Protein AF-A0A2R5G5J0-F1 (afdb_monomer_lite)

Foldseek 3Di:
DDPVVVLVVVLVVLCVVPVVPPPVLSVVSSVLSVVLCVVCPPDDDDPVSVVVSSVVSNVVVVVVVVVVVCVVVVNDDDPDDDDDDDDDDDYDDDDDDDDDDDDDDDDVVVVVVVVVVVVVVVVVVVVVVVVVVVVVVVVVVVVVVVVVVVVVVVVVVVVVVVVVVVVVVVVVVVVVVVVVVVVVVVVVVVVVVVVVVVVVVVVVVVVVVVVVVVVVVVVVVVVVVVVVVVVVVVVVVVVVVVVVVVVVVVVVVVVVVVVVVVVVVVVVVVVVVVVVVVVVVVVVVVVVVVVVVVVVCVVCVVPDPDPDPPPDPVVVVVVVVVVVVVVVVVVVVVVVVVVVVVVVVVVVVVVVVVVVVVVVVVVVVVVVVVVVVVVVVVVVVVVVVVVVVVVVVVVVVVVVVVVVVVVVVVVVVVVVVVVVVVVCVQVVVPDDHPVRCVVCVVVVVVQVPDVVNVVVVVVVVVVVVVVVVVVVCVVVVPDDDDDDPDDDDDD

pLDDT: mean 78.35, std 16.67, range [31.44, 94.94]

Sequence (491 aa):
MSATKKEDVLANKLAERYAKGDAESTEYIVKETRKFLASKSGRKLCASDIQQLERKLEAGIKQLKRANEARERGEAVKEDVVLANERNQADTRSEEESKENPDIPLDSYLVFATASEFEHQKSERERIRRTREKQRKMKEELDAQVEASRNKNSEHIRIEEDYAQHVRSQYAAHLDGEKNKRLQEIERQRVIKEERDRQLAELVARRERAAQRERDQEAALITNALADIKREEENQRRKIREQREYMERVQAENEKNKIARAQERAREQEEEKRLQKEYAHRLDEQERMRAETYARMKAKSSNNQAMYVAATAAKDAHDREVEARALAYQQQLAREAEERYQAQLEHREREKVKLNEALAEQIRVFKAREDKEREAQAIFAVAYKADAENALAEEKRQQRLRQQRALDHKAELQRQIQEKLHRTAETDPTAMSPQEKLINLPHIRKLISDEEVVGAIAHRIDKCKVAAEAKKRTKLGIRGGPADLENEDDF

Secondary structure (DSSP, 8-state):
--HHHHHHHHHHHHHHHHTTT-HHHHHHHHHHHHHHHHHTTTSPPPHHHHHHHHHHHHHHHHHHHHHHHHHHTT---------------------------------HHHHHHHHHHHHHHHHHHHHHHHHHHHHHHHHHHHHHHHHHHHHHHHHHHHHHHHHHHHHHHHHHHHHHHHHHHHHHHHHHHHHHHHHHHHHHHHHHHHHHHHHHHHHHHHHHHHHHHHHHHHHHHHHHHHHHHHHHHHHHHHHHHHHHHHHHHHHHHHHHHHHHHHHHHHHHHHHHHHHHHHHHHHHHHHHHTTS-S---SS-STTHHHHHHHHHHHHHHHHHHHHHHHHHHHHHHHHHHHHHHHHHHHHHHHHHHHHHHHHHHHHHHHHHHHHHHHHHHHHHHHHHHHHHHHHHHHHHHHHHHHHHHHHHHHHHHHHS-TTSPPHHHHHHHHHHHHHHHS-HHHHHHHHHHHHHHHHHHHHHHHHHTT--------------

Organism: NCBI:txid2315210

Structure (mmCIF, N/CA/C/O backbone):
data_AF-A0A2R5G5J0-F1
#
_entry.id   AF-A0A2R5G5J0-F1
#
loop_
_atom_site.group_PDB
_atom_site.id
_atom_site.type_symbol
_atom_site.label_atom_id
_atom_site.label_alt_id
_atom_site.label_comp_id
_atom_site.label_asym_id
_atom_site.label_entity_id
_atom_site.label_seq_id
_atom_site.pdbx_PDB_ins_code
_atom_site.Cartn_x
_atom_site.Cartn_y
_atom_site.Cartn_z
_atom_site.occupancy
_atom_site.B_iso_or_equiv
_atom_site.auth_seq_id
_atom_site.auth_comp_id
_atom_site.auth_asym_id
_atom_site.auth_atom_id
_atom_site.pdbx_PDB_model_num
ATOM 1 N N . MET A 1 1 ? -6.046 18.950 26.167 1.00 47.72 1 MET A N 1
ATOM 2 C CA . MET A 1 1 ? -5.851 18.060 27.337 1.00 47.72 1 MET A CA 1
ATOM 3 C C . MET A 1 1 ? -7.211 17.558 27.796 1.00 47.72 1 MET A C 1
ATOM 5 O O . MET A 1 1 ? -8.080 18.394 28.011 1.00 47.72 1 MET A O 1
ATOM 9 N N . SER A 1 2 ? -7.411 16.239 27.868 1.00 48.09 2 SER A N 1
ATOM 10 C CA . SER A 1 2 ? -8.670 15.621 28.317 1.00 48.09 2 SER A CA 1
ATOM 11 C C . SER A 1 2 ? -8.997 16.009 29.764 1.00 48.09 2 SER A C 1
ATOM 13 O O . SER A 1 2 ? -8.083 16.303 30.535 1.00 48.09 2 SER A O 1
ATOM 15 N N . ALA A 1 3 ? -10.284 16.019 30.133 1.00 57.66 3 ALA A N 1
ATOM 16 C CA . ALA A 1 3 ? -10.743 16.317 31.497 1.00 57.66 3 ALA A CA 1
ATOM 17 C C . ALA A 1 3 ? -10.016 15.459 32.552 1.00 57.66 3 ALA A C 1
ATOM 19 O O . ALA A 1 3 ? -9.506 15.994 33.532 1.00 57.66 3 ALA A O 1
ATOM 20 N N . THR A 1 4 ? -9.797 14.181 32.234 1.00 61.72 4 THR A N 1
ATOM 21 C CA . THR A 1 4 ? -9.047 13.215 33.051 1.00 61.72 4 THR A CA 1
ATOM 22 C C . THR A 1 4 ? -7.621 13.661 33.387 1.00 61.72 4 THR A C 1
ATOM 24 O O . THR A 1 4 ? -7.183 13.546 34.525 1.00 61.72 4 THR A O 1
ATOM 27 N N . LYS A 1 5 ? -6.904 14.289 32.443 1.00 70.38 5 LYS A N 1
ATOM 28 C CA . LYS A 1 5 ? -5.532 14.771 32.683 1.00 70.38 5 LYS A CA 1
ATOM 29 C C . LYS A 1 5 ? -5.477 15.960 33.644 1.00 70.38 5 LYS A C 1
ATOM 31 O O . LYS A 1 5 ? -4.455 16.164 34.285 1.00 70.38 5 LYS A O 1
ATOM 36 N N . LYS A 1 6 ? -6.537 16.770 33.738 1.00 68.88 6 LYS A N 1
ATOM 37 C CA . LYS A 1 6 ? -6.592 17.895 34.691 1.00 68.88 6 LYS A CA 1
ATOM 38 C C . LYS A 1 6 ? -6.942 17.421 36.103 1.00 68.88 6 LYS A C 1
ATOM 40 O O . LYS A 1 6 ? -6.433 17.988 37.065 1.00 68.88 6 LYS A O 1
ATOM 45 N N . GLU A 1 7 ? -7.771 16.386 36.207 1.00 74.50 7 GLU A N 1
ATOM 46 C CA . GLU A 1 7 ? -8.166 15.751 37.469 1.00 74.50 7 GLU A CA 1
ATOM 47 C C . GLU A 1 7 ? -6.972 15.066 38.141 1.00 74.50 7 GLU A C 1
ATOM 49 O O . GLU A 1 7 ? -6.698 15.327 39.312 1.00 74.50 7 GLU A O 1
ATOM 54 N N . ASP A 1 8 ? -6.195 14.292 37.378 1.00 78.69 8 ASP A N 1
ATOM 55 C CA . ASP A 1 8 ? -5.004 13.610 37.896 1.00 78.69 8 ASP A CA 1
ATOM 56 C C . ASP A 1 8 ? -3.909 14.602 38.330 1.00 78.69 8 ASP A C 1
ATOM 58 O O . ASP A 1 8 ? -3.251 14.405 39.349 1.00 78.69 8 ASP A O 1
ATOM 62 N N . VAL A 1 9 ? -3.752 15.727 37.622 1.00 81.50 9 VAL A N 1
ATOM 63 C CA . VAL A 1 9 ? -2.789 16.777 38.005 1.00 81.50 9 VAL A CA 1
ATOM 64 C C . VAL A 1 9 ? -3.188 17.468 39.314 1.00 81.50 9 VAL A C 1
ATOM 66 O O . VAL A 1 9 ? -2.315 17.790 40.119 1.00 81.50 9 VAL A O 1
ATOM 69 N N . LEU A 1 10 ? -4.483 17.706 39.551 1.00 79.94 10 LEU A N 1
ATOM 70 C CA . LEU A 1 10 ? -4.951 18.306 40.805 1.00 79.94 10 LEU A CA 1
ATOM 71 C C . LEU A 1 10 ? -4.817 17.325 41.978 1.00 79.94 10 LEU A C 1
ATOM 73 O O . LEU A 1 10 ? -4.350 17.722 43.045 1.00 79.94 10 LEU A O 1
ATOM 77 N N . ALA A 1 11 ? -5.175 16.055 41.767 1.00 81.81 11 ALA A N 1
ATOM 78 C CA . ALA A 1 11 ? -5.029 14.997 42.764 1.00 81.81 11 ALA A CA 1
ATOM 79 C C . ALA A 1 11 ? -3.562 14.815 43.185 1.00 81.81 11 ALA A C 1
ATOM 81 O O . ALA A 1 11 ? -3.273 14.789 44.379 1.00 81.81 11 ALA A O 1
ATOM 82 N N . ASN A 1 12 ? -2.633 14.801 42.223 1.00 83.50 12 ASN A N 1
ATOM 83 C CA . ASN A 1 12 ? -1.201 14.663 42.499 1.00 83.50 12 ASN A CA 1
ATOM 84 C C . ASN A 1 12 ? -0.630 15.879 43.240 1.00 83.50 12 ASN A C 1
ATOM 86 O O . ASN A 1 12 ? 0.093 15.709 44.215 1.00 83.50 12 ASN A O 1
ATOM 90 N N . LYS A 1 13 ? -1.018 17.107 42.865 1.00 83.94 13 LYS A N 1
ATOM 91 C CA . LYS A 1 13 ? -0.588 18.324 43.582 1.00 83.94 13 LYS A CA 1
ATOM 92 C C . LYS A 1 13 ? -1.083 18.366 45.030 1.00 83.94 13 LYS A C 1
ATOM 94 O O . LYS A 1 13 ? -0.361 18.818 45.916 1.00 83.94 13 LYS A O 1
ATOM 99 N N . LEU A 1 14 ? -2.313 17.916 45.281 1.00 82.31 14 LEU A N 1
ATOM 100 C CA . LEU A 1 14 ? -2.860 17.837 46.638 1.00 82.31 14 LEU A CA 1
ATOM 101 C C . LEU A 1 14 ? -2.206 16.703 47.439 1.00 82.31 14 LEU A C 1
ATOM 103 O O . LEU A 1 14 ? -1.911 16.887 48.618 1.00 82.31 14 LEU A O 1
ATOM 107 N N . ALA A 1 15 ? -1.917 15.568 46.801 1.00 83.25 15 ALA A N 1
ATOM 108 C CA . ALA A 1 15 ? -1.190 14.461 47.412 1.00 83.25 15 ALA A CA 1
ATOM 109 C C . ALA A 1 15 ? 0.237 14.873 47.818 1.00 83.25 15 ALA A C 1
ATOM 111 O O . ALA A 1 15 ? 0.626 14.656 48.963 1.00 83.25 15 ALA A O 1
ATOM 112 N N . GLU A 1 16 ? 0.977 15.562 46.946 1.00 83.12 16 GLU A N 1
ATOM 113 C CA . GLU A 1 16 ? 2.310 16.105 47.254 1.00 83.12 16 GLU A CA 1
ATOM 114 C C . GLU A 1 16 ? 2.276 17.098 48.424 1.00 83.12 16 GLU A C 1
ATOM 116 O O . GLU A 1 16 ? 3.131 17.054 49.309 1.00 83.12 16 GLU A O 1
ATOM 121 N N . ARG A 1 17 ? 1.260 17.970 48.471 1.00 81.31 17 ARG A N 1
ATOM 122 C CA . ARG A 1 17 ? 1.140 19.003 49.510 1.00 81.31 17 ARG A CA 1
ATOM 123 C C . ARG A 1 17 ? 0.762 18.439 50.882 1.00 81.31 17 ARG A C 1
ATOM 125 O O . ARG A 1 17 ? 1.240 18.950 51.896 1.00 81.31 17 ARG A O 1
ATOM 132 N N . TYR A 1 18 ? -0.097 17.419 50.928 1.00 78.81 18 TYR A N 1
ATOM 133 C CA . TYR A 1 18 ? -0.738 16.979 52.172 1.00 78.81 18 TYR A CA 1
ATOM 134 C C . TYR A 1 18 ? -0.338 15.581 52.656 1.00 78.81 18 TYR A C 1
ATOM 136 O O . TYR A 1 18 ? -0.342 15.358 53.867 1.00 78.81 18 TYR A O 1
ATOM 144 N N . ALA A 1 19 ? 0.049 14.658 51.771 1.00 77.94 19 ALA A N 1
ATOM 145 C CA . ALA A 1 19 ? 0.382 13.291 52.174 1.00 77.94 19 ALA A CA 1
ATOM 146 C C . ALA A 1 19 ? 1.790 13.150 52.767 1.00 77.94 19 ALA A C 1
ATOM 148 O O . ALA A 1 19 ? 2.030 12.220 53.528 1.00 77.94 19 ALA A O 1
ATOM 149 N N . LYS A 1 20 ? 2.724 14.057 52.436 1.00 79.06 20 LYS A N 1
ATOM 150 C CA . LYS A 1 20 ? 4.115 14.055 52.941 1.00 79.06 20 LYS A CA 1
ATOM 151 C C . LYS A 1 20 ? 4.807 12.674 52.882 1.00 79.06 20 LYS A C 1
ATOM 153 O O . LYS A 1 20 ? 5.582 12.342 53.771 1.00 79.06 20 LYS A O 1
ATOM 158 N N . GLY A 1 21 ? 4.526 11.881 51.843 1.00 69.81 21 GLY A N 1
ATOM 159 C CA . GLY A 1 21 ? 5.139 10.563 51.620 1.00 69.81 21 GLY A CA 1
ATOM 160 C C . GLY A 1 21 ? 4.406 9.360 52.230 1.00 69.81 21 GLY A C 1
ATOM 161 O O . GLY A 1 21 ? 4.862 8.240 52.039 1.00 69.81 21 GLY A O 1
ATOM 162 N N . ASP A 1 22 ? 3.276 9.558 52.915 1.00 80.00 22 ASP A N 1
ATOM 163 C CA . ASP A 1 22 ? 2.449 8.463 53.438 1.00 80.00 22 ASP A CA 1
ATOM 164 C C . ASP A 1 22 ? 1.545 7.859 52.338 1.00 80.00 22 ASP A C 1
ATOM 166 O O . ASP A 1 22 ? 0.765 8.563 51.680 1.00 80.00 22 ASP A O 1
ATOM 170 N N . ALA A 1 23 ? 1.667 6.545 52.129 1.00 81.06 23 ALA A N 1
ATOM 171 C CA . ALA A 1 23 ? 0.957 5.788 51.097 1.00 81.06 23 ALA A CA 1
ATOM 172 C C . ALA A 1 23 ? -0.565 5.755 51.338 1.00 81.06 23 ALA A C 1
ATOM 174 O O . ALA A 1 23 ? -1.351 5.890 50.401 1.00 81.06 23 ALA A O 1
ATOM 175 N N . GLU A 1 24 ? -0.998 5.663 52.596 1.00 80.62 24 GLU A N 1
ATOM 176 C CA . GLU A 1 24 ? -2.427 5.608 52.927 1.00 80.62 24 GLU A CA 1
ATOM 177 C C . GLU A 1 24 ? -3.079 6.989 52.780 1.00 80.62 24 GLU A C 1
ATOM 179 O O . GLU A 1 24 ? -4.175 7.134 52.227 1.00 80.62 24 GLU A O 1
ATOM 184 N N . SER A 1 25 ? -2.359 8.036 53.193 1.00 81.00 25 SER A N 1
ATOM 185 C CA . SER A 1 25 ? -2.786 9.422 53.001 1.00 81.00 25 SER A CA 1
ATOM 186 C C . SER A 1 25 ? -2.838 9.814 51.518 1.00 81.00 25 SER A C 1
ATOM 188 O O . SER A 1 25 ? -3.763 10.517 51.106 1.00 81.00 25 SER A O 1
ATOM 190 N N . THR A 1 26 ? -1.886 9.362 50.691 1.00 83.12 26 THR A N 1
ATOM 191 C CA . THR A 1 26 ? -1.902 9.623 49.237 1.00 83.12 26 THR A CA 1
ATOM 192 C C . THR A 1 26 ? -3.086 8.939 48.557 1.00 83.12 26 THR A C 1
ATOM 194 O O . THR A 1 26 ? -3.801 9.592 47.791 1.00 83.12 26 THR A O 1
ATOM 197 N N . GLU A 1 27 ? -3.355 7.670 48.869 1.00 84.75 27 GLU A N 1
ATOM 198 C CA . GLU A 1 27 ? -4.495 6.943 48.305 1.00 84.75 27 GLU A CA 1
ATOM 199 C C . GLU A 1 27 ? -5.836 7.583 48.703 1.00 84.75 27 GLU A C 1
ATOM 201 O O . GLU A 1 27 ? -6.712 7.786 47.852 1.00 84.75 27 GLU A O 1
ATOM 206 N N . TYR A 1 28 ? -5.978 7.995 49.968 1.00 85.75 28 TYR A N 1
ATOM 207 C CA . TYR A 1 28 ? -7.159 8.712 50.451 1.00 85.75 28 TYR A CA 1
ATOM 208 C C . TYR A 1 28 ? -7.392 10.028 49.692 1.00 85.75 28 TYR A C 1
ATOM 210 O O . TYR A 1 28 ? -8.508 10.289 49.228 1.00 85.75 28 TYR A O 1
ATOM 218 N N . ILE A 1 29 ? -6.341 10.834 49.501 1.00 84.75 29 ILE A N 1
ATOM 219 C CA . ILE A 1 29 ? -6.431 12.112 48.780 1.00 84.75 29 ILE A CA 1
ATOM 220 C C . ILE A 1 29 ? -6.839 11.891 47.323 1.00 84.75 29 ILE A C 1
ATOM 222 O O . ILE A 1 29 ? -7.738 12.574 46.829 1.00 84.75 29 ILE A O 1
ATOM 226 N N . VAL A 1 30 ? -6.240 10.922 46.627 1.00 85.69 30 VAL A N 1
ATOM 227 C CA . VAL A 1 30 ? -6.579 10.621 45.225 1.00 85.69 30 VAL A CA 1
ATOM 228 C C . VAL A 1 30 ? -8.028 10.138 45.096 1.00 85.69 30 VAL A C 1
ATOM 230 O O . VAL A 1 30 ? -8.746 10.535 44.176 1.00 85.69 30 VAL A O 1
ATOM 233 N N . LYS A 1 31 ? -8.501 9.321 46.041 1.00 86.44 31 LYS A N 1
ATOM 234 C CA . LYS A 1 31 ? -9.873 8.801 46.040 1.00 86.44 31 LYS A CA 1
ATOM 235 C C . LYS A 1 31 ? -10.910 9.897 46.291 1.00 86.44 31 LYS A C 1
ATOM 237 O O . LYS A 1 31 ? -11.895 9.980 45.555 1.00 86.44 31 LYS A O 1
ATOM 242 N N . GLU A 1 32 ? -10.697 10.753 47.288 1.00 84.69 32 GLU A N 1
ATOM 243 C CA . GLU A 1 32 ? -11.648 11.820 47.627 1.00 84.69 32 GLU A CA 1
ATOM 244 C C . GLU A 1 32 ? -11.630 12.982 46.628 1.00 84.69 32 GLU A C 1
ATOM 246 O O . GLU A 1 32 ? -12.688 13.515 46.286 1.00 84.69 32 GLU A O 1
ATOM 251 N N . THR A 1 33 ? -10.470 13.326 46.061 1.00 84.56 33 THR A N 1
ATOM 252 C CA . THR A 1 33 ? -10.390 14.321 44.976 1.00 84.56 33 THR A CA 1
ATOM 253 C C . THR A 1 33 ? -11.1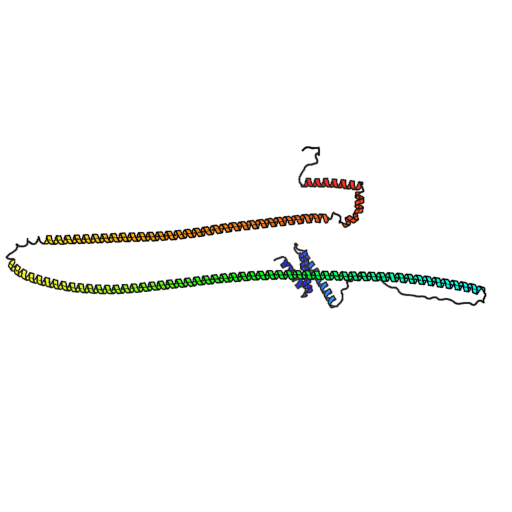57 13.860 43.737 1.00 84.56 33 THR A C 1
ATOM 255 O O . THR A 1 33 ? -11.954 14.627 43.198 1.00 84.56 33 THR A O 1
ATOM 258 N N . ARG A 1 34 ? -11.025 12.590 43.328 1.00 84.25 34 ARG A N 1
ATOM 259 C CA . ARG A 1 34 ? -11.791 12.029 42.200 1.00 84.25 34 ARG A CA 1
ATOM 260 C C . ARG A 1 34 ? -13.296 11.997 42.459 1.00 84.25 34 ARG A C 1
ATOM 262 O O . ARG A 1 34 ? -14.063 12.394 41.585 1.00 84.25 34 ARG A O 1
ATOM 269 N N . LYS A 1 35 ? -13.735 11.592 43.655 1.00 84.19 35 LYS A N 1
ATOM 270 C CA . LYS A 1 35 ? -15.163 11.626 44.027 1.00 84.19 35 LYS A CA 1
ATOM 271 C C . LYS A 1 35 ? -15.727 13.045 44.007 1.00 84.19 35 LYS A C 1
ATOM 273 O O . LYS A 1 35 ? -16.814 13.270 43.473 1.00 84.19 35 LYS A O 1
ATOM 278 N N . PHE A 1 36 ? -14.989 14.007 44.559 1.00 83.81 36 PHE A N 1
ATOM 279 C CA . PHE A 1 36 ? -15.409 15.404 44.581 1.00 83.81 36 PHE A CA 1
ATOM 280 C C . PHE A 1 36 ? -15.529 15.977 43.164 1.00 83.81 36 PHE A C 1
ATOM 282 O O . PHE A 1 36 ? -16.542 16.596 42.835 1.00 83.81 36 PHE A O 1
ATOM 289 N N . LEU A 1 37 ? -14.552 15.704 42.296 1.00 80.06 37 LEU A N 1
ATOM 290 C CA . LEU A 1 37 ? -14.562 16.153 40.902 1.00 80.06 37 LEU A CA 1
ATOM 291 C C . LEU A 1 37 ? -15.683 15.490 40.088 1.00 80.06 37 LEU A C 1
ATOM 293 O O . LEU A 1 37 ? -16.385 16.185 39.354 1.00 80.06 37 LEU A O 1
ATOM 297 N N . ALA A 1 38 ? -15.944 14.195 40.296 1.00 80.19 38 ALA A N 1
ATOM 298 C CA . ALA A 1 38 ? -17.074 13.497 39.682 1.00 80.19 38 ALA A CA 1
ATOM 299 C C . ALA A 1 38 ? -18.425 14.120 40.082 1.00 80.19 38 ALA A C 1
ATOM 301 O O . ALA A 1 38 ? -19.282 14.346 39.224 1.00 80.19 38 ALA A O 1
ATOM 302 N N . SER A 1 39 ? -18.586 14.494 41.360 1.00 78.19 39 SER A N 1
ATOM 303 C CA . SER A 1 39 ? -19.804 15.145 41.876 1.00 78.19 39 SER A CA 1
ATOM 304 C C . SER A 1 39 ? -20.035 16.569 41.346 1.00 78.19 39 SER A C 1
ATOM 306 O O . SER A 1 39 ? -21.145 17.094 41.428 1.00 78.19 39 SER A O 1
ATOM 308 N N . LYS A 1 40 ? -18.993 17.201 40.791 1.00 75.38 40 LYS A N 1
ATOM 309 C CA . LYS A 1 40 ? -19.016 18.566 40.239 1.00 75.38 40 LYS A CA 1
ATOM 310 C C . LYS A 1 40 ? -18.843 18.592 38.715 1.00 75.38 40 LYS A C 1
ATOM 312 O O . LYS A 1 40 ? -18.698 19.673 38.136 1.00 75.38 40 LYS A O 1
ATOM 317 N N . SER A 1 41 ? -18.878 17.426 38.066 1.00 67.38 41 SER A N 1
ATOM 318 C CA . SER A 1 41 ? -18.733 17.295 36.616 1.00 67.38 41 SER A CA 1
ATOM 319 C C . SER A 1 41 ? -19.746 18.187 35.878 1.00 67.38 41 SER A C 1
ATOM 321 O O . SER A 1 41 ? -20.940 18.201 36.170 1.00 67.38 41 SER A O 1
ATOM 323 N N . GLY A 1 42 ? -19.245 19.024 34.963 1.00 64.69 42 GLY A N 1
ATOM 324 C CA . GLY A 1 42 ? -20.052 19.982 34.194 1.00 64.69 42 GLY A CA 1
ATOM 325 C C . GLY A 1 42 ? -20.137 21.413 34.752 1.00 64.69 42 GLY A C 1
ATOM 326 O O . GLY A 1 42 ? -20.678 22.279 34.066 1.00 64.69 42 GLY A O 1
ATOM 327 N N . ARG A 1 43 ? -19.575 21.718 35.934 1.00 69.75 43 ARG A N 1
ATOM 328 C CA . ARG A 1 43 ? -19.468 23.098 36.466 1.00 69.75 43 ARG A CA 1
ATOM 329 C C . ARG A 1 43 ? -18.006 23.558 36.547 1.00 69.75 43 ARG A C 1
ATOM 331 O O . ARG A 1 43 ? -17.108 22.761 36.799 1.00 69.75 43 ARG A O 1
ATOM 338 N N . LYS A 1 44 ? -17.747 24.857 36.334 1.00 74.75 44 LYS A N 1
ATOM 339 C CA . LYS A 1 44 ? -16.413 25.444 36.562 1.00 74.75 44 LYS A CA 1
ATOM 340 C C . LYS A 1 44 ? -16.127 25.436 38.068 1.00 74.75 44 LYS A C 1
ATOM 342 O O . LYS A 1 44 ? -16.882 26.049 38.816 1.00 74.75 44 LYS A O 1
ATOM 347 N N . LEU A 1 45 ? -15.054 24.764 38.488 1.00 74.88 45 LEU A N 1
ATOM 348 C CA . LEU A 1 45 ? -14.582 24.776 39.877 1.00 74.88 45 LEU A CA 1
ATOM 349 C C . LEU A 1 45 ? -14.234 26.212 40.282 1.00 74.88 45 LEU A C 1
ATOM 351 O O . LEU A 1 45 ? -13.395 26.848 39.640 1.00 74.88 45 LEU A O 1
ATOM 355 N N . CYS A 1 46 ? -14.875 26.724 41.328 1.00 78.50 46 CYS A N 1
ATOM 356 C CA . CYS A 1 46 ? -14.528 28.013 41.917 1.00 78.50 46 CYS A CA 1
ATOM 357 C C . CYS A 1 46 ? -13.524 27.836 43.068 1.00 78.50 46 CYS A C 1
ATOM 359 O O . CYS A 1 46 ? -13.353 26.743 43.610 1.00 78.50 46 CYS A O 1
ATOM 361 N N . ALA A 1 47 ? -12.851 28.919 43.467 1.00 77.38 47 ALA A N 1
ATOM 362 C CA . ALA A 1 47 ? -11.839 28.872 44.526 1.00 77.38 47 ALA A CA 1
ATOM 363 C C . ALA A 1 47 ? -12.396 28.343 45.866 1.00 77.38 47 ALA A C 1
ATOM 365 O O . ALA A 1 47 ? -11.688 27.657 46.600 1.00 77.38 47 ALA A O 1
ATOM 366 N N . SER A 1 48 ? -13.680 28.585 46.155 1.00 82.12 48 SER A N 1
ATOM 367 C CA . SER A 1 48 ? -14.344 28.063 47.354 1.00 82.12 48 SER A CA 1
ATOM 368 C C . SER A 1 48 ? -14.545 26.546 47.321 1.00 82.12 48 SER A C 1
ATOM 370 O O . SER A 1 48 ? -14.463 25.912 48.369 1.00 82.12 48 SER A O 1
ATOM 372 N N . ASP A 1 49 ? -14.775 25.944 46.147 1.00 80.50 49 ASP A N 1
ATOM 373 C CA . ASP A 1 49 ? -14.884 24.482 46.010 1.00 80.50 49 ASP A CA 1
ATOM 374 C C . ASP A 1 49 ? -13.535 23.807 46.312 1.00 80.50 49 ASP A C 1
ATOM 376 O O . ASP A 1 49 ? -13.488 22.777 46.983 1.00 80.50 49 ASP A O 1
ATOM 380 N N . ILE A 1 50 ? -12.430 24.417 45.870 1.00 80.31 50 ILE A N 1
ATOM 381 C CA . ILE A 1 50 ? -11.070 23.929 46.143 1.00 80.31 50 ILE A CA 1
ATOM 382 C C . ILE A 1 50 ? -10.752 24.043 47.641 1.00 80.31 50 ILE A C 1
ATOM 384 O O . ILE A 1 50 ? -10.276 23.081 48.234 1.00 80.31 50 ILE A O 1
ATOM 388 N N . GLN A 1 51 ? -11.102 25.159 48.288 1.00 82.56 51 GLN A N 1
ATOM 389 C CA . GLN A 1 51 ? -10.923 25.322 49.739 1.00 82.56 51 GLN A CA 1
ATOM 390 C C . GLN A 1 51 ? -11.772 24.338 50.562 1.00 82.56 51 GLN A C 1
ATOM 392 O O . GLN A 1 51 ? -11.330 23.850 51.602 1.00 82.56 51 GLN A O 1
ATOM 397 N N . GLN A 1 52 ? -12.995 24.024 50.118 1.00 84.06 52 GLN A N 1
ATOM 398 C CA . GLN A 1 52 ? -13.825 23.000 50.762 1.00 84.06 52 GLN A CA 1
ATOM 399 C C . GLN A 1 52 ? -13.208 21.606 50.633 1.00 84.06 52 GLN A C 1
ATOM 401 O O . GLN A 1 52 ? -13.245 20.832 51.592 1.00 84.06 52 GLN A O 1
ATOM 406 N N . LEU A 1 53 ? -12.633 21.295 49.469 1.00 83.69 53 LEU A N 1
ATOM 407 C CA . LEU A 1 53 ? -11.911 20.050 49.242 1.00 83.69 53 LEU A CA 1
ATOM 408 C C . LEU A 1 53 ? -10.671 19.958 50.142 1.00 83.69 53 LEU A C 1
ATOM 410 O O . LEU A 1 53 ? -10.502 18.950 50.819 1.00 83.69 53 LEU A O 1
ATOM 414 N N . GLU A 1 54 ? -9.868 21.021 50.238 1.00 83.44 54 GLU A N 1
ATOM 415 C CA . GLU A 1 54 ? -8.697 21.074 51.127 1.00 83.44 54 GLU A CA 1
ATOM 416 C C . GLU A 1 54 ? -9.082 20.856 52.602 1.00 83.44 54 GLU A C 1
ATOM 418 O O . GLU A 1 54 ? -8.493 20.004 53.264 1.00 83.44 54 GLU A O 1
ATOM 423 N N . ARG A 1 55 ? -10.140 21.512 53.107 1.00 85.19 55 ARG A N 1
ATOM 424 C CA . ARG A 1 55 ? -10.623 21.305 54.491 1.00 85.19 55 ARG A CA 1
ATOM 425 C C . ARG A 1 55 ? -11.084 19.870 54.755 1.00 85.19 55 ARG A C 1
ATOM 427 O O . ARG A 1 55 ? -10.823 19.330 55.829 1.00 85.19 55 ARG A O 1
ATOM 434 N N . LYS A 1 56 ? -11.776 19.251 53.793 1.00 85.44 56 LYS A N 1
ATOM 435 C CA . LYS A 1 56 ? -12.221 17.850 53.897 1.00 85.44 56 LYS A CA 1
ATOM 436 C C . LYS A 1 56 ? -11.043 16.879 53.896 1.00 85.44 56 LYS A C 1
ATOM 438 O O . LYS A 1 56 ? -11.042 15.927 54.674 1.00 85.44 56 LYS A O 1
ATOM 443 N N . LEU A 1 57 ? -10.042 17.133 53.056 1.00 85.50 57 LEU A N 1
ATOM 444 C CA . LEU A 1 57 ? -8.824 16.328 53.003 1.00 85.50 57 LEU A CA 1
ATOM 445 C C . LEU A 1 57 ? -8.021 16.456 54.302 1.00 85.50 57 LEU A C 1
ATOM 447 O O . LEU A 1 57 ? -7.646 15.440 54.875 1.00 85.50 57 LEU A O 1
ATOM 451 N N . GLU A 1 58 ? -7.838 17.667 54.832 1.00 83.31 58 GLU A N 1
ATOM 452 C CA . GLU A 1 58 ? -7.146 17.885 56.109 1.00 83.31 58 GLU A CA 1
ATOM 453 C C . GLU A 1 58 ? -7.852 17.203 57.292 1.00 83.31 58 GLU A C 1
ATOM 455 O O . GLU A 1 58 ? -7.190 16.602 58.142 1.00 83.31 58 GLU A O 1
ATOM 460 N N . ALA A 1 59 ? -9.186 17.264 57.353 1.00 83.88 59 ALA A N 1
ATOM 461 C CA . ALA A 1 59 ? -9.963 16.578 58.385 1.00 83.88 59 ALA A CA 1
ATOM 462 C C . ALA A 1 59 ? -9.839 15.048 58.273 1.00 83.88 59 ALA A C 1
ATOM 464 O O . ALA A 1 59 ? -9.606 14.380 59.281 1.00 83.88 59 ALA A O 1
ATOM 465 N N . GLY A 1 60 ? -9.925 14.507 57.053 1.00 80.56 60 GLY A N 1
ATOM 466 C CA . GLY A 1 60 ? -9.782 13.074 56.793 1.00 80.56 60 GLY A CA 1
ATOM 467 C C . GLY A 1 60 ? -8.385 12.536 57.102 1.00 80.56 60 GLY A C 1
ATOM 468 O O . GLY A 1 60 ? -8.257 11.501 57.746 1.00 80.56 60 GLY A O 1
ATOM 469 N N . ILE A 1 61 ? -7.330 13.277 56.749 1.00 83.25 61 ILE A N 1
ATOM 470 C CA . ILE A 1 61 ? -5.943 12.904 57.073 1.00 83.25 61 ILE A CA 1
ATOM 471 C C . ILE A 1 61 ? -5.712 12.935 58.590 1.00 83.25 61 ILE A C 1
ATOM 473 O O . ILE A 1 61 ? -5.043 12.056 59.128 1.00 83.25 61 ILE A O 1
ATOM 477 N N . LYS A 1 62 ? -6.287 13.905 59.318 1.00 83.44 62 LYS A N 1
ATOM 478 C CA . LYS A 1 62 ? -6.224 13.919 60.793 1.00 83.44 62 LYS A CA 1
ATOM 479 C C . LYS A 1 62 ? -6.928 12.711 61.413 1.00 83.44 62 LYS A C 1
ATOM 481 O O . LYS A 1 62 ? -6.440 12.186 62.409 1.00 83.44 62 LYS A O 1
ATOM 486 N N . GLN A 1 63 ? -8.053 12.274 60.849 1.00 82.62 63 GLN A N 1
ATOM 487 C CA . GLN A 1 63 ? -8.756 11.073 61.307 1.00 82.62 63 GLN A CA 1
ATOM 488 C C . GLN A 1 63 ? -7.969 9.797 60.999 1.00 82.62 63 GLN A C 1
ATOM 490 O O . GLN A 1 63 ? -7.841 8.960 61.885 1.00 82.62 63 GLN A O 1
ATOM 495 N N . LEU A 1 64 ? -7.381 9.683 59.804 1.00 82.94 64 LEU A N 1
ATOM 496 C CA . LEU A 1 64 ? -6.510 8.563 59.432 1.00 82.94 64 LEU A CA 1
ATOM 497 C C . LEU A 1 64 ? -5.297 8.457 60.357 1.00 82.94 64 LEU A C 1
ATOM 499 O O . LEU A 1 64 ? -5.022 7.385 60.880 1.00 82.94 64 LEU A O 1
ATOM 503 N N . LYS A 1 65 ? -4.635 9.579 60.659 1.00 82.19 65 LYS A N 1
ATOM 504 C CA . LYS A 1 65 ? -3.518 9.595 61.614 1.00 82.19 65 LYS A CA 1
ATOM 505 C C . LYS A 1 65 ? -3.942 9.167 63.015 1.00 82.19 65 LYS A C 1
ATOM 507 O O . LYS A 1 65 ? -3.257 8.359 63.620 1.00 82.19 65 LYS A O 1
ATOM 512 N N . ARG A 1 66 ? -5.101 9.626 63.501 1.00 81.25 66 ARG A N 1
ATOM 513 C CA . ARG A 1 66 ? -5.654 9.168 64.789 1.00 81.25 66 ARG A CA 1
ATOM 514 C C . ARG A 1 66 ? -5.997 7.679 64.784 1.00 81.25 66 ARG A C 1
ATOM 516 O O . ARG A 1 66 ? -5.753 7.011 65.777 1.00 81.25 66 ARG A O 1
ATOM 523 N N . ALA A 1 67 ? -6.548 7.165 63.686 1.00 77.25 67 ALA A N 1
ATOM 524 C CA . ALA A 1 67 ? -6.879 5.750 63.545 1.00 77.25 67 ALA A CA 1
ATOM 525 C C . ALA A 1 67 ? -5.620 4.868 63.488 1.00 77.25 67 ALA A C 1
ATOM 527 O O . ALA A 1 67 ? -5.600 3.799 64.096 1.00 77.25 67 ALA A O 1
ATOM 528 N N . ASN A 1 68 ? -4.564 5.334 62.819 1.00 76.88 68 ASN A N 1
ATOM 529 C CA . ASN A 1 68 ? -3.283 4.637 62.750 1.00 76.88 68 ASN A CA 1
ATOM 530 C C . ASN A 1 68 ? -2.536 4.700 64.088 1.00 76.88 68 ASN A C 1
ATOM 532 O O . ASN A 1 68 ? -2.096 3.664 64.570 1.00 76.88 68 ASN A O 1
ATOM 536 N N . GLU A 1 69 ? -2.509 5.855 64.758 1.00 77.50 69 GLU A N 1
ATOM 537 C CA . GLU A 1 69 ? -1.968 5.979 66.120 1.00 77.50 69 GLU A CA 1
ATOM 538 C C . GLU A 1 69 ? -2.733 5.105 67.132 1.00 77.50 69 GLU A C 1
ATOM 540 O O . GLU A 1 69 ? -2.119 4.515 68.019 1.00 77.50 69 GLU A O 1
ATOM 545 N N . ALA A 1 70 ? -4.060 4.982 67.004 1.00 70.00 70 ALA A N 1
ATOM 546 C CA . ALA A 1 70 ? -4.871 4.101 67.851 1.00 70.00 70 ALA A CA 1
ATOM 547 C C . ALA A 1 70 ? -4.595 2.611 67.574 1.00 70.00 70 ALA A C 1
ATOM 549 O O . ALA A 1 70 ? -4.482 1.820 68.512 1.00 70.00 70 ALA A O 1
ATOM 550 N N . ARG A 1 71 ? -4.410 2.231 66.299 1.00 71.12 71 ARG A N 1
ATOM 551 C CA . ARG A 1 71 ? -3.983 0.876 65.907 1.00 71.12 71 ARG A CA 1
ATOM 552 C C . ARG A 1 71 ? -2.593 0.531 66.433 1.00 71.12 71 ARG A C 1
ATOM 554 O O . ARG A 1 71 ? -2.413 -0.567 66.949 1.00 71.12 71 ARG A O 1
ATOM 561 N N . GLU A 1 72 ? -1.636 1.451 66.337 1.00 69.69 72 GLU A N 1
ATOM 562 C CA . GLU A 1 72 ? -0.269 1.253 66.838 1.00 69.69 72 GLU A CA 1
ATOM 563 C C . GLU A 1 72 ? -0.212 1.147 68.369 1.00 69.69 72 GLU A C 1
ATOM 565 O O . GLU A 1 72 ? 0.627 0.424 68.901 1.00 69.69 72 GLU A O 1
ATOM 570 N N . ARG A 1 73 ? -1.137 1.799 69.090 1.00 72.88 73 ARG A N 1
ATOM 571 C CA . ARG A 1 73 ? -1.278 1.670 70.553 1.00 72.88 73 ARG A CA 1
ATOM 572 C C . ARG A 1 73 ? -2.095 0.453 71.000 1.00 72.88 73 ARG A C 1
ATOM 574 O O . ARG A 1 73 ? -2.214 0.225 72.199 1.00 72.88 73 ARG A O 1
ATOM 581 N N . GLY A 1 74 ? -2.645 -0.335 70.072 1.00 49.25 74 GLY A N 1
ATOM 582 C CA . GLY A 1 74 ? -3.452 -1.517 70.394 1.00 49.25 74 GLY A CA 1
ATOM 583 C C . GLY A 1 74 ? -4.785 -1.203 71.087 1.00 49.25 74 GLY A C 1
ATOM 584 O O . GLY A 1 74 ? -5.419 -2.108 71.630 1.00 49.25 74 GLY A O 1
ATOM 585 N N . GLU A 1 75 ? -5.234 0.054 71.067 1.00 49.78 75 GLU A N 1
ATOM 586 C CA . GLU A 1 75 ? -6.530 0.450 71.612 1.00 49.78 75 GLU A CA 1
ATOM 587 C C . GLU A 1 75 ? -7.607 0.200 70.553 1.00 49.78 75 GLU A C 1
ATOM 589 O O . GLU A 1 75 ? -7.686 0.878 69.526 1.00 49.78 75 GLU A O 1
ATOM 594 N N . ALA A 1 76 ? -8.455 -0.802 70.792 1.00 46.34 76 ALA A N 1
ATOM 595 C CA . ALA A 1 76 ? -9.681 -0.965 70.028 1.00 46.34 76 ALA A CA 1
ATOM 596 C C . ALA A 1 76 ? -10.521 0.310 70.190 1.00 46.34 76 ALA A C 1
ATOM 598 O O . ALA A 1 76 ? -10.956 0.632 71.296 1.00 46.34 76 ALA A O 1
ATOM 599 N N . VAL A 1 77 ? -10.730 1.031 69.086 1.00 43.47 77 VAL A N 1
ATOM 600 C CA . VAL A 1 77 ? -11.611 2.200 69.017 1.00 43.47 77 VAL A CA 1
ATOM 601 C C . VAL A 1 77 ? -13.007 1.758 69.454 1.00 43.47 77 VAL A C 1
ATOM 603 O O . VAL A 1 77 ? -13.737 1.131 68.689 1.00 43.47 77 VAL A O 1
ATOM 606 N N . LYS A 1 78 ? -13.362 2.042 70.709 1.00 44.94 78 LYS A N 1
ATOM 607 C CA . LYS A 1 78 ? -14.743 1.982 71.173 1.00 44.94 78 LYS A CA 1
ATOM 608 C C . LYS A 1 78 ? -15.460 3.191 70.588 1.00 44.94 78 LYS A C 1
ATOM 610 O O . LYS A 1 78 ? -15.023 4.325 70.763 1.00 44.94 78 LYS A O 1
ATOM 615 N N . GLU A 1 79 ? -16.541 2.938 69.862 1.00 41.22 79 GLU A N 1
ATOM 616 C CA . GLU A 1 79 ? -17.543 3.961 69.591 1.00 41.22 79 GLU A CA 1
ATOM 617 C C . GLU A 1 79 ? -18.155 4.369 70.935 1.00 41.22 79 GLU A C 1
ATOM 619 O O . GLU A 1 79 ? -18.906 3.608 71.546 1.00 41.22 79 GLU A O 1
ATOM 624 N N . ASP A 1 80 ? -17.785 5.551 71.427 1.00 37.38 80 ASP A N 1
ATOM 625 C CA . ASP A 1 80 ? -18.380 6.141 72.622 1.00 37.38 80 ASP A CA 1
ATOM 626 C C . ASP A 1 80 ? -19.837 6.525 72.331 1.00 37.38 80 ASP A C 1
ATOM 628 O O . ASP A 1 80 ? -20.148 7.598 71.809 1.00 37.38 80 ASP A O 1
ATOM 632 N N . VAL A 1 81 ? -20.748 5.623 72.693 1.00 36.25 81 VAL A N 1
ATOM 633 C CA . VAL A 1 81 ? -22.154 5.939 72.933 1.00 36.25 81 VAL A CA 1
ATOM 634 C C . VAL A 1 81 ? -22.266 6.449 74.365 1.00 36.25 81 VAL A C 1
ATOM 636 O O . VAL A 1 81 ? -22.070 5.721 75.336 1.00 36.25 81 VAL A O 1
ATOM 639 N N . VAL A 1 82 ? -22.585 7.734 74.480 1.00 38.28 82 VAL A N 1
ATOM 640 C CA . VAL A 1 82 ? -22.946 8.412 75.724 1.00 38.28 82 VAL A CA 1
ATOM 641 C C . VAL A 1 82 ? -24.181 7.745 76.328 1.00 38.28 82 VAL A C 1
ATOM 643 O O . VAL A 1 82 ? -25.268 7.886 75.777 1.00 38.28 82 VAL A O 1
ATOM 646 N N . LEU A 1 83 ? -24.042 7.106 77.490 1.00 34.69 83 LEU A N 1
ATOM 647 C CA . LEU A 1 83 ? -25.146 6.916 78.432 1.00 34.69 83 LEU A CA 1
ATOM 648 C C . LEU A 1 83 ? -24.648 7.086 79.870 1.00 34.69 83 LEU A C 1
ATOM 650 O O . LEU A 1 83 ? -23.853 6.306 80.389 1.00 34.69 83 LEU A O 1
ATOM 654 N N . ALA A 1 84 ? -25.143 8.153 80.489 1.00 35.88 84 ALA A N 1
ATOM 655 C CA . ALA A 1 84 ? -25.124 8.397 81.919 1.00 35.88 84 ALA A CA 1
ATOM 656 C C . ALA A 1 84 ? -26.311 7.683 82.591 1.00 35.88 84 ALA A C 1
ATOM 658 O O . ALA A 1 84 ? -27.390 7.645 81.998 1.00 35.88 84 ALA A O 1
ATOM 659 N N . ASN A 1 85 ? -26.094 7.150 83.803 1.00 34.97 85 ASN A N 1
ATOM 660 C CA . ASN A 1 85 ? -26.965 7.197 85.004 1.00 34.97 85 ASN A CA 1
ATOM 661 C C . ASN A 1 85 ? -26.617 6.035 85.967 1.00 34.97 85 ASN A C 1
ATOM 663 O O . ASN A 1 85 ? -26.577 4.884 85.554 1.00 34.97 85 ASN A O 1
ATOM 667 N N . GLU A 1 86 ? -26.089 6.342 87.165 1.00 34.16 86 GLU A N 1
ATOM 668 C CA . GLU A 1 86 ? -26.767 6.289 88.493 1.00 34.16 86 GLU A CA 1
ATOM 669 C C . GLU A 1 86 ? -26.822 4.861 89.090 1.00 34.16 86 GLU A C 1
ATOM 671 O O . GLU A 1 86 ? -27.328 3.949 88.459 1.00 34.16 86 GLU A O 1
ATOM 676 N N . ARG A 1 87 ? -26.137 4.511 90.195 1.00 35.28 87 ARG A N 1
ATOM 677 C CA . ARG A 1 87 ? -26.173 4.905 91.633 1.00 35.28 87 ARG A CA 1
ATOM 678 C C . ARG A 1 87 ? -26.849 3.818 92.504 1.00 35.28 87 ARG A C 1
ATOM 680 O O . ARG A 1 87 ? -28.016 3.525 92.323 1.00 35.28 87 ARG A O 1
ATOM 687 N N . ASN A 1 88 ? -26.074 3.334 93.484 1.00 35.72 88 ASN A N 1
ATOM 688 C CA . ASN A 1 88 ? -26.388 2.965 94.880 1.00 35.72 88 ASN A CA 1
ATOM 689 C C . ASN A 1 88 ? -27.647 2.144 95.237 1.00 35.72 88 ASN A C 1
ATOM 691 O O . ASN A 1 88 ? -28.757 2.616 95.039 1.00 35.72 88 ASN A O 1
ATOM 695 N N . GLN A 1 89 ? -27.464 1.081 96.038 1.00 34.28 89 GLN A N 1
ATOM 696 C CA . GLN A 1 89 ? -27.904 1.057 97.449 1.00 34.28 89 GLN A CA 1
ATOM 697 C C . GLN A 1 89 ? -27.384 -0.171 98.214 1.00 34.28 89 GLN A C 1
ATOM 699 O O . GLN A 1 89 ? -27.157 -1.237 97.647 1.00 34.28 89 GLN A O 1
ATOM 704 N N . ALA A 1 90 ? -27.182 0.040 99.511 1.00 31.44 90 ALA A N 1
ATOM 705 C CA . ALA A 1 90 ? -26.681 -0.888 100.508 1.00 31.44 90 ALA A CA 1
ATOM 706 C C . ALA A 1 90 ? -27.768 -1.207 101.555 1.00 31.44 90 ALA A C 1
ATOM 708 O O . ALA A 1 90 ? -28.676 -0.405 101.760 1.00 31.44 90 ALA A O 1
ATOM 709 N N . ASP A 1 91 ? -27.534 -2.312 102.269 1.00 34.25 91 ASP A N 1
ATOM 710 C CA . ASP A 1 91 ? -27.654 -2.472 103.728 1.00 34.25 91 ASP A CA 1
ATOM 711 C C . ASP A 1 91 ? -28.968 -2.841 104.460 1.00 34.25 91 ASP A C 1
ATOM 713 O O . ASP A 1 91 ? -30.030 -2.260 104.268 1.00 34.25 91 ASP A O 1
ATOM 717 N N . THR A 1 92 ? -28.745 -3.703 105.479 1.00 32.75 92 THR A N 1
ATOM 718 C CA . THR A 1 92 ? -29.415 -3.868 106.803 1.00 32.75 92 THR A CA 1
ATOM 719 C C . THR A 1 92 ? -30.768 -4.597 106.901 1.00 32.75 92 THR A C 1
ATOM 721 O O . THR A 1 92 ? -31.556 -4.538 105.972 1.00 32.75 92 THR A O 1
ATOM 724 N N . ARG A 1 93 ? -31.200 -5.243 108.008 1.00 34.34 93 ARG A N 1
ATOM 725 C CA . ARG A 1 93 ? -30.684 -5.889 109.259 1.00 34.34 93 ARG A CA 1
ATOM 726 C C . ARG A 1 93 ? -31.954 -6.330 110.068 1.00 34.34 93 ARG A C 1
ATOM 728 O O . ARG A 1 93 ? -33.052 -6.058 109.603 1.00 34.34 93 ARG A O 1
ATOM 735 N N . SER A 1 94 ? -31.755 -6.916 111.264 1.00 32.84 94 SER A N 1
ATOM 736 C CA . SER A 1 94 ? -32.665 -7.204 112.419 1.00 32.84 94 SER A CA 1
ATOM 737 C C . SER A 1 94 ? -33.510 -8.493 112.355 1.00 32.84 94 SER A C 1
ATOM 739 O O . SER A 1 94 ? -34.292 -8.664 111.428 1.00 32.84 94 SER A O 1
ATOM 741 N N . GLU A 1 95 ? -33.329 -9.531 113.192 1.00 37.31 95 GLU A N 1
ATOM 742 C CA . GLU A 1 95 ? -33.343 -9.664 114.679 1.00 37.31 95 GLU A CA 1
ATOM 743 C C . GLU A 1 95 ? -34.630 -9.187 115.370 1.00 37.31 95 GLU A C 1
ATOM 745 O O . GLU A 1 95 ? -35.022 -8.047 115.170 1.00 37.31 95 GLU A O 1
ATOM 750 N N . GLU A 1 96 ? -35.236 -10.088 116.165 1.00 36.09 96 GLU A N 1
ATOM 751 C CA . GLU A 1 96 ? -35.883 -9.912 117.492 1.00 36.09 96 GLU A CA 1
ATOM 752 C C . GLU A 1 96 ? -36.684 -11.208 117.795 1.00 36.09 96 GLU A C 1
ATOM 754 O O . GLU A 1 96 ? -37.497 -11.640 116.983 1.00 36.09 96 GLU A O 1
ATOM 759 N N . GLU A 1 97 ? -36.320 -12.069 118.753 1.00 33.59 97 GLU A N 1
ATOM 760 C CA . GLU A 1 97 ? -36.345 -11.979 120.230 1.00 33.59 97 GLU A CA 1
ATOM 761 C C . GLU A 1 97 ? -37.726 -12.086 120.906 1.00 33.59 97 GLU A C 1
ATOM 763 O O . GLU A 1 97 ? -38.728 -11.562 120.430 1.00 33.59 97 GLU A O 1
ATOM 768 N N . SER A 1 98 ? -37.677 -12.681 122.113 1.00 33.81 98 SER A N 1
ATOM 769 C CA . SER A 1 98 ? -38.626 -12.644 123.246 1.00 33.81 98 SER A CA 1
ATOM 770 C C . SER A 1 98 ? -39.614 -13.820 123.390 1.00 33.81 98 SER A C 1
ATOM 772 O O . SER A 1 98 ? -40.139 -14.313 122.403 1.00 33.81 98 SER A O 1
ATOM 774 N N . LYS A 1 99 ? -39.947 -14.343 124.584 1.00 36.97 99 LYS A N 1
ATOM 775 C CA . LYS A 1 99 ? -39.527 -14.140 125.993 1.00 36.97 99 LYS A CA 1
ATOM 776 C C . LYS A 1 99 ? -40.111 -15.292 126.845 1.00 36.97 99 LYS A C 1
ATOM 778 O O . LYS A 1 99 ? -41.047 -15.962 126.421 1.00 36.97 99 LYS A O 1
ATOM 783 N N . GLU A 1 100 ? -39.541 -15.487 128.032 1.00 32.31 100 GLU A N 1
ATOM 784 C CA . GLU A 1 100 ? -39.839 -16.514 129.044 1.00 32.31 100 GLU A CA 1
ATOM 785 C C . GLU A 1 100 ? -41.058 -16.236 129.962 1.00 32.31 100 GLU A C 1
ATOM 787 O O . GLU A 1 100 ? -41.392 -15.077 130.210 1.00 32.31 100 GLU A O 1
ATOM 792 N N . ASN A 1 101 ? -41.529 -17.337 130.591 1.00 38.12 101 ASN A N 1
ATOM 793 C CA . ASN A 1 101 ? -42.102 -17.509 131.953 1.00 38.12 101 ASN A CA 1
ATOM 794 C C . ASN A 1 101 ? -43.550 -17.041 132.249 1.00 38.12 101 ASN A C 1
ATOM 796 O O . ASN A 1 101 ? -44.028 -16.142 131.561 1.00 38.12 101 ASN A O 1
ATOM 800 N N . PRO A 1 102 ? -44.263 -17.578 133.286 1.00 49.81 102 PRO A N 1
ATOM 801 C CA . PRO A 1 102 ? -43.805 -18.400 134.433 1.00 49.81 102 PRO A CA 1
ATOM 802 C C . PRO A 1 102 ? -44.687 -19.624 134.842 1.00 49.81 102 PRO A C 1
ATOM 804 O O . PRO A 1 102 ? -45.759 -19.875 134.297 1.00 49.81 102 PRO A O 1
ATOM 807 N N . ASP A 1 103 ? -44.208 -20.349 135.864 1.00 44.38 103 ASP A N 1
ATOM 808 C CA . ASP A 1 103 ? -44.827 -21.468 136.599 1.00 44.38 103 ASP A CA 1
ATOM 809 C C . ASP A 1 103 ? -46.210 -21.172 137.224 1.00 44.38 103 ASP A C 1
ATOM 811 O O . ASP A 1 103 ? -46.352 -20.242 138.023 1.00 44.38 103 ASP A O 1
ATOM 815 N N . ILE A 1 104 ? -47.202 -22.037 136.952 1.00 46.62 104 ILE A N 1
ATOM 816 C CA . ILE A 1 104 ? -48.498 -22.149 137.659 1.00 46.62 104 ILE A CA 1
ATOM 817 C C . ILE A 1 104 ? -48.877 -23.654 137.769 1.00 46.62 104 ILE A C 1
ATOM 819 O O . ILE A 1 104 ? -48.572 -24.414 136.848 1.00 46.62 104 ILE A O 1
ATOM 823 N N . PRO A 1 105 ? -49.492 -24.130 138.879 1.00 49.41 105 PRO A N 1
ATOM 824 C CA . PRO A 1 105 ? -49.593 -25.552 139.238 1.00 49.41 105 PRO A CA 1
ATOM 825 C C . PRO A 1 105 ? -50.509 -26.365 138.311 1.00 49.41 105 PRO A C 1
ATOM 827 O O . PRO A 1 105 ? -51.510 -25.851 137.820 1.00 49.41 105 PRO A O 1
ATOM 830 N N . LEU A 1 106 ? -50.187 -27.654 138.131 1.00 52.28 106 LEU A N 1
ATOM 831 C CA . LEU A 1 106 ? -50.935 -28.613 137.308 1.00 52.28 106 LEU A CA 1
ATOM 832 C C . LEU A 1 106 ? -52.431 -28.669 137.676 1.00 52.28 106 LEU A C 1
ATOM 834 O O . LEU A 1 106 ? -52.812 -29.286 138.670 1.00 52.28 106 LEU A O 1
ATOM 838 N N . ASP A 1 107 ? -53.264 -28.112 136.798 1.00 52.72 107 ASP A N 1
ATOM 839 C CA . ASP A 1 107 ? -54.698 -28.381 136.702 1.00 52.72 107 ASP A CA 1
ATOM 840 C C . ASP A 1 107 ? -54.965 -29.207 135.429 1.00 52.72 107 ASP A C 1
ATOM 842 O O . ASP A 1 107 ? -54.436 -28.916 134.354 1.00 52.72 107 ASP A O 1
ATOM 846 N N . SER A 1 108 ? -55.772 -30.265 135.531 1.00 51.59 108 SER A N 1
ATOM 847 C CA . SER A 1 108 ? -56.027 -31.219 134.435 1.00 51.59 108 SER A CA 1
ATOM 848 C C . SER A 1 108 ? -56.669 -30.574 133.196 1.00 51.59 108 SER A C 1
ATOM 850 O O . SER A 1 108 ? -56.520 -31.080 132.084 1.00 51.59 108 SER A O 1
ATOM 852 N N . TYR A 1 109 ? -57.308 -29.412 133.360 1.00 54.53 109 TYR A N 1
ATOM 853 C CA . TYR A 1 109 ? -57.860 -28.607 132.268 1.00 54.53 109 TYR A CA 1
ATOM 854 C C . TYR A 1 109 ? -56.777 -27.863 131.464 1.00 54.53 109 TYR A C 1
ATOM 856 O O . TYR A 1 109 ? -56.916 -27.668 130.256 1.00 54.53 109 TYR A O 1
ATOM 864 N N . LEU A 1 110 ? -55.655 -27.519 132.104 1.00 58.47 110 LEU A N 1
ATOM 865 C CA . LEU A 1 110 ? -54.498 -26.887 131.466 1.00 58.47 110 LEU A CA 1
ATOM 866 C C . LEU A 1 110 ? -53.782 -27.873 130.534 1.00 58.47 110 LEU A C 1
ATOM 868 O O . LEU A 1 110 ? -53.278 -27.476 129.491 1.00 58.47 110 LEU A O 1
ATOM 872 N N . VAL A 1 111 ? -53.818 -29.174 130.843 1.00 59.28 111 VAL A N 1
ATOM 873 C CA . VAL A 1 111 ? -53.315 -30.242 129.960 1.00 59.28 111 VAL A CA 1
ATOM 874 C C . VAL A 1 111 ? -54.160 -30.355 128.684 1.00 59.28 111 VAL A C 1
ATOM 876 O O . VAL A 1 111 ? -53.606 -30.520 127.603 1.00 59.28 111 VAL A O 1
ATOM 879 N N . PHE A 1 112 ? -55.486 -30.199 128.767 1.00 56.78 112 PHE A N 1
ATOM 880 C CA . PHE A 1 112 ? -56.358 -30.177 127.581 1.00 56.78 112 PHE A CA 1
ATOM 881 C C . PHE A 1 112 ? -56.217 -28.892 126.753 1.00 56.78 112 PHE A C 1
ATOM 883 O O . PHE A 1 112 ? -56.220 -28.957 125.521 1.00 56.78 112 PHE A O 1
ATOM 890 N N . ALA A 1 113 ? -56.064 -27.736 127.406 1.00 62.47 113 ALA A N 1
ATOM 891 C CA . ALA A 1 113 ? -55.816 -26.462 126.730 1.00 62.47 113 ALA A CA 1
ATOM 892 C C . ALA A 1 113 ? -54.442 -26.450 126.041 1.00 62.47 113 ALA A C 1
ATOM 894 O O . ALA A 1 113 ? -54.358 -26.138 124.858 1.00 62.47 113 ALA A O 1
ATOM 895 N N . THR A 1 114 ? -53.390 -26.904 126.728 1.00 67.12 114 THR A N 1
ATOM 896 C CA . THR A 1 114 ? -52.045 -27.052 126.147 1.00 67.12 114 THR A CA 1
ATOM 897 C C . THR A 1 114 ? -51.999 -28.129 125.066 1.00 67.12 114 THR A C 1
ATOM 899 O O . THR A 1 114 ? -51.323 -27.927 124.065 1.00 67.12 114 THR A O 1
ATOM 902 N N . ALA A 1 115 ? -52.750 -29.231 125.183 1.00 70.69 115 ALA A N 1
ATOM 903 C CA . ALA A 1 115 ? -52.881 -30.220 124.110 1.00 70.69 115 ALA A CA 1
ATOM 904 C C . ALA A 1 115 ? -53.600 -29.646 122.878 1.00 70.69 115 ALA A C 1
ATOM 906 O O . ALA A 1 115 ? -53.132 -29.849 121.760 1.00 70.69 115 ALA A O 1
ATOM 907 N N . SER A 1 116 ? -54.677 -28.875 123.067 1.00 72.38 116 SER A N 1
ATOM 908 C CA . SER A 1 116 ? -55.396 -28.204 121.970 1.00 72.38 116 SER A CA 1
ATOM 909 C C . SER A 1 116 ? -54.547 -27.113 121.310 1.00 72.38 116 SER A C 1
ATOM 911 O O . SER A 1 116 ? -54.525 -27.000 120.086 1.00 72.38 116 SER A O 1
ATOM 913 N N . GLU A 1 117 ? -53.790 -26.340 122.091 1.00 75.38 117 GLU A N 1
ATOM 914 C CA . GLU A 1 117 ? -52.812 -25.378 121.573 1.00 75.38 117 GLU A CA 1
ATOM 915 C C . GLU A 1 117 ? -51.655 -26.076 120.855 1.00 75.38 117 GLU A C 1
ATOM 917 O O . GLU A 1 117 ? -51.210 -25.601 119.813 1.00 75.38 117 GLU A O 1
ATOM 922 N N . PHE A 1 118 ? -51.192 -27.228 121.344 1.00 76.62 118 PHE A N 1
ATOM 923 C CA . PHE A 1 118 ? -50.152 -28.020 120.692 1.00 76.62 118 PHE A CA 1
ATOM 924 C C . PHE A 1 118 ? -50.643 -28.618 119.367 1.00 76.62 118 PHE A C 1
ATOM 926 O O . PHE A 1 118 ? -49.919 -28.589 118.370 1.00 76.62 118 PHE A O 1
ATOM 933 N N . GLU A 1 119 ? -51.885 -29.104 119.311 1.00 77.06 119 GLU A N 1
ATOM 934 C CA . GLU A 1 119 ? -52.536 -29.539 118.072 1.00 77.06 119 GLU A CA 1
ATOM 935 C C . GLU A 1 119 ? -52.745 -28.373 117.102 1.00 77.06 119 GLU A C 1
ATOM 937 O O . GLU A 1 119 ? -52.449 -28.506 115.910 1.00 77.06 119 GLU A O 1
ATOM 942 N N . HIS A 1 120 ? -53.156 -27.203 117.595 1.00 77.81 120 HIS A N 1
ATOM 943 C CA . HIS A 1 120 ? -53.293 -26.011 116.767 1.00 77.81 120 HIS A CA 1
ATOM 944 C C . HIS A 1 120 ? -51.933 -25.540 116.230 1.00 77.81 120 HIS A C 1
ATOM 946 O O . HIS A 1 120 ? -51.800 -25.341 115.021 1.00 77.81 120 HIS A O 1
ATOM 952 N N . GLN A 1 121 ? -50.890 -25.476 117.060 1.00 77.31 121 GLN A N 1
ATOM 953 C CA . GLN A 1 121 ? -49.522 -25.170 116.631 1.00 77.31 121 GLN A CA 1
ATOM 954 C C . GLN A 1 121 ? -48.987 -26.205 115.637 1.00 77.31 121 GLN A C 1
ATOM 956 O O . GLN A 1 121 ? -48.305 -25.843 114.678 1.00 77.31 121 GLN A O 1
ATOM 961 N N . LYS A 1 122 ? -49.307 -27.491 115.814 1.00 80.00 122 LYS A N 1
ATOM 962 C CA . LYS A 1 122 ? -48.959 -28.551 114.858 1.00 80.00 122 LYS A CA 1
ATOM 963 C C . LYS A 1 122 ? -49.685 -28.354 113.525 1.00 80.00 122 LYS A C 1
ATOM 965 O O . LYS A 1 122 ? -49.051 -28.472 112.478 1.00 80.00 122 LYS A O 1
ATOM 970 N N . SER A 1 123 ? -50.965 -27.978 113.551 1.00 79.06 123 SER A N 1
ATOM 971 C CA . SER A 1 123 ? -51.751 -27.669 112.348 1.00 79.06 123 SER A CA 1
ATOM 972 C C . SER A 1 123 ? -51.245 -26.418 111.613 1.00 79.06 123 SER A C 1
ATOM 974 O O . SER A 1 123 ? -51.127 -26.437 110.389 1.00 79.06 123 SER A O 1
ATOM 976 N N . GLU A 1 124 ? -50.854 -25.365 112.337 1.00 78.62 124 GLU A N 1
ATOM 977 C CA . GLU A 1 124 ? -50.258 -24.140 111.788 1.00 78.62 124 GLU A CA 1
ATOM 978 C C . GLU A 1 124 ? -48.873 -24.425 111.193 1.00 78.62 124 GLU A C 1
ATOM 980 O O . GLU A 1 124 ? -48.588 -24.036 110.059 1.00 78.62 124 GLU A O 1
ATOM 985 N N . ARG A 1 125 ? -48.036 -25.214 111.882 1.00 81.75 125 ARG A N 1
ATOM 986 C CA . ARG A 1 125 ? -46.750 -25.690 111.343 1.00 81.75 125 ARG A CA 1
ATOM 987 C C . ARG A 1 125 ? -46.935 -26.524 110.079 1.00 81.75 125 ARG A C 1
ATOM 989 O O . ARG A 1 125 ? -46.190 -26.335 109.119 1.00 81.75 125 ARG A O 1
ATOM 996 N N . GLU A 1 126 ? -47.927 -27.413 110.036 1.00 82.75 126 GLU A N 1
ATOM 997 C CA . GLU A 1 126 ? -48.259 -28.162 108.820 1.00 82.75 126 GLU A CA 1
ATOM 998 C C . GLU A 1 126 ? -48.778 -27.258 107.701 1.00 82.75 126 GLU A C 1
ATOM 1000 O O . GLU A 1 126 ? -48.403 -27.446 106.544 1.00 82.75 126 GLU A O 1
ATOM 1005 N N . ARG A 1 127 ? -49.598 -26.252 108.012 1.00 82.88 127 ARG A N 1
ATOM 1006 C CA . ARG A 1 127 ? -50.105 -25.288 107.032 1.00 82.88 127 ARG A CA 1
ATOM 1007 C C . ARG A 1 127 ? -48.970 -24.459 106.435 1.00 82.88 127 ARG A C 1
ATOM 1009 O O . ARG A 1 127 ? -48.891 -24.367 105.212 1.00 82.88 127 ARG A O 1
ATOM 1016 N N . ILE A 1 128 ? -48.064 -23.944 107.269 1.00 82.50 128 ILE A N 1
ATOM 1017 C CA . ILE A 1 128 ? -46.851 -23.219 106.856 1.00 82.50 128 ILE A CA 1
ATOM 1018 C C . ILE A 1 128 ? -45.926 -24.129 106.040 1.00 82.50 128 ILE A C 1
ATOM 1020 O O . ILE A 1 128 ? -45.355 -23.710 105.034 1.00 82.50 128 ILE A O 1
ATOM 1024 N N . ARG A 1 129 ? -45.785 -25.399 106.429 1.00 85.38 129 ARG A N 1
ATOM 1025 C CA . ARG A 1 129 ? -45.008 -26.375 105.660 1.00 85.38 129 ARG A CA 1
ATOM 1026 C C . ARG A 1 129 ? -45.627 -26.618 104.282 1.00 85.38 129 ARG A C 1
ATOM 1028 O O . ARG A 1 129 ? -44.911 -26.557 103.289 1.00 85.38 129 ARG A O 1
ATOM 1035 N N . ARG A 1 130 ? -46.947 -26.817 104.197 1.00 86.81 130 ARG A N 1
ATOM 1036 C CA . ARG A 1 130 ? -47.666 -27.011 102.926 1.00 86.81 130 ARG A CA 1
ATOM 1037 C C . ARG A 1 130 ? -47.609 -25.767 102.037 1.00 86.81 130 ARG A C 1
ATOM 1039 O O . ARG A 1 130 ? -47.487 -25.907 100.823 1.00 86.81 130 ARG A O 1
ATOM 1046 N N . THR A 1 131 ? -47.685 -24.556 102.592 1.00 84.00 131 THR A N 1
ATOM 1047 C CA . THR A 1 131 ? -47.533 -23.320 101.803 1.00 84.00 131 THR A CA 1
ATOM 1048 C C . THR A 1 131 ? -46.103 -23.138 101.307 1.00 84.00 131 THR A C 1
ATOM 1050 O O . THR A 1 131 ? -45.926 -22.817 100.134 1.00 84.00 131 THR A O 1
ATOM 1053 N N . ARG A 1 132 ? -45.087 -23.434 102.127 1.00 86.50 132 ARG A N 1
ATOM 1054 C CA . ARG A 1 132 ? -43.677 -23.445 101.697 1.00 86.50 132 ARG A CA 1
ATOM 1055 C C . ARG A 1 132 ? -43.401 -24.502 100.628 1.00 86.50 132 ARG A C 1
ATOM 1057 O O . ARG A 1 132 ? -42.701 -24.214 99.666 1.00 86.50 132 ARG A O 1
ATOM 1064 N N . GLU A 1 133 ? -43.978 -25.696 100.745 1.00 87.81 133 GLU A N 1
ATOM 1065 C CA . GLU A 1 133 ? -43.877 -26.742 99.717 1.00 87.81 133 GLU A CA 1
ATOM 1066 C C . GLU A 1 133 ? -44.551 -26.314 98.403 1.00 87.81 133 GLU A C 1
ATOM 1068 O O . GLU A 1 133 ? -43.987 -26.532 97.332 1.00 87.81 133 GLU A O 1
ATOM 1073 N N . LYS A 1 134 ? -45.710 -25.640 98.458 1.00 89.50 134 LYS A N 1
ATOM 1074 C CA . LYS A 1 134 ? -46.355 -25.050 97.270 1.00 89.50 134 LYS A CA 1
ATOM 1075 C C . LYS A 1 134 ? -45.509 -23.944 96.637 1.00 89.50 134 LYS A C 1
ATOM 1077 O O . LYS A 1 134 ? -45.339 -23.944 95.424 1.00 89.50 134 LYS A O 1
ATOM 1082 N N . GLN A 1 135 ? -44.954 -23.037 97.442 1.00 87.12 135 GLN A N 1
ATOM 1083 C CA . GLN A 1 135 ? -44.059 -21.979 96.960 1.00 87.12 135 GLN A CA 1
ATOM 1084 C C . GLN A 1 135 ? -42.789 -22.556 96.332 1.00 87.12 135 GLN A C 1
ATOM 1086 O O . GLN A 1 135 ? -42.344 -22.070 95.298 1.00 87.12 135 GLN A O 1
ATOM 1091 N N . ARG A 1 136 ? -42.233 -23.623 96.916 1.00 90.56 136 ARG A N 1
ATOM 1092 C CA . ARG A 1 136 ? -41.073 -24.322 96.364 1.00 90.56 136 ARG A CA 1
ATOM 1093 C C . ARG A 1 136 ? -41.384 -24.953 95.007 1.00 90.56 136 ARG A C 1
ATOM 1095 O O . ARG A 1 136 ? -40.623 -24.727 94.078 1.00 90.56 136 ARG A O 1
ATOM 1102 N N . LYS A 1 137 ? -42.510 -25.661 94.870 1.00 90.81 137 LYS A N 1
ATOM 1103 C CA . LYS A 1 137 ? -42.941 -26.233 93.580 1.00 90.81 137 LYS A CA 1
ATOM 1104 C C . LYS A 1 137 ? -43.189 -25.158 92.523 1.00 90.81 137 LYS A C 1
ATOM 1106 O O . LYS A 1 137 ? -42.724 -25.291 91.402 1.00 90.81 137 LYS A O 1
ATOM 1111 N N . MET A 1 138 ? -43.854 -24.065 92.898 1.00 89.69 138 MET A N 1
ATOM 1112 C CA . MET A 1 138 ? -44.092 -22.937 91.994 1.00 89.69 138 MET A CA 1
ATOM 1113 C C . MET A 1 138 ? -42.780 -22.281 91.542 1.00 89.69 138 MET A C 1
ATOM 1115 O O . MET A 1 138 ? -42.646 -21.902 90.382 1.00 89.69 138 MET A O 1
ATOM 1119 N N . LYS A 1 139 ? -41.797 -22.169 92.442 1.00 92.62 139 LYS A N 1
ATOM 1120 C CA . LYS A 1 139 ? -40.459 -21.687 92.098 1.00 92.62 139 LYS A CA 1
ATOM 1121 C C . LYS A 1 139 ? -39.742 -22.649 91.147 1.00 92.62 139 LYS A C 1
ATOM 1123 O O . LYS A 1 139 ? -39.217 -22.193 90.144 1.00 92.62 139 LYS A O 1
ATOM 1128 N N . GLU A 1 140 ? -39.766 -23.952 91.426 1.00 92.31 140 GLU A N 1
ATOM 1129 C CA . GLU A 1 140 ? -39.176 -24.982 90.557 1.00 92.31 140 GLU A CA 1
ATOM 1130 C C . GLU A 1 140 ? -39.812 -24.974 89.148 1.00 92.31 140 GLU A C 1
ATOM 1132 O O . GLU A 1 140 ? -39.100 -25.078 88.153 1.00 92.31 140 GLU A O 1
ATOM 1137 N N . GLU A 1 141 ? -41.129 -24.764 89.035 1.00 91.81 141 GLU A N 1
ATOM 1138 C CA . GLU A 1 141 ? -41.829 -24.615 87.747 1.00 91.81 141 GLU A CA 1
ATOM 1139 C C . GLU A 1 141 ? -41.438 -23.331 86.994 1.00 91.81 141 GLU A C 1
ATOM 1141 O O . GLU A 1 141 ? -41.240 -23.366 85.777 1.00 91.81 141 GLU A O 1
ATOM 1146 N N . LEU A 1 142 ? -41.306 -22.199 87.696 1.00 90.56 142 LEU A N 1
ATOM 1147 C CA . LEU A 1 142 ? -40.863 -20.934 87.097 1.00 90.56 142 LEU A CA 1
ATOM 1148 C C . LEU A 1 142 ? -39.400 -21.003 86.647 1.00 90.56 142 LEU A C 1
ATOM 1150 O O . LEU A 1 142 ? -39.088 -20.573 85.536 1.00 90.56 142 LEU A O 1
ATOM 1154 N N . ASP A 1 143 ? -38.522 -21.583 87.464 1.00 91.62 143 ASP A N 1
ATOM 1155 C CA . ASP A 1 143 ? -37.113 -21.789 87.124 1.00 91.62 143 ASP A CA 1
ATOM 1156 C C . ASP A 1 143 ? -36.994 -22.702 85.885 1.00 91.62 143 ASP A C 1
ATOM 1158 O O . ASP A 1 143 ? -36.278 -22.365 84.941 1.00 91.62 143 ASP A O 1
ATOM 1162 N N . ALA A 1 144 ? -37.794 -23.775 85.801 1.00 92.00 144 ALA A N 1
ATOM 1163 C CA . ALA A 1 144 ? -37.856 -24.642 84.621 1.00 92.00 144 ALA A CA 1
ATOM 1164 C C . ALA A 1 144 ? -38.357 -23.913 83.357 1.00 92.00 144 ALA A C 1
ATOM 1166 O O . ALA A 1 144 ? -37.841 -24.140 82.259 1.00 92.00 144 ALA A O 1
ATOM 1167 N N . GLN A 1 145 ? -39.336 -23.007 83.478 1.00 89.31 145 GLN A N 1
ATOM 1168 C CA . GLN A 1 145 ? -39.786 -22.178 82.351 1.00 89.31 145 GLN A CA 1
ATOM 1169 C C . GLN A 1 145 ? -38.705 -21.192 81.890 1.00 89.31 145 GLN A C 1
ATOM 1171 O O . GLN A 1 145 ? -38.528 -20.991 80.685 1.00 89.31 145 GLN A O 1
ATOM 1176 N N . VAL A 1 146 ? -37.963 -20.594 82.826 1.00 91.38 146 VAL A N 1
ATOM 1177 C CA . VAL A 1 146 ? -36.849 -19.690 82.513 1.00 91.38 146 VAL A CA 1
ATOM 1178 C C . VAL A 1 146 ? -35.712 -20.448 81.829 1.00 91.38 146 VAL A C 1
ATOM 1180 O O . VAL A 1 146 ? -35.183 -19.960 80.830 1.00 91.38 146 VAL A O 1
ATOM 1183 N N . GLU A 1 147 ? -35.363 -21.648 82.295 1.00 89.88 147 GLU A N 1
ATOM 1184 C CA . GLU A 1 147 ? -34.363 -22.506 81.647 1.00 89.88 147 GLU A CA 1
ATOM 1185 C C . GLU A 1 147 ? -34.795 -22.934 80.240 1.00 89.88 147 GLU A C 1
ATOM 1187 O O . GLU A 1 147 ? -34.018 -22.805 79.293 1.00 89.88 147 GLU A O 1
ATOM 1192 N N . ALA A 1 148 ? -36.052 -23.352 80.060 1.00 88.88 148 ALA A N 1
ATOM 1193 C CA . ALA A 1 148 ? -36.588 -23.690 78.742 1.00 88.88 148 ALA A CA 1
ATOM 1194 C C . ALA A 1 148 ? -36.573 -22.487 77.782 1.00 88.88 148 ALA A C 1
ATOM 1196 O O . ALA A 1 148 ? -36.255 -22.639 76.602 1.00 88.88 148 ALA A O 1
ATOM 1197 N N . SER A 1 149 ? -36.879 -21.285 78.278 1.00 90.12 149 SER A N 1
ATOM 1198 C CA . SER A 1 149 ? -36.792 -20.040 77.505 1.00 90.12 149 SER A CA 1
ATOM 1199 C C . SER A 1 149 ? -35.345 -19.702 77.128 1.00 90.12 149 SER A C 1
ATOM 1201 O O . SER A 1 149 ? -35.061 -19.403 75.968 1.00 90.12 149 SER A O 1
ATOM 1203 N N . ARG A 1 150 ? -34.400 -19.831 78.071 1.00 90.19 150 ARG A N 1
ATOM 1204 C CA . ARG A 1 150 ? -32.964 -19.633 77.816 1.00 90.19 150 ARG A CA 1
ATOM 1205 C C . ARG A 1 150 ? -32.420 -20.613 76.778 1.00 90.19 150 ARG A C 1
ATOM 1207 O O . ARG A 1 150 ? -31.661 -20.186 75.915 1.00 90.19 150 ARG A O 1
ATOM 1214 N N . ASN A 1 151 ? -32.834 -21.878 76.827 1.00 89.88 151 ASN A N 1
ATOM 1215 C CA . ASN A 1 151 ? -32.422 -22.895 75.857 1.00 89.88 151 ASN A CA 1
ATOM 1216 C C . ASN A 1 151 ? -32.990 -22.620 74.459 1.00 89.88 151 ASN A C 1
ATOM 1218 O O . ASN A 1 151 ? -32.255 -22.673 73.481 1.00 89.88 151 ASN A O 1
ATOM 1222 N N . LYS A 1 152 ? -34.266 -22.232 74.351 1.00 88.62 152 LYS A N 1
ATOM 1223 C CA . LYS A 1 152 ? -34.844 -21.815 73.061 1.00 88.62 152 LYS A CA 1
ATOM 1224 C C . LYS A 1 152 ? -34.142 -20.588 72.487 1.00 88.62 152 LYS A C 1
ATOM 1226 O O . LYS A 1 152 ? -33.914 -20.514 71.284 1.00 88.62 152 LYS A O 1
ATOM 1231 N N . ASN A 1 153 ? -33.790 -19.629 73.342 1.00 89.38 153 ASN A N 1
ATOM 1232 C CA . ASN A 1 153 ? -33.078 -18.432 72.913 1.00 89.38 153 ASN A CA 1
ATOM 1233 C C . ASN A 1 153 ? -31.643 -18.755 72.462 1.00 89.38 153 ASN A C 1
ATOM 1235 O O . ASN A 1 153 ? -31.186 -18.224 71.457 1.00 89.38 153 ASN A O 1
ATOM 1239 N N . SER A 1 154 ? -30.939 -19.657 73.153 1.00 89.50 154 SER A N 1
ATOM 1240 C CA . SER A 1 154 ? -29.592 -20.078 72.748 1.00 89.50 154 SER A CA 1
ATOM 1241 C C . SER A 1 154 ? -29.591 -20.897 71.452 1.00 89.50 154 SER A C 1
ATOM 1243 O O . SER A 1 154 ? -28.684 -20.733 70.638 1.00 89.50 154 SER A O 1
ATOM 1245 N N . GLU A 1 155 ? -30.617 -21.717 71.210 1.00 89.38 155 GLU A N 1
ATOM 1246 C CA . GLU A 1 155 ? -30.827 -22.387 69.920 1.00 89.38 155 GLU A CA 1
ATOM 1247 C C . GLU A 1 155 ? -31.090 -21.384 68.793 1.00 89.38 155 GLU A C 1
ATOM 1249 O O . GLU A 1 155 ? -30.481 -21.495 67.730 1.00 89.38 155 GLU A O 1
ATOM 1254 N N . HIS A 1 156 ? -31.923 -20.367 69.030 1.00 88.75 156 HIS A N 1
ATOM 1255 C CA . HIS A 1 156 ? -32.156 -19.297 68.058 1.00 88.75 156 HIS A CA 1
ATOM 1256 C C . HIS A 1 156 ? -30.871 -18.545 67.701 1.00 88.75 156 HIS A C 1
ATOM 1258 O O . HIS A 1 156 ? -30.591 -18.355 66.519 1.00 88.75 156 HIS A O 1
ATOM 1264 N N . ILE A 1 157 ? -30.063 -18.186 68.703 1.00 89.94 157 ILE A N 1
ATOM 1265 C CA . ILE A 1 157 ? -28.775 -17.513 68.487 1.00 89.94 157 ILE A CA 1
ATOM 1266 C C . ILE A 1 157 ? -27.841 -18.395 67.648 1.00 89.94 157 ILE A C 1
ATOM 1268 O O . ILE A 1 157 ? -27.235 -17.903 66.701 1.00 89.94 157 ILE A O 1
ATOM 1272 N N . ARG A 1 158 ? -27.767 -19.705 67.923 1.00 92.06 158 ARG A N 1
ATOM 1273 C CA . ARG A 1 158 ? -26.956 -20.637 67.117 1.00 92.06 158 ARG A CA 1
ATOM 1274 C C . ARG A 1 158 ? -27.424 -20.717 65.666 1.00 92.06 158 ARG A C 1
ATOM 1276 O O . ARG A 1 158 ? -26.599 -20.679 64.762 1.00 92.06 158 ARG A O 1
ATOM 1283 N N . ILE A 1 159 ? -28.734 -20.790 65.436 1.00 91.94 159 ILE A N 1
ATOM 1284 C CA . ILE A 1 159 ? -29.302 -20.825 64.079 1.00 91.94 159 ILE A CA 1
ATOM 1285 C C . ILE A 1 159 ? -28.982 -19.527 63.324 1.00 91.94 159 ILE A C 1
ATOM 1287 O O . ILE A 1 159 ? -28.640 -19.566 62.141 1.00 91.94 159 ILE A O 1
ATOM 1291 N N . GLU A 1 160 ? -29.065 -18.375 63.992 1.00 88.56 160 GLU A N 1
ATOM 1292 C CA . GLU A 1 160 ? -28.699 -17.083 63.404 1.00 88.56 160 GLU A CA 1
ATOM 1293 C C . GLU A 1 160 ? -27.198 -16.986 63.099 1.00 88.56 160 GLU A C 1
ATOM 1295 O O . GLU A 1 160 ? -26.823 -16.480 62.038 1.00 88.56 160 GLU A O 1
ATOM 1300 N N . GLU A 1 161 ? -26.339 -17.504 63.979 1.00 91.38 161 GLU A N 1
ATOM 1301 C CA . GLU A 1 161 ? -24.892 -17.579 63.760 1.00 91.38 161 GLU A CA 1
ATOM 1302 C C . GLU A 1 161 ? -24.543 -18.471 62.561 1.00 91.38 161 GLU A C 1
ATOM 1304 O O . GLU A 1 161 ? -23.776 -18.046 61.690 1.00 91.38 161 GLU A O 1
ATOM 1309 N N . ASP A 1 162 ? -25.143 -19.659 62.460 1.00 93.56 162 ASP A N 1
ATOM 1310 C CA . ASP A 1 162 ? -24.951 -20.582 61.336 1.00 93.56 162 ASP A CA 1
ATOM 1311 C C . ASP A 1 162 ? -25.441 -19.966 60.019 1.00 93.56 162 ASP A C 1
ATOM 1313 O O . ASP A 1 162 ? -24.756 -20.027 58.990 1.00 93.56 162 ASP A O 1
ATOM 1317 N N . TYR A 1 163 ? -26.596 -19.293 60.043 1.00 92.12 163 TYR A N 1
ATOM 1318 C CA . TYR A 1 163 ? -27.111 -18.569 58.884 1.00 92.12 163 TYR A CA 1
ATOM 1319 C C . TYR A 1 163 ? -26.178 -17.423 58.471 1.00 92.12 163 TYR A C 1
ATOM 1321 O O . TYR A 1 163 ? -25.849 -17.280 57.289 1.00 92.12 163 TYR A O 1
ATOM 1329 N N . ALA A 1 164 ? -25.684 -16.634 59.427 1.00 91.50 164 ALA A N 1
ATOM 1330 C CA . ALA A 1 164 ? -24.736 -15.558 59.157 1.00 91.50 164 ALA A CA 1
ATOM 1331 C C . ALA A 1 164 ? -23.416 -16.089 58.571 1.00 91.50 164 ALA A C 1
ATOM 1333 O O . ALA A 1 164 ? -22.864 -15.481 57.649 1.00 91.50 164 ALA A O 1
ATOM 1334 N N . GLN A 1 165 ? -22.918 -17.231 59.054 1.00 93.44 165 GLN A N 1
ATOM 1335 C CA . GLN A 1 165 ? -21.738 -17.895 58.495 1.00 93.44 165 GLN A CA 1
ATOM 1336 C C . GLN A 1 165 ? -21.982 -18.389 57.065 1.00 93.44 165 GLN A C 1
ATOM 1338 O O . GLN A 1 165 ? -21.135 -18.176 56.194 1.00 93.44 165 GLN A O 1
ATOM 1343 N N . HIS A 1 166 ? -23.147 -18.975 56.792 1.00 93.12 166 HIS A N 1
ATOM 1344 C CA . HIS A 1 166 ? -23.524 -19.420 55.452 1.00 93.12 166 HIS A CA 1
ATOM 1345 C C . HIS A 1 166 ? -23.651 -18.249 54.462 1.00 93.12 166 HIS A C 1
ATOM 1347 O O . HIS A 1 166 ? -23.148 -18.317 53.342 1.00 93.12 166 HIS A O 1
ATOM 1353 N N . VAL A 1 167 ? -24.243 -17.123 54.872 1.00 92.00 167 VAL A N 1
ATOM 1354 C CA . VAL A 1 167 ? -24.304 -15.913 54.031 1.00 92.00 167 VAL A CA 1
ATOM 1355 C C . VAL A 1 167 ? -22.900 -15.359 53.759 1.00 92.00 167 VAL A C 1
ATOM 1357 O O . VAL A 1 167 ? -22.594 -14.976 52.628 1.00 92.00 167 VAL A O 1
ATOM 1360 N N . ARG A 1 168 ? -22.010 -15.357 54.763 1.00 91.94 168 ARG A N 1
ATOM 1361 C CA . ARG A 1 168 ? -20.608 -14.939 54.585 1.00 91.94 168 ARG A CA 1
ATOM 1362 C C . ARG A 1 168 ? -19.861 -15.838 53.602 1.00 91.94 168 ARG A C 1
ATOM 1364 O O . ARG A 1 168 ? -19.132 -15.316 52.760 1.00 91.94 168 ARG A O 1
ATOM 1371 N N . SER A 1 169 ? -20.045 -17.157 53.677 1.00 94.12 169 SER A N 1
ATOM 1372 C CA . SER A 1 169 ? -19.386 -18.097 52.764 1.00 94.12 169 SER A CA 1
ATOM 1373 C C . SER A 1 169 ? -19.908 -17.961 51.330 1.00 94.12 169 SER A C 1
ATOM 1375 O O . SER A 1 169 ? -19.106 -17.917 50.397 1.00 94.12 169 SER A O 1
ATOM 1377 N N . GLN A 1 170 ? -21.219 -17.778 51.143 1.00 92.44 170 GLN A N 1
ATOM 1378 C CA . GLN A 1 170 ? -21.811 -17.495 49.831 1.00 92.44 170 GLN A CA 1
ATOM 1379 C C . GLN A 1 170 ? -21.297 -16.182 49.235 1.00 92.44 170 GLN A C 1
ATOM 1381 O O . GLN A 1 170 ? -20.963 -16.130 48.050 1.00 92.44 170 GLN A O 1
ATOM 1386 N N . TYR A 1 171 ? -21.187 -15.128 50.047 1.00 90.38 171 TYR A N 1
ATOM 1387 C CA . TYR A 1 171 ? -20.655 -13.844 49.597 1.00 90.38 171 TYR A CA 1
ATOM 1388 C C . TYR A 1 171 ? -19.171 -13.937 49.213 1.00 90.38 171 TYR A C 1
ATOM 1390 O O . TYR A 1 171 ? -18.767 -13.408 48.176 1.00 90.38 171 TYR A O 1
ATOM 1398 N N . ALA A 1 172 ? -18.365 -14.662 49.995 1.00 92.69 172 ALA A N 1
ATOM 1399 C CA . ALA A 1 172 ? -16.966 -14.929 49.666 1.00 92.69 172 ALA A CA 1
ATOM 1400 C C . ALA A 1 172 ? -16.831 -15.723 48.353 1.00 92.69 172 ALA A C 1
ATOM 1402 O O . ALA A 1 172 ? -16.089 -15.313 47.461 1.00 92.69 172 ALA A O 1
ATOM 1403 N N . ALA A 1 173 ? -17.620 -16.790 48.184 1.00 93.81 173 ALA A N 1
ATOM 1404 C CA . ALA A 1 173 ? -17.644 -17.584 46.957 1.00 93.81 173 ALA A CA 1
ATOM 1405 C C . ALA A 1 173 ? -18.080 -16.759 45.733 1.00 93.81 173 ALA A C 1
ATOM 1407 O O . ALA A 1 173 ? -17.516 -16.911 44.648 1.00 93.81 173 ALA A O 1
ATOM 1408 N N . HIS A 1 174 ? -19.045 -15.848 45.897 1.00 91.19 174 HIS A N 1
ATOM 1409 C CA . HIS A 1 174 ? -19.455 -14.927 44.839 1.00 91.19 174 HIS A CA 1
ATOM 1410 C C . HIS A 1 174 ? -18.323 -13.969 44.445 1.00 91.19 174 HIS A C 1
ATOM 1412 O O . HIS A 1 174 ? -18.037 -13.812 43.257 1.00 91.19 174 HIS A O 1
ATOM 1418 N N . LEU A 1 175 ? -17.647 -13.358 45.426 1.00 92.62 175 LEU A N 1
ATOM 1419 C CA . LEU A 1 175 ? -16.511 -12.464 45.181 1.00 92.62 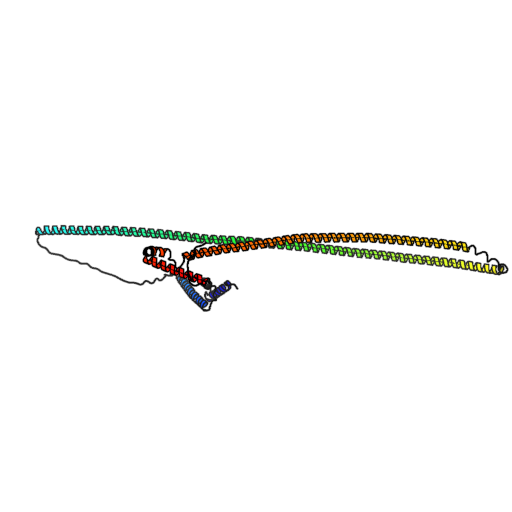175 LEU A CA 1
ATOM 1420 C C . LEU A 1 175 ? -15.363 -13.173 44.459 1.00 92.62 175 LEU A C 1
ATOM 1422 O O . LEU A 1 175 ? -14.791 -12.615 43.522 1.00 92.62 175 LEU A O 1
ATOM 1426 N N . ASP A 1 176 ? -15.035 -14.400 44.857 1.00 93.56 176 ASP A N 1
ATOM 1427 C CA . ASP A 1 176 ? -13.993 -15.179 44.188 1.00 93.56 176 ASP A CA 1
ATOM 1428 C C . ASP A 1 176 ? -14.432 -15.627 42.786 1.00 93.56 176 ASP A C 1
ATOM 1430 O O . ASP A 1 176 ? -13.637 -15.585 41.844 1.00 93.56 176 ASP A O 1
ATOM 1434 N N . GLY A 1 177 ? -15.721 -15.922 42.593 1.00 92.94 177 GLY A N 1
ATOM 1435 C CA . GLY A 1 177 ? -16.319 -16.122 41.273 1.00 92.94 177 GLY A CA 1
ATOM 1436 C C . GLY A 1 177 ? -16.184 -14.897 40.357 1.00 92.94 177 GLY A C 1
ATOM 1437 O O . GLY A 1 177 ? -15.829 -15.045 39.186 1.00 92.94 177 GLY A O 1
ATOM 1438 N N . GLU A 1 178 ? -16.412 -13.682 40.864 1.00 91.94 178 GLU A N 1
ATOM 1439 C CA . GLU A 1 178 ? -16.215 -12.445 40.094 1.00 91.94 178 GLU A CA 1
ATOM 1440 C C . GLU A 1 178 ? -14.744 -12.177 39.766 1.00 91.94 178 GLU A C 1
ATOM 1442 O O . GLU A 1 178 ? -14.431 -11.793 38.635 1.00 91.94 178 GLU A O 1
ATOM 1447 N N . LYS A 1 179 ? -13.829 -12.407 40.717 1.00 92.62 179 LYS A N 1
ATOM 1448 C CA . LYS A 1 179 ? -12.383 -12.298 40.465 1.00 92.62 179 LYS A CA 1
ATOM 1449 C C . LYS A 1 179 ? -11.945 -13.264 39.370 1.00 92.62 179 LYS A C 1
ATOM 1451 O O . LYS A 1 179 ? -11.254 -12.844 38.446 1.00 92.62 179 LYS A O 1
ATOM 1456 N N . ASN A 1 180 ? -12.396 -14.517 39.422 1.00 93.38 180 ASN A N 1
ATOM 1457 C CA . ASN A 1 180 ? -12.069 -15.522 38.412 1.00 93.38 180 ASN A CA 1
ATOM 1458 C C . ASN A 1 180 ? -12.623 -15.151 37.031 1.00 93.38 180 ASN A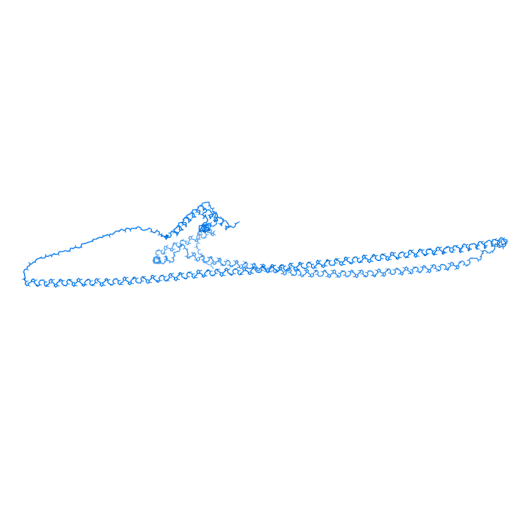 C 1
ATOM 1460 O O . ASN A 1 180 ? -11.905 -15.265 36.041 1.00 93.38 180 ASN A O 1
ATOM 1464 N N . LYS A 1 181 ? -13.856 -14.630 36.949 1.00 93.81 181 LYS A N 1
ATOM 1465 C CA . LYS A 1 181 ? -14.414 -14.111 35.687 1.00 93.81 181 LYS A CA 1
ATOM 1466 C C . LYS A 1 181 ? -13.575 -12.962 35.123 1.00 93.81 181 LYS A C 1
ATOM 1468 O O . LYS A 1 181 ? -13.265 -12.970 33.936 1.00 93.81 181 LYS A O 1
ATOM 1473 N N . ARG A 1 182 ? -13.159 -12.011 35.969 1.00 90.19 182 ARG A N 1
ATOM 1474 C CA . ARG A 1 182 ? -12.279 -10.904 35.553 1.00 90.19 182 ARG A CA 1
ATOM 1475 C C . ARG A 1 182 ? -10.914 -11.399 35.081 1.00 90.19 182 ARG A C 1
ATOM 1477 O O . ARG A 1 182 ? -10.429 -10.918 34.065 1.00 90.19 182 ARG A O 1
ATOM 1484 N N . LEU A 1 183 ? -10.309 -12.362 35.778 1.00 92.81 183 LEU A N 1
ATOM 1485 C CA . LEU A 1 183 ? -9.036 -12.963 35.366 1.00 92.81 183 LEU A CA 1
ATOM 1486 C C . LEU A 1 183 ? -9.160 -13.662 34.007 1.00 92.81 183 LEU A C 1
ATOM 1488 O O . LEU A 1 183 ? -8.345 -13.405 33.125 1.00 92.81 183 LEU A O 1
ATOM 1492 N N . GLN A 1 184 ? -10.217 -14.449 33.794 1.00 92.69 184 GLN A N 1
ATOM 1493 C CA . GLN A 1 184 ? -10.489 -15.081 32.499 1.00 92.69 184 GLN A CA 1
ATOM 1494 C C . GLN A 1 184 ? -10.703 -14.052 31.382 1.00 92.69 184 GLN A C 1
ATOM 1496 O O . GLN A 1 184 ? -10.273 -14.260 30.249 1.00 92.69 184 GLN A O 1
ATOM 1501 N N . GLU A 1 185 ? -11.363 -12.933 31.673 1.00 90.62 185 GLU A N 1
ATOM 1502 C CA . GLU A 1 185 ? -11.557 -11.860 30.699 1.00 90.62 185 GLU A CA 1
ATOM 1503 C C . GLU A 1 185 ? -10.236 -11.160 30.348 1.00 90.62 185 GLU A C 1
ATOM 1505 O O . GLU A 1 185 ? -9.963 -10.924 29.169 1.00 90.62 185 GLU A O 1
ATOM 1510 N N . ILE A 1 186 ? -9.373 -10.914 31.340 1.00 91.19 186 ILE A N 1
ATOM 1511 C CA . ILE A 1 186 ? -8.015 -10.390 31.136 1.00 91.19 186 ILE A CA 1
ATOM 1512 C C . ILE A 1 186 ? -7.178 -11.362 30.293 1.00 91.19 186 ILE A C 1
ATOM 1514 O O . ILE A 1 186 ? -6.507 -10.931 29.354 1.00 91.19 186 ILE A O 1
ATOM 1518 N N . GLU A 1 187 ? -7.235 -12.666 30.572 1.00 93.25 187 GLU A N 1
ATOM 1519 C CA . GLU A 1 187 ? -6.536 -13.687 29.781 1.00 93.25 187 GLU A CA 1
ATOM 1520 C C . GLU A 1 187 ? -7.032 -13.726 28.334 1.00 93.25 187 GLU A C 1
ATOM 1522 O O . GLU A 1 187 ? -6.220 -13.712 27.410 1.00 93.25 187 GLU A O 1
ATOM 1527 N N . ARG A 1 188 ? -8.350 -13.679 28.105 1.00 93.31 188 ARG A N 1
ATOM 1528 C CA . ARG A 1 188 ? -8.916 -13.598 26.747 1.00 93.31 188 ARG A CA 1
ATOM 1529 C C . ARG A 1 188 ? -8.439 -12.350 26.010 1.00 93.31 188 ARG A C 1
ATOM 1531 O O . ARG A 1 188 ? -8.042 -12.440 24.850 1.00 93.31 188 ARG A O 1
ATOM 1538 N N . GLN A 1 189 ? -8.440 -11.192 26.670 1.00 90.75 189 GLN A N 1
ATOM 1539 C CA . GLN A 1 189 ? -7.929 -9.953 26.079 1.00 90.75 189 GLN A CA 1
ATOM 1540 C C . GLN A 1 189 ? -6.435 -10.049 25.752 1.00 90.75 189 GLN A C 1
ATOM 1542 O O . GLN A 1 189 ? -6.005 -9.548 24.711 1.00 90.75 189 GLN A O 1
ATOM 1547 N N . ARG A 1 190 ? -5.651 -10.719 26.602 1.00 93.81 190 ARG A N 1
ATOM 1548 C CA . ARG A 1 190 ? -4.230 -10.973 26.363 1.00 93.81 190 ARG A CA 1
ATOM 1549 C C . ARG A 1 190 ? -4.013 -11.868 25.144 1.00 93.81 190 ARG A C 1
ATOM 1551 O O . ARG A 1 190 ? -3.217 -11.494 24.291 1.00 93.81 190 ARG A O 1
ATOM 1558 N N . VAL A 1 191 ? -4.753 -12.970 25.013 1.00 94.69 191 VAL A N 1
ATOM 1559 C CA . VAL A 1 191 ? -4.671 -13.862 23.840 1.00 94.69 191 VAL A CA 1
ATOM 1560 C C . VAL A 1 191 ? -5.018 -13.108 22.554 1.00 94.69 191 VAL A C 1
ATOM 1562 O O . VAL A 1 191 ? -4.252 -13.153 21.597 1.00 94.69 191 VAL A O 1
ATOM 1565 N N . ILE A 1 192 ? -6.100 -12.319 22.551 1.00 91.50 192 ILE A N 1
ATOM 1566 C CA . ILE A 1 192 ? -6.486 -11.492 21.391 1.00 91.50 192 ILE A CA 1
ATOM 1567 C C . ILE A 1 192 ? -5.383 -10.486 21.031 1.00 91.50 192 ILE A C 1
ATOM 1569 O O . ILE A 1 192 ? -5.139 -10.212 19.854 1.00 91.50 192 ILE A O 1
ATOM 1573 N N . LYS A 1 193 ? -4.720 -9.899 22.034 1.00 93.94 193 LYS A N 1
ATOM 1574 C CA . LYS A 1 193 ? -3.599 -8.983 21.808 1.00 93.94 193 LYS A CA 1
ATOM 1575 C C . LYS A 1 193 ? -2.401 -9.714 21.198 1.00 93.94 193 LYS A C 1
ATOM 1577 O O . LYS A 1 193 ? -1.873 -9.246 20.197 1.00 93.94 193 LYS A O 1
ATOM 1582 N N . GLU A 1 194 ? -2.024 -10.866 21.746 1.00 93.38 194 GLU A N 1
ATOM 1583 C CA . GLU A 1 194 ? -0.925 -11.690 21.231 1.00 93.38 194 GLU A CA 1
ATOM 1584 C C . GLU A 1 194 ? -1.189 -12.162 19.788 1.00 93.38 194 GLU A C 1
ATOM 1586 O O . GLU A 1 194 ? -0.279 -12.146 18.961 1.00 93.38 194 GLU A O 1
ATOM 1591 N N . GLU A 1 195 ? -2.430 -12.512 19.439 1.00 92.00 195 GLU A N 1
ATOM 1592 C CA . GLU A 1 195 ? -2.823 -12.840 18.061 1.00 92.00 195 GLU A CA 1
ATOM 1593 C C . GLU A 1 195 ? -2.690 -11.645 17.111 1.00 92.00 195 GLU A C 1
ATOM 1595 O O . GLU A 1 195 ? -2.151 -11.790 16.013 1.00 92.00 195 GLU A O 1
ATOM 1600 N N . ARG A 1 196 ? -3.130 -10.451 17.529 1.00 87.25 196 ARG A N 1
ATOM 1601 C CA . ARG A 1 196 ? -2.960 -9.222 16.736 1.00 87.25 196 ARG A CA 1
ATOM 1602 C C . ARG A 1 196 ? -1.490 -8.879 16.532 1.00 87.25 196 ARG A C 1
ATOM 1604 O O . ARG A 1 196 ? -1.102 -8.540 15.418 1.00 87.25 196 ARG A O 1
ATOM 1611 N N . ASP A 1 197 ? -0.677 -9.000 17.576 1.00 91.25 197 ASP A N 1
ATOM 1612 C CA . ASP A 1 197 ? 0.760 -8.736 17.499 1.00 91.25 197 ASP A CA 1
ATOM 1613 C C . ASP A 1 197 ? 1.449 -9.737 16.550 1.00 91.25 197 ASP A C 1
ATOM 1615 O O . ASP A 1 197 ? 2.279 -9.337 15.732 1.00 91.25 197 ASP A O 1
ATOM 1619 N N . ARG A 1 198 ? 1.040 -11.018 16.560 1.00 92.88 198 ARG A N 1
ATOM 1620 C CA . ARG A 1 198 ? 1.499 -12.025 15.582 1.00 92.88 198 ARG A CA 1
ATOM 1621 C C . ARG A 1 198 ? 1.095 -11.676 14.148 1.00 92.88 198 ARG A C 1
ATOM 1623 O O . ARG A 1 198 ? 1.939 -11.747 13.260 1.00 92.88 198 ARG A O 1
ATOM 1630 N N . GLN A 1 199 ? -0.152 -11.262 13.918 1.00 90.75 199 GLN A N 1
ATOM 1631 C CA . GLN A 1 199 ? -0.623 -10.843 12.589 1.00 90.75 199 GLN A CA 1
ATOM 1632 C C . GLN A 1 199 ? 0.144 -9.619 12.071 1.00 90.75 199 GLN A C 1
ATOM 1634 O O . GLN A 1 199 ? 0.508 -9.560 10.896 1.00 90.75 199 GLN A O 1
ATOM 1639 N N . LEU A 1 200 ? 0.425 -8.646 12.943 1.00 91.44 200 LEU A N 1
ATOM 1640 C CA . LEU A 1 200 ? 1.233 -7.478 12.594 1.00 91.44 200 LEU A CA 1
ATOM 1641 C C . LEU A 1 200 ? 2.672 -7.874 12.248 1.00 91.44 200 LEU A C 1
ATOM 1643 O O . LEU A 1 200 ? 3.193 -7.411 11.233 1.00 91.44 200 LEU A O 1
ATOM 1647 N N . ALA A 1 201 ? 3.293 -8.757 13.033 1.00 93.25 201 ALA A N 1
ATOM 1648 C CA . ALA A 1 201 ? 4.635 -9.264 12.752 1.00 93.25 201 ALA A CA 1
ATOM 1649 C C . ALA A 1 201 ? 4.699 -10.017 11.410 1.00 93.25 201 ALA A C 1
ATOM 1651 O O . ALA A 1 201 ? 5.623 -9.804 10.624 1.00 93.25 201 ALA A O 1
ATOM 1652 N N . GLU A 1 202 ? 3.695 -10.841 11.102 1.00 93.31 202 GLU A N 1
ATOM 1653 C CA . GLU A 1 202 ? 3.603 -11.548 9.822 1.00 93.31 202 GLU A CA 1
ATOM 1654 C C . GLU A 1 202 ? 3.444 -10.581 8.637 1.00 93.31 202 GLU A C 1
ATOM 1656 O O . GLU A 1 202 ? 4.107 -10.740 7.609 1.00 93.31 202 GLU A O 1
ATOM 1661 N N . LEU A 1 203 ? 2.620 -9.537 8.781 1.00 91.69 203 LEU A N 1
ATOM 1662 C CA . LEU A 1 203 ? 2.457 -8.498 7.760 1.00 91.69 203 LEU A CA 1
ATOM 1663 C C . LEU A 1 203 ? 3.754 -7.724 7.505 1.00 91.69 203 LEU A C 1
ATOM 1665 O O . LEU A 1 203 ? 4.080 -7.459 6.345 1.00 91.69 203 LEU A O 1
ATOM 1669 N N . VAL A 1 204 ? 4.497 -7.375 8.559 1.00 92.12 204 VAL A N 1
ATOM 1670 C CA . VAL A 1 204 ? 5.806 -6.716 8.438 1.00 92.12 204 VAL A CA 1
ATOM 1671 C C . VAL A 1 204 ? 6.793 -7.637 7.724 1.00 92.12 204 VAL A C 1
ATOM 1673 O O . VAL A 1 204 ? 7.350 -7.237 6.703 1.00 92.12 204 VAL A O 1
ATOM 1676 N N . ALA A 1 205 ? 6.916 -8.895 8.153 1.00 92.44 205 ALA A N 1
ATOM 1677 C CA . ALA A 1 205 ? 7.802 -9.868 7.514 1.00 92.44 205 ALA A CA 1
ATOM 1678 C C . ALA A 1 205 ? 7.443 -10.107 6.035 1.00 92.44 205 ALA A C 1
ATOM 1680 O O . ALA A 1 205 ? 8.321 -10.260 5.183 1.00 92.44 205 ALA A O 1
ATOM 1681 N N . ARG A 1 206 ? 6.149 -10.114 5.687 1.00 91.81 206 ARG A N 1
ATOM 1682 C CA . ARG A 1 206 ? 5.695 -10.229 4.294 1.00 91.81 206 ARG A CA 1
ATOM 1683 C C . ARG A 1 206 ? 6.082 -9.004 3.466 1.00 91.81 206 ARG A C 1
ATOM 1685 O O . ARG A 1 206 ? 6.513 -9.176 2.326 1.00 91.81 206 ARG A O 1
ATOM 1692 N N . ARG A 1 207 ? 5.950 -7.796 4.022 1.00 90.75 207 ARG A N 1
ATOM 1693 C CA . ARG A 1 207 ? 6.383 -6.550 3.367 1.00 90.75 207 ARG A CA 1
ATOM 1694 C C . ARG A 1 207 ? 7.892 -6.513 3.168 1.00 90.75 207 ARG A C 1
ATOM 1696 O O . ARG A 1 207 ? 8.331 -6.182 2.076 1.00 90.75 207 ARG A O 1
ATOM 1703 N N . GLU A 1 208 ? 8.672 -6.913 4.167 1.00 92.25 208 GLU A N 1
ATOM 1704 C CA . GLU A 1 208 ? 10.133 -6.989 4.059 1.00 92.25 208 GLU A CA 1
ATOM 1705 C C . GLU A 1 208 ? 10.570 -7.982 2.981 1.00 92.25 208 GLU A C 1
ATOM 1707 O O . GLU A 1 208 ? 11.400 -7.648 2.142 1.00 92.25 208 GLU A O 1
ATOM 1712 N N . ARG A 1 209 ? 9.959 -9.174 2.925 1.00 93.00 209 ARG A N 1
ATOM 1713 C CA . ARG A 1 209 ? 10.232 -10.149 1.854 1.00 93.00 209 ARG A CA 1
ATOM 1714 C C . ARG A 1 209 ? 9.852 -9.624 0.471 1.00 93.00 209 ARG A C 1
ATOM 1716 O O . ARG A 1 209 ? 10.551 -9.928 -0.489 1.00 93.00 209 ARG A O 1
ATOM 1723 N N . ALA A 1 210 ? 8.751 -8.882 0.349 1.00 90.25 210 ALA A N 1
ATOM 1724 C CA . ALA A 1 210 ? 8.351 -8.271 -0.917 1.00 90.25 210 ALA A CA 1
ATOM 1725 C C . ALA A 1 210 ? 9.350 -7.187 -1.349 1.00 90.25 210 ALA A C 1
ATOM 1727 O O . ALA A 1 210 ? 9.866 -7.262 -2.458 1.00 90.25 210 ALA A O 1
ATOM 1728 N N . ALA A 1 211 ? 9.710 -6.275 -0.442 1.00 92.56 211 ALA A N 1
ATOM 1729 C CA . ALA A 1 211 ? 10.707 -5.238 -0.695 1.00 92.56 211 ALA A CA 1
ATOM 1730 C C . ALA A 1 211 ? 12.086 -5.829 -1.032 1.00 92.56 211 ALA A C 1
ATOM 1732 O O . ALA A 1 211 ? 12.795 -5.310 -1.888 1.00 92.56 211 ALA A O 1
ATOM 1733 N N . GLN A 1 212 ? 12.469 -6.937 -0.392 1.00 92.00 212 GLN A N 1
ATOM 1734 C CA . GLN A 1 212 ? 13.714 -7.628 -0.713 1.00 92.00 212 GLN A CA 1
ATOM 1735 C C . GLN A 1 212 ? 13.672 -8.234 -2.121 1.00 92.00 212 GLN A C 1
ATOM 1737 O O . GLN A 1 212 ? 14.618 -8.060 -2.876 1.00 92.00 212 GLN A O 1
ATOM 1742 N N . ARG A 1 213 ? 12.558 -8.868 -2.514 1.00 93.00 213 ARG A N 1
ATOM 1743 C CA . ARG A 1 213 ? 12.383 -9.382 -3.883 1.00 93.00 213 ARG A CA 1
ATOM 1744 C C . ARG A 1 213 ? 12.427 -8.273 -4.929 1.00 93.00 213 ARG A C 1
ATOM 1746 O O . ARG A 1 213 ? 13.011 -8.489 -5.982 1.00 93.00 213 ARG A O 1
ATOM 1753 N N . GLU A 1 214 ? 11.829 -7.117 -4.650 1.00 91.44 214 GLU A N 1
ATOM 1754 C CA . GLU A 1 214 ? 11.907 -5.947 -5.534 1.00 91.44 214 GLU A CA 1
ATOM 1755 C C . GLU A 1 214 ? 13.355 -5.471 -5.680 1.00 91.44 214 GLU A C 1
ATOM 1757 O O . GLU A 1 214 ? 13.832 -5.330 -6.800 1.00 91.44 214 GLU A O 1
ATOM 1762 N N . ARG A 1 215 ? 14.099 -5.346 -4.574 1.00 90.44 215 ARG A N 1
ATOM 1763 C CA . ARG A 1 215 ? 15.532 -5.004 -4.612 1.00 90.44 215 ARG A CA 1
ATOM 1764 C C . ARG A 1 215 ? 16.360 -6.018 -5.393 1.00 90.44 215 ARG A C 1
ATOM 1766 O O . ARG A 1 215 ? 17.230 -5.624 -6.163 1.00 90.44 215 ARG A O 1
ATOM 1773 N N . ASP A 1 216 ? 16.098 -7.309 -5.211 1.00 92.69 216 ASP A N 1
ATOM 1774 C CA . ASP A 1 216 ? 16.811 -8.372 -5.922 1.00 92.69 216 ASP A CA 1
ATOM 1775 C C . ASP A 1 216 ? 16.484 -8.339 -7.430 1.00 92.69 216 ASP A C 1
ATOM 1777 O O . ASP A 1 216 ? 17.373 -8.525 -8.263 1.00 92.69 216 ASP A O 1
ATOM 1781 N N . GLN A 1 217 ? 15.231 -8.043 -7.800 1.00 92.56 217 GLN A N 1
ATOM 1782 C CA . GLN A 1 217 ? 14.813 -7.849 -9.194 1.00 92.56 217 GLN A CA 1
ATOM 1783 C C . GLN A 1 217 ? 15.443 -6.598 -9.813 1.00 92.56 217 GLN A C 1
ATOM 1785 O O . GLN A 1 217 ? 15.969 -6.669 -10.922 1.00 92.56 217 GLN A O 1
ATOM 1790 N N . GLU A 1 218 ? 15.445 -5.471 -9.104 1.00 88.38 218 GLU A N 1
ATOM 1791 C CA . GLU A 1 218 ? 16.107 -4.240 -9.542 1.00 88.38 218 GLU A CA 1
ATOM 1792 C C . GLU A 1 218 ? 17.613 -4.457 -9.724 1.00 88.38 218 GLU A C 1
ATOM 1794 O O . GLU A 1 218 ? 18.171 -4.076 -10.753 1.00 88.38 218 GLU A O 1
ATOM 1799 N N . ALA A 1 219 ? 18.271 -5.144 -8.787 1.00 92.69 219 ALA A N 1
ATOM 1800 C CA . ALA A 1 219 ? 19.682 -5.499 -8.905 1.00 92.69 219 ALA A CA 1
ATOM 1801 C C . ALA A 1 219 ? 19.945 -6.409 -10.120 1.00 92.69 219 ALA A C 1
ATOM 1803 O O . ALA A 1 219 ? 20.916 -6.201 -10.854 1.00 92.69 219 ALA A O 1
ATOM 1804 N N . ALA A 1 220 ? 19.070 -7.383 -10.386 1.00 92.69 220 ALA A N 1
ATOM 1805 C CA . ALA A 1 220 ? 19.155 -8.227 -11.577 1.00 92.69 220 ALA A CA 1
ATOM 1806 C C . ALA A 1 220 ? 18.976 -7.417 -12.878 1.00 92.69 220 ALA A C 1
ATOM 1808 O O . ALA A 1 220 ? 19.709 -7.618 -13.845 1.00 92.69 220 ALA A O 1
ATOM 1809 N N . LEU A 1 221 ? 18.054 -6.453 -12.905 1.00 90.31 221 LEU A N 1
ATOM 1810 C CA . LEU A 1 221 ? 17.858 -5.571 -14.060 1.00 90.31 221 LEU A CA 1
ATOM 1811 C C . LEU A 1 221 ? 19.065 -4.656 -14.292 1.00 90.31 221 LEU A C 1
ATOM 1813 O O . LEU A 1 221 ? 19.521 -4.532 -15.427 1.00 90.31 221 LEU A O 1
ATOM 1817 N N . ILE A 1 222 ? 19.624 -4.068 -13.231 1.00 90.75 222 ILE A N 1
ATOM 1818 C CA . ILE A 1 222 ? 20.823 -3.222 -13.314 1.00 90.75 222 ILE A CA 1
ATOM 1819 C C . ILE A 1 222 ? 22.018 -4.034 -13.819 1.00 90.75 222 ILE A C 1
ATOM 1821 O O . ILE A 1 222 ? 22.745 -3.580 -14.699 1.00 90.75 222 ILE A O 1
ATOM 1825 N N . THR A 1 223 ? 22.226 -5.244 -13.296 1.00 93.69 223 THR A N 1
ATOM 1826 C CA . THR A 1 223 ? 23.336 -6.106 -13.736 1.00 93.69 223 THR A CA 1
ATOM 1827 C C . THR A 1 223 ? 23.196 -6.529 -15.198 1.00 93.69 223 THR A C 1
ATOM 1829 O O . THR A 1 223 ? 24.186 -6.473 -15.929 1.00 93.69 223 THR A O 1
ATOM 1832 N N . ASN A 1 224 ? 21.984 -6.859 -15.655 1.00 91.62 224 ASN A N 1
ATOM 1833 C CA . ASN A 1 224 ? 21.711 -7.136 -17.067 1.00 91.62 224 ASN A CA 1
ATOM 1834 C C . ASN A 1 224 ? 21.962 -5.904 -17.950 1.00 91.62 224 ASN A C 1
ATOM 1836 O O . ASN A 1 224 ? 22.669 -6.010 -18.948 1.00 91.62 224 ASN A O 1
ATOM 1840 N N . ALA A 1 225 ? 21.480 -4.724 -17.547 1.00 89.75 225 ALA A N 1
ATOM 1841 C CA . ALA A 1 225 ? 21.707 -3.481 -18.284 1.00 89.75 225 ALA A CA 1
ATOM 1842 C C . ALA A 1 225 ? 23.203 -3.142 -18.398 1.00 89.75 225 ALA A C 1
ATOM 1844 O O . ALA A 1 225 ? 23.681 -2.777 -19.469 1.00 89.75 225 ALA A O 1
ATOM 1845 N N . LEU A 1 226 ? 23.976 -3.319 -17.320 1.00 91.75 226 LEU A N 1
ATOM 1846 C CA . LEU A 1 226 ? 25.430 -3.139 -17.350 1.00 91.75 226 LEU A CA 1
ATOM 1847 C C . LEU A 1 226 ? 26.126 -4.158 -18.262 1.00 91.75 226 LEU A C 1
ATOM 1849 O O . LEU A 1 226 ? 27.119 -3.820 -18.907 1.00 91.75 226 LEU A O 1
ATOM 1853 N N . ALA A 1 227 ? 25.638 -5.399 -18.315 1.00 94.19 227 ALA A N 1
ATOM 1854 C CA . ALA A 1 227 ? 26.165 -6.412 -19.224 1.00 94.19 227 ALA A CA 1
ATOM 1855 C C . ALA A 1 227 ? 25.876 -6.063 -20.693 1.00 94.19 227 ALA A C 1
ATOM 1857 O O . ALA A 1 227 ? 26.760 -6.217 -21.535 1.00 94.19 227 ALA A O 1
ATOM 1858 N N . ASP A 1 228 ? 24.685 -5.548 -20.994 1.00 89.69 228 ASP A N 1
ATOM 1859 C CA . ASP A 1 228 ? 24.315 -5.131 -22.346 1.00 89.69 228 ASP A CA 1
ATOM 1860 C C . ASP A 1 228 ? 25.099 -3.892 -22.796 1.00 89.69 228 ASP A C 1
ATOM 1862 O O . ASP A 1 228 ? 25.646 -3.902 -23.897 1.00 89.69 228 ASP A O 1
ATOM 1866 N N . ILE A 1 229 ? 25.295 -2.900 -21.917 1.00 90.56 229 ILE A N 1
ATOM 1867 C CA . ILE A 1 229 ? 26.183 -1.754 -22.188 1.00 90.56 229 ILE A CA 1
ATOM 1868 C C . ILE A 1 229 ? 27.599 -2.239 -22.519 1.00 90.56 229 ILE A C 1
ATOM 1870 O O . ILE A 1 229 ? 28.176 -1.820 -23.520 1.00 90.56 229 ILE A O 1
ATOM 1874 N N . LYS A 1 230 ? 28.156 -3.171 -21.734 1.00 94.19 230 LYS A N 1
ATOM 1875 C CA . LYS A 1 230 ? 29.489 -3.734 -22.013 1.00 94.19 230 LYS A CA 1
ATOM 1876 C C . LYS A 1 230 ? 29.550 -4.442 -23.366 1.00 94.19 230 LYS A C 1
ATOM 1878 O O . LYS A 1 230 ? 30.516 -4.252 -24.100 1.00 94.19 230 LYS A O 1
ATOM 1883 N N . ARG A 1 231 ? 28.525 -5.223 -23.723 1.00 94.19 231 ARG A N 1
ATOM 1884 C CA . ARG A 1 231 ? 28.440 -5.877 -25.042 1.00 94.19 231 ARG A CA 1
ATOM 1885 C C . ARG A 1 231 ? 28.372 -4.854 -26.173 1.00 94.19 231 ARG A C 1
ATOM 1887 O O . ARG A 1 231 ? 29.017 -5.042 -27.203 1.00 94.19 231 ARG A O 1
ATOM 1894 N N . GLU A 1 232 ? 27.613 -3.776 -26.004 1.00 90.25 232 GLU A N 1
ATOM 1895 C CA . GLU A 1 232 ? 27.548 -2.690 -26.984 1.00 90.25 232 GLU A CA 1
ATOM 1896 C C . GLU A 1 232 ? 28.892 -1.969 -27.127 1.00 90.25 232 GLU A C 1
ATOM 1898 O O . GLU A 1 232 ? 29.344 -1.755 -28.254 1.00 90.25 232 GLU A O 1
ATOM 1903 N N . GLU A 1 233 ? 29.576 -1.666 -26.022 1.00 92.12 233 GLU A N 1
ATOM 1904 C CA . GLU A 1 233 ? 30.919 -1.076 -26.032 1.00 92.12 233 GLU A CA 1
ATOM 1905 C C . GLU A 1 233 ? 31.943 -1.985 -26.725 1.00 92.12 233 GLU A C 1
ATOM 1907 O O . GLU A 1 233 ? 32.735 -1.518 -27.549 1.00 92.12 233 GLU A O 1
ATOM 1912 N N . GLU A 1 234 ? 31.927 -3.290 -26.443 1.00 93.50 234 GLU A N 1
ATOM 1913 C CA . GLU A 1 234 ? 32.784 -4.277 -27.108 1.00 93.50 234 GLU A CA 1
ATOM 1914 C C . GLU A 1 234 ? 32.498 -4.352 -28.611 1.00 93.50 234 GLU A C 1
ATOM 1916 O O . GLU A 1 234 ? 33.428 -4.331 -29.423 1.00 93.50 234 GLU A O 1
ATOM 1921 N N . ASN A 1 235 ? 31.221 -4.352 -29.001 1.00 93.25 235 ASN A N 1
ATOM 1922 C CA . ASN A 1 235 ? 30.811 -4.322 -30.402 1.00 93.25 235 ASN A CA 1
ATOM 1923 C C . ASN A 1 235 ? 31.255 -3.031 -31.103 1.00 93.25 235 ASN A C 1
ATOM 1925 O O . ASN A 1 235 ? 31.717 -3.082 -32.245 1.00 93.25 235 ASN A O 1
ATOM 1929 N N . GLN A 1 236 ? 31.164 -1.874 -30.443 1.00 89.81 236 GLN A N 1
ATOM 1930 C CA . GLN A 1 236 ? 31.674 -0.614 -30.990 1.00 89.81 236 GLN A CA 1
ATOM 1931 C C . GLN A 1 236 ? 33.196 -0.643 -31.147 1.00 89.81 236 GLN A C 1
ATOM 1933 O O . GLN A 1 236 ? 33.706 -0.292 -32.211 1.00 89.81 236 GLN A O 1
ATOM 1938 N N . ARG A 1 237 ? 33.933 -1.124 -30.138 1.00 92.12 237 ARG A N 1
ATOM 1939 C CA . ARG A 1 237 ? 35.394 -1.295 -30.223 1.00 92.12 237 ARG A CA 1
ATOM 1940 C C . ARG A 1 237 ? 35.784 -2.223 -31.368 1.00 92.12 237 ARG A C 1
ATOM 1942 O O . ARG A 1 237 ? 36.731 -1.921 -32.094 1.00 92.12 237 ARG A O 1
ATOM 1949 N N . ARG A 1 238 ? 35.038 -3.313 -31.566 1.00 92.94 238 ARG A N 1
ATOM 1950 C CA . ARG A 1 238 ? 35.235 -4.237 -32.685 1.00 92.94 238 ARG A CA 1
ATOM 1951 C C . ARG A 1 238 ? 35.011 -3.549 -34.032 1.00 92.94 238 ARG A C 1
ATOM 1953 O O . ARG A 1 238 ? 35.895 -3.623 -34.876 1.00 92.94 238 ARG A O 1
ATOM 1960 N N . LYS A 1 239 ? 33.910 -2.808 -34.204 1.00 92.38 239 LYS A N 1
ATOM 1961 C CA . LYS A 1 239 ? 33.646 -2.027 -35.428 1.00 92.38 239 LYS A CA 1
ATOM 1962 C C . LYS A 1 239 ? 34.747 -1.005 -35.712 1.00 92.38 239 LYS A C 1
ATOM 1964 O O . LYS A 1 239 ? 35.180 -0.881 -36.851 1.00 92.38 239 LYS A O 1
ATOM 1969 N N . ILE A 1 240 ? 35.234 -0.302 -34.686 1.00 91.81 240 ILE A N 1
ATOM 1970 C CA . ILE A 1 240 ? 36.344 0.653 -34.829 1.00 91.81 240 ILE A CA 1
ATOM 1971 C C . ILE A 1 240 ? 37.622 -0.067 -35.277 1.00 91.81 240 ILE A C 1
ATOM 1973 O O . ILE A 1 240 ? 38.336 0.439 -36.141 1.00 91.81 240 ILE A O 1
ATOM 1977 N N . ARG A 1 241 ? 37.923 -1.245 -34.715 1.00 93.44 241 ARG A N 1
ATOM 1978 C CA . ARG A 1 241 ? 39.078 -2.050 -35.135 1.00 93.44 241 ARG A CA 1
ATOM 1979 C C . ARG A 1 241 ? 38.937 -2.509 -36.589 1.00 93.44 241 ARG A C 1
ATOM 1981 O O . ARG A 1 241 ? 39.857 -2.285 -37.364 1.00 93.44 241 ARG A O 1
ATOM 1988 N N . GLU A 1 242 ? 37.784 -3.057 -36.968 1.00 91.94 242 GLU A N 1
ATOM 1989 C CA . GLU A 1 242 ? 37.496 -3.495 -38.342 1.00 91.94 242 GLU A CA 1
ATOM 1990 C C . GLU A 1 242 ? 37.598 -2.329 -39.343 1.00 91.94 242 GLU A C 1
ATOM 1992 O O . GLU A 1 242 ? 38.185 -2.477 -40.412 1.00 91.94 242 GLU A O 1
ATOM 1997 N N . GLN A 1 243 ? 37.113 -1.135 -38.980 1.00 90.00 243 GLN A N 1
ATOM 1998 C CA . GLN A 1 243 ? 37.270 0.077 -39.793 1.00 90.00 243 GLN A CA 1
ATOM 1999 C C . GLN A 1 243 ? 38.735 0.499 -39.944 1.00 90.00 243 GLN A C 1
ATOM 2001 O O . GLN A 1 243 ? 39.144 0.891 -41.035 1.00 90.00 243 GLN A O 1
ATOM 2006 N N . ARG A 1 244 ? 39.539 0.422 -38.875 1.00 92.06 244 ARG A N 1
ATOM 2007 C CA . ARG A 1 244 ? 40.978 0.726 -38.943 1.00 92.06 244 ARG A CA 1
ATOM 2008 C C . ARG A 1 244 ? 41.714 -0.258 -39.845 1.00 92.06 244 ARG A C 1
ATOM 2010 O O . ARG A 1 244 ? 42.458 0.183 -40.712 1.00 92.06 244 ARG A O 1
ATOM 2017 N N . GLU A 1 245 ? 41.456 -1.555 -39.690 1.00 92.56 245 GLU A N 1
ATOM 2018 C CA . GLU A 1 245 ? 42.034 -2.599 -40.545 1.00 92.56 245 GLU A CA 1
ATOM 2019 C C . GLU A 1 245 ? 41.630 -2.411 -42.014 1.00 92.56 245 GLU A C 1
ATOM 2021 O O . GLU A 1 245 ? 42.455 -2.561 -42.915 1.00 92.56 245 GLU A O 1
ATOM 2026 N N . TYR A 1 246 ? 40.375 -2.036 -42.275 1.00 92.44 246 TYR A N 1
ATOM 2027 C CA . TYR A 1 246 ? 39.914 -1.701 -43.620 1.00 92.44 246 TYR A CA 1
ATOM 2028 C C . TYR A 1 246 ? 40.664 -0.493 -44.198 1.00 92.44 246 TYR A C 1
ATOM 2030 O O . TYR A 1 246 ? 41.161 -0.560 -45.321 1.00 92.44 246 TYR A O 1
ATOM 2038 N N . MET A 1 247 ? 40.801 0.590 -43.429 1.00 89.69 247 MET A N 1
ATOM 2039 C CA . MET A 1 247 ? 41.532 1.784 -43.863 1.00 89.69 247 MET A CA 1
ATOM 2040 C C . MET A 1 247 ? 43.012 1.497 -44.133 1.00 89.69 247 MET A C 1
ATOM 2042 O O . MET A 1 247 ? 43.554 2.006 -45.112 1.00 89.69 247 MET A O 1
ATOM 2046 N N . GLU A 1 248 ? 43.653 0.660 -43.319 1.00 93.25 248 GLU A N 1
ATOM 2047 C CA . GLU A 1 248 ? 45.039 0.229 -43.523 1.00 93.25 248 GLU A CA 1
ATOM 2048 C C . GLU A 1 248 ? 45.193 -0.575 -44.825 1.00 93.25 248 GLU A C 1
ATOM 2050 O O . GLU A 1 248 ? 46.103 -0.311 -45.613 1.00 93.25 248 GLU A O 1
ATOM 2055 N N . ARG A 1 249 ? 44.253 -1.486 -45.125 1.00 92.31 249 ARG A N 1
ATOM 2056 C CA . ARG A 1 249 ? 44.228 -2.214 -46.408 1.00 92.31 249 ARG A CA 1
ATOM 2057 C C . ARG A 1 249 ? 44.064 -1.273 -47.598 1.00 92.31 249 ARG A C 1
ATOM 2059 O O . ARG A 1 249 ? 44.810 -1.390 -48.566 1.00 92.31 249 ARG A O 1
ATOM 2066 N N . VAL A 1 250 ? 43.140 -0.315 -47.511 1.00 90.69 250 VAL A N 1
ATOM 2067 C CA . VAL A 1 250 ? 42.917 0.687 -48.566 1.00 90.69 250 VAL A CA 1
ATOM 2068 C C . VAL A 1 250 ? 44.159 1.558 -48.772 1.00 90.69 250 VAL A C 1
ATOM 2070 O O . VAL A 1 250 ? 44.520 1.857 -49.910 1.00 90.69 250 VAL A O 1
ATOM 2073 N N . GLN A 1 251 ? 44.849 1.957 -47.700 1.00 89.94 251 GLN A N 1
ATOM 2074 C CA . GLN A 1 251 ? 46.111 2.697 -47.802 1.00 89.94 251 GLN A CA 1
ATOM 2075 C C . GLN A 1 251 ? 47.191 1.867 -48.504 1.00 89.94 251 GLN A C 1
ATOM 2077 O O . GLN A 1 251 ? 47.800 2.358 -49.454 1.00 89.94 251 GLN A O 1
ATOM 2082 N N . ALA A 1 252 ? 47.362 0.599 -48.121 1.00 92.31 252 ALA A N 1
ATOM 2083 C CA . ALA A 1 252 ? 48.317 -0.301 -48.762 1.00 92.31 252 ALA A CA 1
ATOM 2084 C C . ALA A 1 252 ? 48.001 -0.536 -50.254 1.00 92.31 252 ALA A C 1
ATOM 2086 O O . ALA A 1 252 ? 48.909 -0.574 -51.086 1.00 92.31 252 ALA A O 1
ATOM 2087 N N . GLU A 1 253 ? 46.725 -0.667 -50.628 1.00 89.69 253 GLU A N 1
ATOM 2088 C CA . GLU A 1 253 ? 46.306 -0.765 -52.035 1.00 89.69 253 GLU A CA 1
ATOM 2089 C C . GLU A 1 253 ? 46.565 0.530 -52.812 1.00 89.69 253 GLU A C 1
ATOM 2091 O O . GLU A 1 253 ? 47.064 0.487 -53.938 1.00 89.69 253 GLU A O 1
ATOM 2096 N N . ASN A 1 254 ? 46.298 1.690 -52.209 1.00 90.94 254 ASN A N 1
ATOM 2097 C CA . ASN A 1 254 ? 46.597 2.984 -52.819 1.00 90.94 254 ASN A CA 1
ATOM 2098 C C . ASN A 1 254 ? 48.102 3.185 -53.041 1.00 90.94 254 ASN A C 1
ATOM 2100 O O . ASN A 1 254 ? 48.497 3.706 -54.086 1.00 90.94 254 ASN A O 1
ATOM 2104 N N . GLU A 1 255 ? 48.950 2.745 -52.109 1.00 91.88 255 GLU A N 1
ATOM 2105 C CA . GLU A 1 255 ? 50.405 2.765 -52.281 1.00 91.88 255 GLU A CA 1
ATOM 2106 C C . GLU A 1 255 ? 50.861 1.842 -53.412 1.00 91.88 255 GLU A C 1
ATOM 2108 O O . GLU A 1 255 ? 51.621 2.276 -54.281 1.00 91.88 255 GLU A O 1
ATOM 2113 N N . LYS A 1 256 ? 50.338 0.611 -53.476 1.00 91.88 256 LYS A N 1
ATOM 2114 C CA . LYS A 1 256 ? 50.601 -0.314 -54.592 1.00 91.88 256 LYS A CA 1
ATOM 2115 C C . LYS A 1 256 ? 50.194 0.292 -55.934 1.00 91.88 256 LYS A C 1
ATOM 2117 O O . LYS A 1 256 ? 50.985 0.271 -56.873 1.00 91.88 256 LYS A O 1
ATOM 2122 N N . ASN A 1 257 ? 49.011 0.900 -56.011 1.00 89.75 257 ASN A N 1
ATOM 2123 C CA . ASN A 1 257 ? 48.533 1.577 -57.218 1.00 89.75 257 ASN A CA 1
ATOM 2124 C C . ASN A 1 257 ? 49.395 2.789 -57.586 1.00 89.75 257 ASN A C 1
ATOM 2126 O O . ASN A 1 257 ? 49.649 3.034 -58.764 1.00 89.75 257 ASN A O 1
ATOM 2130 N N . LYS A 1 258 ? 49.876 3.551 -56.599 1.00 91.88 258 LYS A N 1
ATOM 2131 C CA . LYS A 1 258 ? 50.792 4.673 -56.832 1.00 91.88 258 LYS A CA 1
ATOM 2132 C C . LYS A 1 258 ? 52.119 4.190 -57.420 1.00 91.88 258 LYS A C 1
ATOM 2134 O O . LYS A 1 258 ? 52.609 4.810 -58.362 1.00 91.88 258 LYS A O 1
ATOM 2139 N N . ILE A 1 259 ? 52.668 3.090 -56.901 1.00 91.38 259 ILE A N 1
ATOM 2140 C CA . ILE A 1 259 ? 53.887 2.462 -57.430 1.00 91.38 259 ILE A CA 1
ATOM 2141 C C . ILE A 1 259 ? 53.643 1.933 -58.848 1.00 91.38 259 ILE A C 1
ATOM 2143 O O . ILE A 1 259 ? 54.437 2.229 -59.737 1.00 91.38 259 ILE A O 1
ATOM 2147 N N . ALA A 1 260 ? 52.532 1.230 -59.087 1.00 89.94 260 ALA A N 1
ATOM 2148 C CA . ALA A 1 260 ? 52.173 0.716 -60.410 1.00 89.94 260 ALA A CA 1
ATOM 2149 C C . ALA A 1 260 ? 52.053 1.842 -61.450 1.00 89.94 260 ALA A C 1
ATOM 2151 O O . ALA A 1 260 ? 52.701 1.786 -62.490 1.00 89.94 260 ALA A O 1
ATOM 2152 N N . ARG A 1 261 ? 51.344 2.933 -61.125 1.00 89.56 261 ARG A N 1
ATOM 2153 C CA . ARG A 1 261 ? 51.245 4.118 -61.998 1.00 89.56 261 ARG A CA 1
ATOM 2154 C C . ARG A 1 261 ? 52.594 4.787 -62.247 1.00 89.56 261 ARG A C 1
ATOM 2156 O O . ARG A 1 261 ? 52.827 5.313 -63.329 1.00 89.56 261 ARG A O 1
ATOM 2163 N N . ALA A 1 262 ? 53.477 4.823 -61.249 1.00 89.75 262 ALA A N 1
ATOM 2164 C CA . ALA A 1 262 ? 54.822 5.364 -61.432 1.00 89.75 262 ALA A CA 1
ATOM 2165 C C . ALA A 1 262 ? 55.657 4.488 -62.381 1.00 89.75 262 ALA A C 1
ATOM 2167 O O . ALA A 1 262 ? 56.382 5.025 -63.214 1.00 89.75 262 ALA A O 1
ATOM 2168 N N . GLN A 1 263 ? 55.518 3.161 -62.293 1.00 90.25 263 GLN A N 1
ATOM 2169 C CA . GLN A 1 263 ? 56.155 2.218 -63.214 1.00 90.25 263 GLN A CA 1
ATOM 2170 C C . GLN A 1 263 ? 55.591 2.331 -64.634 1.00 90.25 263 GLN A C 1
ATOM 2172 O O . GLN A 1 263 ? 56.370 2.343 -65.580 1.00 90.25 263 GLN A O 1
ATOM 2177 N N . GLU A 1 264 ? 54.272 2.458 -64.792 1.00 88.12 264 GLU A N 1
ATOM 2178 C CA . GLU A 1 264 ? 53.637 2.690 -66.096 1.00 88.12 264 GLU A CA 1
ATOM 2179 C C . GLU A 1 264 ? 54.143 3.981 -66.734 1.00 88.12 264 GLU A C 1
ATOM 2181 O O . GLU A 1 264 ? 54.643 3.938 -67.849 1.00 88.12 264 GLU A O 1
ATOM 2186 N N . ARG A 1 265 ? 54.157 5.100 -65.998 1.00 90.44 265 ARG A N 1
ATOM 2187 C CA . ARG A 1 265 ? 54.721 6.363 -66.506 1.00 90.44 265 ARG A CA 1
ATOM 2188 C C . ARG A 1 265 ? 56.193 6.246 -66.887 1.00 90.44 265 ARG A C 1
ATOM 2190 O O . ARG A 1 265 ? 56.620 6.862 -67.855 1.00 90.44 265 ARG A O 1
ATOM 2197 N N . ALA A 1 266 ? 56.986 5.497 -66.119 1.00 90.69 266 ALA A N 1
ATOM 2198 C CA . ALA A 1 266 ? 58.387 5.268 -66.457 1.00 90.69 266 ALA A CA 1
ATOM 2199 C C . ALA A 1 266 ? 58.520 4.473 -67.768 1.00 90.69 266 ALA A C 1
ATOM 2201 O O . ALA A 1 266 ? 59.318 4.853 -68.622 1.00 90.69 266 ALA A O 1
ATOM 2202 N N . ARG A 1 267 ? 57.694 3.435 -67.961 1.00 89.94 267 ARG A N 1
ATOM 2203 C CA . ARG A 1 267 ? 57.631 2.666 -69.214 1.00 89.94 267 ARG A CA 1
ATOM 2204 C C . ARG A 1 267 ? 57.166 3.525 -70.385 1.00 89.94 267 ARG A C 1
ATOM 2206 O O . ARG A 1 267 ? 57.821 3.519 -71.417 1.00 89.94 267 ARG A O 1
ATOM 2213 N N . GLU A 1 268 ? 56.112 4.318 -70.210 1.00 86.44 268 GLU A N 1
ATOM 2214 C CA . GLU A 1 268 ? 55.622 5.260 -71.223 1.00 86.44 268 GLU A CA 1
ATOM 2215 C C . GLU A 1 268 ? 56.706 6.271 -71.619 1.00 86.44 268 GLU A C 1
ATOM 2217 O O . GLU A 1 268 ? 56.894 6.531 -72.800 1.00 86.44 268 GLU A O 1
ATOM 2222 N N . GLN A 1 269 ? 57.483 6.796 -70.664 1.00 88.75 269 GLN A N 1
ATOM 2223 C CA . GLN A 1 269 ? 58.610 7.690 -70.958 1.00 88.75 269 GLN A CA 1
ATOM 2224 C C . GLN A 1 269 ? 59.763 6.985 -71.685 1.00 88.75 269 GLN A C 1
ATOM 2226 O O . GLN A 1 269 ? 60.446 7.600 -72.505 1.00 88.75 269 GLN A O 1
ATOM 2231 N N . GLU A 1 270 ? 60.036 5.718 -71.372 1.00 89.12 270 GLU A N 1
ATOM 2232 C CA . GLU A 1 270 ? 61.028 4.912 -72.092 1.00 89.12 270 GLU A CA 1
ATOM 2233 C C . GLU A 1 270 ? 60.574 4.616 -73.524 1.00 89.12 270 GLU A C 1
ATOM 2235 O O . GLU A 1 270 ? 61.367 4.759 -74.460 1.00 89.12 270 GLU A O 1
ATOM 2240 N N . GLU A 1 271 ? 59.300 4.273 -73.706 1.00 86.50 271 GLU A N 1
ATOM 2241 C CA . GLU A 1 271 ? 58.667 4.082 -75.009 1.00 86.50 271 GLU A CA 1
ATOM 2242 C C . GLU A 1 271 ? 58.630 5.386 -75.807 1.00 86.50 271 GLU A C 1
ATOM 2244 O O . GLU A 1 271 ? 58.999 5.383 -76.977 1.00 86.50 271 GLU A O 1
ATOM 2249 N N . GLU A 1 272 ? 58.301 6.517 -75.182 1.00 86.50 272 GLU A N 1
ATOM 2250 C CA . GLU A 1 272 ? 58.336 7.835 -75.813 1.00 86.50 272 GLU A CA 1
ATOM 2251 C C . GLU A 1 272 ? 59.759 8.189 -76.255 1.00 86.50 272 GLU A C 1
ATOM 2253 O O . GLU A 1 272 ? 59.966 8.571 -77.402 1.00 86.50 272 GLU A O 1
ATOM 2258 N N . LYS A 1 273 ? 60.772 7.993 -75.400 1.00 88.81 273 LYS A N 1
ATOM 2259 C CA . LYS A 1 273 ? 62.182 8.200 -75.778 1.00 88.81 273 LYS A CA 1
ATOM 2260 C C . LYS A 1 273 ? 62.607 7.280 -76.916 1.00 88.81 273 LYS A C 1
ATOM 2262 O O . LYS A 1 273 ? 63.385 7.692 -77.777 1.00 88.81 273 LYS A O 1
ATOM 2267 N N . ARG A 1 274 ? 62.141 6.030 -76.921 1.00 89.81 274 ARG A N 1
ATOM 2268 C CA . ARG A 1 274 ? 62.417 5.077 -77.998 1.00 89.81 274 ARG A CA 1
ATOM 2269 C C . ARG A 1 274 ? 61.762 5.531 -79.300 1.00 89.81 274 ARG A C 1
ATOM 2271 O O . ARG A 1 274 ? 62.455 5.611 -80.306 1.00 89.81 274 ARG A O 1
ATOM 2278 N N . LEU A 1 275 ? 60.484 5.894 -79.268 1.00 86.00 275 LEU A N 1
ATOM 2279 C CA . LEU A 1 275 ? 59.746 6.415 -80.416 1.00 86.00 275 LEU A CA 1
ATOM 2280 C C . LEU A 1 275 ? 60.344 7.727 -80.921 1.00 86.00 275 LEU A C 1
ATOM 2282 O O . LEU A 1 275 ? 60.475 7.893 -82.124 1.00 86.00 275 LEU A O 1
ATOM 2286 N N . GLN A 1 276 ? 60.778 8.629 -80.038 1.00 83.94 276 GLN A N 1
ATOM 2287 C CA . GLN A 1 276 ? 61.485 9.855 -80.412 1.00 83.94 276 GLN A CA 1
ATOM 2288 C C . GLN A 1 276 ? 62.815 9.548 -81.101 1.00 83.94 276 GLN A C 1
ATOM 2290 O O . GLN A 1 276 ? 63.129 10.189 -82.095 1.00 83.94 276 GLN A O 1
ATOM 2295 N N . LYS A 1 277 ? 63.583 8.555 -80.632 1.00 87.06 277 LYS A N 1
ATOM 2296 C CA . LYS A 1 277 ? 64.813 8.108 -81.310 1.00 87.06 277 LYS A CA 1
ATOM 2297 C C . LYS A 1 277 ? 64.522 7.464 -82.660 1.00 87.06 277 LYS A C 1
ATOM 2299 O O . LYS A 1 277 ? 65.214 7.761 -83.624 1.00 87.06 277 LYS A O 1
ATOM 2304 N N . GLU A 1 278 ? 63.510 6.604 -82.742 1.00 83.44 278 GLU A N 1
ATOM 2305 C CA . GLU A 1 278 ? 63.076 5.987 -83.999 1.00 83.44 278 GLU A CA 1
ATOM 2306 C C . GLU A 1 278 ? 62.554 7.046 -84.979 1.00 83.44 278 GLU A C 1
ATOM 2308 O O . GLU A 1 278 ? 62.832 6.975 -86.172 1.00 83.44 278 GLU A O 1
ATOM 2313 N N . TYR A 1 279 ? 61.845 8.062 -84.487 1.00 84.75 279 TYR A N 1
ATOM 2314 C CA . TYR A 1 279 ? 61.343 9.176 -85.282 1.00 84.75 279 TYR A CA 1
ATOM 2315 C C . TYR A 1 279 ? 62.461 10.124 -85.713 1.00 84.75 279 TYR A C 1
ATOM 2317 O O . TYR A 1 279 ? 62.480 10.527 -86.868 1.00 84.75 279 TYR A O 1
ATOM 2325 N N . ALA A 1 280 ? 63.418 10.430 -84.834 1.00 83.62 280 ALA A N 1
ATOM 2326 C CA . ALA A 1 280 ? 64.621 11.186 -85.169 1.00 83.62 280 ALA A CA 1
ATOM 2327 C C . ALA A 1 280 ? 65.449 10.442 -86.220 1.00 83.62 280 ALA A C 1
ATOM 2329 O O . ALA A 1 280 ? 65.796 11.028 -87.231 1.00 83.62 280 ALA A O 1
ATOM 2330 N N . HIS A 1 281 ? 65.649 9.131 -86.062 1.00 83.75 281 HIS A N 1
ATOM 2331 C CA . HIS A 1 281 ? 66.318 8.305 -87.065 1.00 83.75 281 HIS A CA 1
ATOM 2332 C C . HIS A 1 281 ? 65.562 8.294 -88.396 1.00 83.75 281 HIS A C 1
ATOM 2334 O O . HIS A 1 281 ? 66.168 8.437 -89.450 1.00 83.75 281 HIS A O 1
ATOM 2340 N N . ARG A 1 282 ? 64.228 8.169 -88.371 1.00 84.25 282 ARG A N 1
ATOM 2341 C CA . ARG A 1 282 ? 63.401 8.277 -89.582 1.00 84.25 282 ARG A CA 1
ATOM 2342 C C . ARG A 1 282 ? 63.468 9.668 -90.200 1.00 84.25 282 ARG A C 1
ATOM 2344 O O . ARG A 1 282 ? 63.406 9.763 -91.419 1.00 84.25 282 ARG A O 1
ATOM 2351 N N . LEU A 1 283 ? 63.555 10.732 -89.404 1.00 83.38 283 LEU A N 1
ATOM 2352 C CA . LEU A 1 283 ? 63.744 12.095 -89.893 1.00 83.38 283 LEU A CA 1
ATOM 2353 C C . LEU A 1 283 ? 65.130 12.263 -90.503 1.00 83.38 283 LEU A C 1
ATOM 2355 O O . LEU A 1 283 ? 65.200 12.779 -91.605 1.00 83.38 283 LEU A O 1
ATOM 2359 N N . ASP A 1 284 ? 66.189 11.754 -89.879 1.00 81.62 284 ASP A N 1
ATOM 2360 C CA . ASP A 1 284 ? 67.551 11.763 -90.419 1.00 81.62 284 ASP A CA 1
ATOM 2361 C C . ASP A 1 284 ? 67.635 10.946 -91.715 1.00 81.62 284 ASP A C 1
ATOM 2363 O O . ASP A 1 284 ? 68.245 11.373 -92.694 1.00 81.62 284 ASP A O 1
ATOM 2367 N N . GLU A 1 285 ? 66.970 9.789 -91.778 1.00 83.62 285 GLU A N 1
ATOM 2368 C CA . GLU A 1 285 ? 66.818 9.007 -93.006 1.00 83.62 285 GLU A CA 1
ATOM 2369 C C . GLU A 1 285 ? 66.007 9.767 -94.051 1.00 83.62 285 GLU A C 1
ATOM 2371 O O . GLU A 1 285 ? 66.390 9.790 -95.215 1.00 83.62 285 GLU A O 1
ATOM 2376 N N . GLN A 1 286 ? 64.908 10.420 -93.671 1.00 82.19 286 GLN A N 1
ATOM 2377 C CA . GLN A 1 286 ? 64.124 11.254 -94.577 1.00 82.19 286 GLN A CA 1
ATOM 2378 C C . GLN A 1 286 ? 64.888 12.495 -95.019 1.00 82.19 286 GLN A C 1
ATOM 2380 O O . GLN A 1 286 ? 64.682 12.917 -96.146 1.00 82.19 286 GLN A O 1
ATOM 2385 N N . GLU A 1 287 ? 65.749 13.082 -94.197 1.00 81.88 287 GLU A N 1
ATOM 2386 C CA . GLU A 1 287 ? 66.595 14.227 -94.521 1.00 81.88 287 GLU A CA 1
ATOM 2387 C C . GLU A 1 287 ? 67.749 13.808 -95.411 1.00 81.88 287 GLU A C 1
ATOM 2389 O O . GLU A 1 287 ? 68.030 14.485 -96.393 1.00 81.88 287 GLU A O 1
ATOM 2394 N N . ARG A 1 288 ? 68.349 12.645 -95.160 1.00 81.06 288 ARG A N 1
ATOM 2395 C CA . ARG A 1 288 ? 69.322 12.022 -96.054 1.00 81.06 288 ARG A CA 1
ATOM 2396 C C . ARG A 1 288 ? 68.679 11.683 -97.391 1.00 81.06 288 ARG A C 1
ATOM 2398 O O . ARG A 1 288 ? 69.204 12.065 -98.430 1.00 81.06 288 ARG A O 1
ATOM 2405 N N . MET A 1 289 ? 67.502 11.064 -97.381 1.00 77.06 289 MET A N 1
ATOM 2406 C CA . MET A 1 289 ? 66.717 10.802 -98.583 1.00 77.06 289 MET A CA 1
ATOM 2407 C C . MET A 1 289 ? 66.248 12.102 -99.230 1.00 77.06 289 MET A C 1
ATOM 2409 O O . MET A 1 289 ? 66.217 12.163 -100.449 1.00 77.06 289 MET A O 1
ATOM 2413 N N . ARG A 1 290 ? 65.918 13.160 -98.479 1.00 76.94 290 ARG A N 1
ATOM 2414 C CA . ARG A 1 290 ? 65.591 14.500 -98.999 1.00 76.94 290 ARG A CA 1
ATOM 2415 C C . ARG A 1 290 ? 66.806 15.169 -99.590 1.00 76.94 290 ARG A C 1
ATOM 2417 O O . ARG A 1 290 ? 66.646 15.804 -100.608 1.00 76.94 290 ARG A O 1
ATOM 2424 N N . ALA A 1 291 ? 67.995 15.019 -99.028 1.00 75.62 291 ALA A N 1
ATOM 2425 C CA . ALA A 1 291 ? 69.239 15.549 -99.565 1.00 75.62 291 ALA A CA 1
ATOM 2426 C C . ALA A 1 291 ? 69.654 14.779 -100.824 1.00 75.62 291 ALA A C 1
ATOM 2428 O O . ALA A 1 291 ? 70.009 15.389 -101.827 1.00 75.62 291 ALA A O 1
ATOM 2429 N N . GLU A 1 292 ? 69.514 13.452 -100.829 1.00 75.06 292 GLU A N 1
ATOM 2430 C CA . GLU A 1 292 ? 69.716 12.598 -102.003 1.00 75.06 292 GLU A CA 1
ATOM 2431 C C . GLU A 1 292 ? 68.653 12.862 -103.079 1.00 75.06 292 GLU A C 1
ATOM 2433 O O . GLU A 1 292 ? 68.966 12.908 -104.269 1.00 75.06 292 GLU A O 1
ATOM 2438 N N . THR A 1 293 ? 67.396 13.093 -102.691 1.00 72.06 293 THR A N 1
ATOM 2439 C CA . THR A 1 293 ? 66.309 13.467 -103.604 1.00 72.06 293 THR A CA 1
ATOM 2440 C C . THR A 1 293 ? 66.362 14.930 -104.005 1.00 72.06 293 THR A C 1
ATOM 2442 O O . THR A 1 293 ? 65.947 15.186 -105.116 1.00 72.06 293 THR A O 1
ATOM 2445 N N . TYR A 1 294 ? 66.916 15.864 -103.226 1.00 69.94 294 TYR A N 1
ATOM 2446 C CA . TYR A 1 294 ? 67.218 17.247 -103.626 1.00 69.94 294 TYR A CA 1
ATOM 2447 C C . TYR A 1 294 ? 68.437 17.280 -104.534 1.00 69.94 294 TYR A C 1
ATOM 2449 O O . TYR A 1 294 ? 68.454 18.061 -105.471 1.00 69.94 294 TYR A O 1
ATOM 2457 N N . ALA A 1 295 ? 69.433 16.418 -104.334 1.00 66.56 295 ALA A N 1
ATOM 2458 C CA . ALA A 1 295 ? 70.525 16.228 -105.282 1.00 66.56 295 ALA A CA 1
ATOM 2459 C C . ALA A 1 295 ? 69.990 15.626 -106.593 1.00 66.56 295 ALA A C 1
ATOM 2461 O O . ALA A 1 295 ? 70.256 16.149 -107.677 1.00 66.56 295 ALA A O 1
ATOM 2462 N N . ARG A 1 296 ? 69.135 14.595 -106.508 1.00 62.56 296 ARG A N 1
ATOM 2463 C CA . ARG A 1 296 ? 68.430 14.023 -107.667 1.00 62.56 296 ARG A CA 1
ATOM 2464 C C . ARG A 1 296 ? 67.385 14.965 -108.263 1.00 62.56 296 ARG A C 1
ATOM 2466 O O . ARG A 1 296 ? 67.187 14.892 -109.463 1.00 62.56 296 ARG A O 1
ATOM 2473 N N . MET A 1 297 ? 66.729 15.837 -107.498 1.00 60.12 297 MET A N 1
ATOM 2474 C CA . MET A 1 297 ? 65.777 16.852 -107.968 1.00 60.12 297 MET A CA 1
ATOM 2475 C C . MET A 1 297 ? 66.519 18.049 -108.512 1.00 60.12 297 MET A C 1
ATOM 2477 O O . MET A 1 297 ? 66.072 18.597 -109.486 1.00 60.12 297 MET A O 1
ATOM 2481 N N . LYS A 1 298 ? 67.683 18.445 -108.019 1.00 58.34 298 LYS A N 1
ATOM 2482 C CA . LYS A 1 298 ? 68.511 19.434 -108.712 1.00 58.34 298 LYS A CA 1
ATOM 2483 C C . LYS A 1 298 ? 68.941 18.893 -110.085 1.00 58.34 298 LYS A C 1
ATOM 2485 O O . LYS A 1 298 ? 69.011 19.657 -111.038 1.00 58.34 298 LYS A O 1
ATOM 2490 N N . ALA A 1 299 ? 69.097 17.569 -110.212 1.00 52.88 299 ALA A N 1
ATOM 2491 C CA . ALA A 1 299 ? 69.275 16.877 -111.491 1.00 52.88 299 ALA A CA 1
ATOM 2492 C C . ALA A 1 299 ? 67.964 16.637 -112.292 1.00 52.88 299 ALA A C 1
ATOM 2494 O O . ALA A 1 299 ? 67.996 16.638 -113.519 1.00 52.88 299 ALA A O 1
ATOM 2495 N N . LYS A 1 300 ? 66.802 16.462 -111.640 1.00 54.19 300 LYS A N 1
ATOM 2496 C CA . LYS A 1 300 ? 65.480 16.174 -112.255 1.00 54.19 300 LYS A CA 1
ATOM 2497 C C . LYS A 1 300 ? 64.515 17.370 -112.329 1.00 54.19 300 LYS A C 1
ATOM 2499 O O . LYS A 1 300 ? 63.490 17.269 -112.980 1.00 54.19 300 LYS A O 1
ATOM 2504 N N . SER A 1 301 ? 64.831 18.511 -111.731 1.00 45.75 301 SER A N 1
ATOM 2505 C CA . SER A 1 301 ? 64.095 19.792 -111.767 1.00 45.75 301 SER A CA 1
ATOM 2506 C C . SER A 1 301 ? 64.402 20.564 -113.048 1.00 45.75 301 SER A C 1
ATOM 2508 O O . SER A 1 301 ? 63.785 21.588 -113.309 1.00 45.75 301 SER A O 1
ATOM 2510 N N . SER A 1 302 ? 65.311 20.038 -113.869 1.00 48.94 302 SER A N 1
ATOM 2511 C CA . SER A 1 302 ? 65.358 20.307 -115.304 1.00 48.94 302 SER A CA 1
ATOM 2512 C C . SER A 1 302 ? 64.241 19.562 -116.066 1.00 48.94 302 SER A C 1
ATOM 2514 O O . SER A 1 302 ? 63.948 19.891 -117.207 1.00 48.94 302 SER A O 1
ATOM 2516 N N . ASN A 1 303 ? 63.589 18.550 -115.470 1.00 46.69 303 ASN A N 1
ATOM 2517 C CA . ASN A 1 303 ? 62.781 17.603 -116.234 1.00 46.69 303 ASN A CA 1
ATOM 2518 C C . ASN A 1 303 ? 61.700 16.852 -115.423 1.00 46.69 303 ASN A C 1
ATOM 2520 O O . ASN A 1 303 ? 61.796 15.633 -115.351 1.00 46.69 303 ASN A O 1
ATOM 2524 N N . ASN A 1 304 ? 60.717 17.526 -114.789 1.00 44.34 304 ASN A N 1
ATOM 2525 C CA . ASN A 1 304 ? 59.330 17.009 -114.607 1.00 44.34 304 ASN A CA 1
ATOM 2526 C C . ASN A 1 304 ? 58.477 17.827 -113.611 1.00 44.34 304 ASN A C 1
ATOM 2528 O O . ASN A 1 304 ? 58.211 17.400 -112.488 1.00 44.34 304 ASN A O 1
ATOM 2532 N N . GLN A 1 305 ? 57.937 18.960 -114.069 1.00 44.75 305 GLN A N 1
ATOM 2533 C CA . GLN A 1 305 ? 56.852 19.708 -113.413 1.00 44.75 305 GLN A CA 1
ATOM 2534 C C . GLN A 1 305 ? 55.458 19.220 -113.881 1.00 44.75 305 GLN A C 1
ATOM 2536 O O . GLN A 1 305 ? 54.557 20.020 -114.105 1.00 44.75 305 GLN A O 1
ATOM 2541 N N . ALA A 1 306 ? 55.273 17.906 -114.075 1.00 46.97 306 ALA A N 1
ATOM 2542 C CA . ALA A 1 306 ? 54.090 17.364 -114.768 1.00 46.97 306 ALA A CA 1
ATOM 2543 C C . ALA A 1 306 ? 53.421 16.129 -114.118 1.00 46.97 306 ALA A C 1
ATOM 2545 O O . ALA A 1 306 ? 52.604 15.475 -114.755 1.00 46.97 306 ALA A O 1
ATOM 2546 N N . MET A 1 307 ? 53.716 15.791 -112.856 1.00 47.75 307 MET A N 1
ATOM 2547 C CA . MET A 1 307 ? 53.198 14.566 -112.205 1.00 47.75 307 MET A CA 1
ATOM 2548 C C . MET A 1 307 ? 52.595 14.830 -110.810 1.00 47.75 307 MET A C 1
ATOM 2550 O O . MET A 1 307 ? 52.885 14.114 -109.859 1.00 47.75 307 MET A O 1
ATOM 2554 N N . TYR A 1 308 ? 51.763 15.871 -110.663 1.00 48.03 308 TYR A N 1
ATOM 2555 C CA . TYR A 1 308 ? 51.103 16.206 -109.382 1.00 48.03 308 TYR A CA 1
ATOM 2556 C C . TYR A 1 308 ? 49.575 16.001 -109.362 1.00 48.03 308 TYR A C 1
ATOM 2558 O O . TYR A 1 308 ? 48.915 16.406 -108.413 1.00 48.03 308 TYR A O 1
ATOM 2566 N N . VAL A 1 309 ? 48.989 15.354 -110.376 1.00 51.00 309 VAL A N 1
ATOM 2567 C CA . VAL A 1 309 ? 47.515 15.258 -110.508 1.00 51.00 309 VAL A CA 1
ATOM 2568 C C . VAL A 1 309 ? 46.953 13.846 -110.236 1.00 51.00 309 VAL A C 1
ATOM 2570 O O . VAL A 1 309 ? 45.746 13.656 -110.227 1.00 51.00 309 VAL A O 1
ATOM 2573 N N . ALA A 1 310 ? 47.779 12.846 -109.903 1.00 49.12 310 ALA A N 1
ATOM 2574 C CA . ALA A 1 310 ? 47.318 11.455 -109.729 1.00 49.12 310 ALA A CA 1
ATOM 2575 C C . ALA A 1 310 ? 47.151 10.969 -108.264 1.00 49.12 310 ALA A C 1
ATOM 2577 O O . ALA A 1 310 ? 47.093 9.765 -108.033 1.00 49.12 310 ALA A O 1
ATOM 2578 N N . ALA A 1 311 ? 47.076 11.863 -107.264 1.00 55.03 311 ALA A N 1
ATOM 2579 C CA . ALA A 1 311 ? 47.083 11.494 -105.832 1.00 55.03 311 ALA A CA 1
ATOM 2580 C C . ALA A 1 311 ? 45.783 11.808 -105.054 1.00 55.03 311 ALA A C 1
ATOM 2582 O O . ALA A 1 311 ? 45.794 11.826 -103.824 1.00 55.03 311 ALA A O 1
ATOM 2583 N N . THR A 1 312 ? 44.665 12.072 -105.735 1.00 52.94 312 THR A N 1
ATOM 2584 C CA . THR A 1 312 ? 43.392 12.444 -105.084 1.00 52.94 312 THR A CA 1
ATOM 2585 C C . THR A 1 312 ? 42.420 11.277 -104.895 1.00 52.94 312 THR A C 1
ATOM 2587 O O . THR A 1 312 ? 41.636 11.307 -103.958 1.00 52.94 312 THR A O 1
ATOM 2590 N N . ALA A 1 313 ? 42.521 10.192 -105.669 1.00 53.88 313 ALA A N 1
ATOM 2591 C CA . ALA A 1 313 ? 41.574 9.071 -105.568 1.00 53.88 313 ALA A CA 1
ATOM 2592 C C . ALA A 1 313 ? 41.798 8.136 -104.355 1.00 53.88 313 ALA A C 1
ATOM 2594 O O . ALA A 1 313 ? 40.876 7.444 -103.935 1.00 53.88 313 ALA A O 1
ATOM 2595 N N . ALA A 1 314 ? 43.003 8.107 -103.771 1.00 56.44 314 ALA A N 1
ATOM 2596 C CA . ALA A 1 314 ? 43.316 7.244 -102.623 1.00 56.44 314 ALA A CA 1
ATOM 2597 C C . ALA A 1 314 ? 42.913 7.847 -101.260 1.00 56.44 314 ALA A C 1
ATOM 2599 O O . ALA A 1 314 ? 42.797 7.109 -100.284 1.00 56.44 314 ALA A O 1
ATOM 2600 N N . LYS A 1 315 ? 42.681 9.167 -101.185 1.00 60.94 315 LYS A N 1
ATOM 2601 C CA . LYS A 1 315 ? 42.236 9.846 -99.954 1.00 60.94 315 LYS A CA 1
ATOM 2602 C C . LYS A 1 315 ? 40.759 9.591 -99.657 1.00 60.94 315 LYS A C 1
ATOM 2604 O O . LYS A 1 315 ? 40.430 9.189 -98.548 1.00 60.94 315 LYS A O 1
ATOM 2609 N N . ASP A 1 316 ? 39.910 9.666 -100.678 1.00 58.09 316 ASP A N 1
ATOM 2610 C CA . ASP A 1 316 ? 38.458 9.507 -100.517 1.00 58.09 316 ASP A CA 1
ATOM 2611 C C . ASP A 1 316 ? 38.040 8.105 -100.030 1.00 58.09 316 ASP A C 1
ATOM 2613 O O . ASP A 1 316 ? 36.993 7.943 -99.403 1.00 58.09 316 ASP A O 1
ATOM 2617 N N . ALA A 1 317 ? 38.846 7.070 -100.299 1.00 60.88 317 ALA A N 1
ATOM 2618 C CA . ALA A 1 317 ? 38.603 5.719 -99.788 1.00 60.88 317 ALA A CA 1
ATOM 2619 C C . ALA A 1 317 ? 38.974 5.581 -98.301 1.00 60.88 317 ALA A C 1
ATOM 2621 O O . ALA A 1 317 ? 38.275 4.899 -97.554 1.00 60.88 317 ALA A O 1
ATOM 2622 N N . HIS A 1 318 ? 40.039 6.258 -97.863 1.00 68.00 318 HIS A N 1
ATOM 2623 C CA . HIS A 1 318 ? 40.472 6.247 -96.468 1.00 68.00 318 HIS A CA 1
ATOM 2624 C C . HIS A 1 318 ? 39.521 7.056 -95.577 1.00 68.00 318 HIS A C 1
ATOM 2626 O O . HIS A 1 318 ? 39.156 6.602 -94.493 1.00 68.00 318 HIS A O 1
ATOM 2632 N N . ASP A 1 319 ? 39.040 8.198 -96.072 1.00 67.12 319 ASP A N 1
ATOM 2633 C CA . ASP A 1 319 ? 38.130 9.069 -95.323 1.00 67.12 319 ASP A CA 1
ATOM 2634 C C . ASP A 1 319 ? 36.774 8.380 -95.054 1.00 67.12 319 ASP A C 1
ATOM 2636 O O . ASP A 1 319 ? 36.243 8.463 -93.945 1.00 67.12 319 ASP A O 1
ATOM 2640 N N . ARG A 1 320 ? 36.268 7.566 -95.996 1.00 71.12 320 ARG A N 1
ATOM 2641 C CA . ARG A 1 320 ? 35.041 6.762 -95.800 1.00 71.12 320 ARG A CA 1
ATOM 2642 C C . ARG A 1 320 ? 35.192 5.643 -94.765 1.00 71.12 320 ARG A C 1
ATOM 2644 O O . ARG A 1 320 ? 34.236 5.339 -94.051 1.00 71.12 320 ARG A O 1
ATOM 2651 N N . GLU A 1 321 ? 36.367 5.021 -94.660 1.00 70.81 321 GLU A N 1
ATOM 2652 C CA . GLU A 1 321 ? 36.625 4.008 -93.625 1.00 70.81 321 GLU A CA 1
ATOM 2653 C C . GLU A 1 321 ? 36.700 4.626 -92.222 1.00 70.81 321 GLU A C 1
ATOM 2655 O O . GLU A 1 321 ? 36.236 4.020 -91.250 1.00 70.81 321 GLU A O 1
ATOM 2660 N N . VAL A 1 322 ? 37.251 5.837 -92.108 1.00 74.12 322 VAL A N 1
ATOM 2661 C CA . VAL A 1 322 ? 37.321 6.581 -90.842 1.00 74.12 322 VAL A CA 1
ATOM 2662 C C . VAL A 1 322 ? 35.924 7.021 -90.393 1.00 74.12 322 VAL A C 1
ATOM 2664 O O . VAL A 1 322 ? 35.575 6.824 -89.226 1.00 74.12 322 VAL A O 1
ATOM 2667 N N . GLU A 1 323 ? 35.089 7.521 -91.307 1.00 73.69 323 GLU A N 1
ATOM 2668 C CA . GLU A 1 323 ? 33.693 7.878 -91.015 1.00 73.69 323 GLU A CA 1
ATOM 2669 C C . GLU A 1 323 ? 32.858 6.666 -90.575 1.00 73.69 323 GLU A C 1
ATOM 2671 O O . GLU A 1 323 ? 32.133 6.744 -89.580 1.00 73.69 323 GLU A O 1
ATOM 2676 N N . ALA A 1 324 ? 33.007 5.515 -91.242 1.00 74.12 324 ALA A N 1
ATOM 2677 C CA . ALA A 1 324 ? 32.297 4.289 -90.873 1.00 74.12 324 ALA A CA 1
ATOM 2678 C C . ALA A 1 324 ? 32.677 3.785 -89.467 1.00 74.12 324 ALA A C 1
ATOM 2680 O O . ALA A 1 324 ? 31.812 3.346 -88.703 1.00 74.12 324 ALA A O 1
ATOM 2681 N N . ARG A 1 325 ? 33.959 3.886 -89.087 1.00 74.12 325 ARG A N 1
ATOM 2682 C CA . ARG A 1 325 ? 34.425 3.532 -87.734 1.00 74.12 325 ARG A CA 1
ATOM 2683 C C . ARG A 1 325 ? 33.922 4.510 -86.673 1.00 74.12 325 ARG A C 1
ATOM 2685 O O . ARG A 1 325 ? 33.528 4.069 -85.595 1.00 74.12 325 ARG A O 1
ATOM 2692 N N . ALA A 1 326 ? 33.888 5.808 -86.974 1.00 73.94 326 ALA A N 1
ATOM 2693 C CA . ALA A 1 326 ? 33.349 6.817 -86.063 1.00 73.94 326 ALA A CA 1
ATOM 2694 C C . ALA A 1 326 ? 31.850 6.596 -85.788 1.00 73.94 326 ALA A C 1
ATOM 2696 O O . ALA A 1 326 ? 31.416 6.668 -84.637 1.00 73.94 326 ALA A O 1
ATOM 2697 N N . LEU A 1 327 ? 31.076 6.242 -86.819 1.00 78.44 327 LEU A N 1
ATOM 2698 C CA . LEU A 1 327 ? 29.651 5.915 -86.702 1.00 78.44 327 LEU A CA 1
ATOM 2699 C C . LEU A 1 327 ? 29.409 4.654 -85.861 1.00 78.44 327 LEU A C 1
ATOM 2701 O O . LEU A 1 327 ? 28.549 4.658 -84.981 1.00 78.44 327 LEU A O 1
ATOM 2705 N N . ALA A 1 328 ? 30.195 3.594 -86.077 1.00 78.81 328 ALA A N 1
ATOM 2706 C CA . ALA A 1 328 ? 30.102 2.367 -85.285 1.00 78.81 328 ALA A CA 1
ATOM 2707 C C . ALA A 1 328 ? 30.430 2.607 -83.799 1.00 78.81 328 ALA A C 1
ATOM 2709 O O . ALA A 1 328 ? 29.734 2.099 -82.920 1.00 78.81 328 ALA A O 1
ATOM 2710 N N . TYR A 1 329 ? 31.443 3.429 -83.513 1.00 77.88 329 TYR A N 1
ATOM 2711 C CA . TYR A 1 329 ? 31.817 3.795 -82.147 1.00 77.88 329 TYR A CA 1
ATOM 2712 C C . TYR A 1 329 ? 30.738 4.643 -81.451 1.00 77.88 329 TYR A C 1
ATOM 2714 O O . TYR A 1 329 ? 30.397 4.391 -80.295 1.00 77.88 329 TYR A O 1
ATOM 2722 N N . GLN A 1 330 ? 30.128 5.600 -82.159 1.00 75.94 330 GLN A N 1
ATOM 2723 C CA . GLN A 1 330 ? 29.002 6.377 -81.626 1.00 75.94 330 GLN A CA 1
ATOM 2724 C C . GLN A 1 330 ? 27.776 5.501 -81.330 1.00 75.94 330 GLN A C 1
ATOM 2726 O O . GLN A 1 330 ? 27.124 5.690 -80.305 1.00 75.94 330 GLN A O 1
ATOM 2731 N N . GLN A 1 331 ? 27.485 4.512 -82.181 1.00 82.88 331 GLN A N 1
ATOM 2732 C CA . GLN A 1 331 ? 26.397 3.559 -81.937 1.00 82.88 331 GLN A CA 1
ATOM 2733 C C . GLN A 1 331 ? 26.673 2.648 -80.733 1.00 82.88 331 GLN A C 1
ATOM 2735 O O . GLN A 1 331 ? 25.747 2.344 -79.984 1.00 82.88 331 GLN A O 1
ATOM 2740 N N . GLN A 1 332 ? 27.925 2.233 -80.513 1.00 82.00 332 GLN A N 1
ATOM 2741 C CA . GLN A 1 332 ? 28.310 1.475 -79.316 1.00 82.00 332 GLN A CA 1
ATOM 2742 C C . GLN A 1 332 ? 28.149 2.309 -78.040 1.00 82.00 332 GLN A C 1
ATOM 2744 O O . GLN A 1 332 ? 27.519 1.846 -77.093 1.00 82.00 332 GLN A O 1
ATOM 2749 N N . LEU A 1 333 ? 28.610 3.564 -78.042 1.00 82.94 333 LEU A N 1
ATOM 2750 C CA . LEU A 1 333 ? 28.419 4.486 -76.916 1.00 82.94 333 LEU A CA 1
ATOM 2751 C C . LEU A 1 333 ? 26.938 4.745 -76.605 1.00 82.94 333 LEU A C 1
ATOM 2753 O O . LEU A 1 333 ? 26.564 4.812 -75.435 1.00 82.94 333 LEU A O 1
ATOM 2757 N N . ALA A 1 334 ? 26.092 4.876 -77.631 1.00 81.00 334 ALA A N 1
ATOM 2758 C CA . ALA A 1 334 ? 24.654 5.054 -77.447 1.00 81.00 334 ALA A CA 1
ATOM 2759 C C . ALA A 1 334 ? 24.005 3.824 -76.788 1.00 81.00 334 ALA A C 1
ATOM 2761 O O . ALA A 1 334 ? 23.239 3.979 -75.840 1.00 81.00 334 ALA A O 1
ATOM 2762 N N . ARG A 1 335 ? 24.374 2.608 -77.217 1.00 85.56 335 ARG A N 1
ATOM 2763 C CA . ARG A 1 335 ? 23.884 1.359 -76.608 1.00 85.56 335 ARG A CA 1
ATOM 2764 C C . ARG A 1 335 ? 24.339 1.201 -75.160 1.00 85.56 335 ARG A C 1
ATOM 2766 O O . ARG A 1 335 ? 23.518 0.906 -74.302 1.00 85.56 335 ARG A O 1
ATOM 2773 N N . GLU A 1 336 ? 25.608 1.476 -74.860 1.00 83.25 336 GLU A N 1
ATOM 2774 C CA . GLU A 1 336 ? 26.100 1.443 -73.476 1.00 83.25 336 GLU A CA 1
ATOM 2775 C C . GLU A 1 336 ? 25.401 2.484 -72.585 1.00 83.25 336 GLU A C 1
ATOM 2777 O O . GLU A 1 336 ? 25.155 2.235 -71.403 1.00 83.25 336 GLU A O 1
ATOM 2782 N N . ALA A 1 337 ? 25.066 3.658 -73.130 1.00 84.56 337 ALA A N 1
ATOM 2783 C CA . ALA A 1 337 ? 24.308 4.675 -72.409 1.00 84.56 337 ALA A CA 1
ATOM 2784 C C . ALA A 1 337 ? 22.859 4.230 -72.139 1.00 84.56 337 ALA A C 1
ATOM 2786 O O . ALA A 1 337 ? 22.366 4.424 -71.025 1.00 84.56 337 ALA A O 1
ATOM 2787 N N . GLU A 1 338 ? 22.201 3.599 -73.115 1.00 86.31 338 GLU A N 1
ATOM 2788 C CA . GLU A 1 338 ? 20.860 3.020 -72.965 1.00 86.31 338 GLU A CA 1
ATOM 2789 C C . GLU A 1 338 ? 20.842 1.877 -71.939 1.00 86.31 338 GLU A C 1
ATOM 2791 O O . GLU A 1 338 ? 19.989 1.869 -71.051 1.00 86.31 338 GLU A O 1
ATOM 2796 N N . GLU A 1 339 ? 21.817 0.966 -71.979 1.00 86.25 339 GLU A N 1
ATOM 2797 C CA . GLU A 1 339 ? 21.953 -0.131 -71.011 1.00 86.25 339 GLU A CA 1
ATOM 2798 C C . GLU A 1 339 ? 22.182 0.389 -69.585 1.00 86.25 339 GLU A C 1
ATOM 2800 O O . GLU A 1 339 ? 21.535 -0.063 -68.636 1.00 86.25 339 GLU A O 1
ATOM 2805 N N . ARG A 1 340 ? 23.048 1.399 -69.411 1.00 85.81 340 ARG A N 1
ATOM 2806 C CA . ARG A 1 340 ? 23.258 2.047 -68.104 1.00 85.81 340 ARG A CA 1
ATOM 2807 C C . ARG A 1 340 ? 21.998 2.744 -67.605 1.00 85.81 340 ARG A C 1
ATOM 2809 O O . ARG A 1 340 ? 21.716 2.700 -66.407 1.00 85.81 340 ARG A O 1
ATOM 2816 N N . TYR A 1 341 ? 21.244 3.382 -68.497 1.00 87.19 341 TYR A N 1
ATOM 2817 C CA . TYR A 1 341 ? 19.984 4.028 -68.147 1.00 87.19 341 TYR A CA 1
ATOM 2818 C C . TYR A 1 341 ? 18.926 3.005 -67.710 1.00 87.19 341 TYR A C 1
ATOM 2820 O O . TYR A 1 341 ? 18.286 3.200 -66.674 1.00 87.19 341 TYR A O 1
ATOM 2828 N N . GLN A 1 342 ? 18.798 1.880 -68.420 1.00 87.69 342 GLN A N 1
ATOM 2829 C CA . GLN A 1 342 ? 17.896 0.793 -68.027 1.00 87.69 342 GLN A CA 1
ATOM 2830 C C . GLN A 1 342 ? 18.297 0.166 -66.687 1.00 87.69 342 GLN A C 1
ATOM 2832 O O . GLN A 1 342 ? 17.449 0.024 -65.807 1.00 87.69 342 GLN A O 1
ATOM 2837 N N . ALA A 1 343 ? 19.587 -0.097 -66.464 1.00 87.38 343 ALA A N 1
ATOM 2838 C CA . ALA A 1 343 ? 20.073 -0.614 -65.184 1.00 87.38 343 ALA A CA 1
ATOM 2839 C C . ALA A 1 343 ? 19.779 0.343 -64.010 1.00 87.38 343 ALA A C 1
ATOM 2841 O O . ALA A 1 343 ? 19.424 -0.097 -62.914 1.00 87.38 343 ALA A O 1
ATOM 2842 N N . GLN A 1 344 ? 19.880 1.661 -64.225 1.00 86.88 344 GLN A N 1
ATOM 2843 C CA . GLN A 1 344 ? 19.513 2.661 -63.216 1.00 86.88 344 GLN A CA 1
ATOM 2844 C C . GLN A 1 344 ? 18.005 2.709 -62.949 1.00 86.88 344 GLN A C 1
ATOM 2846 O O . GLN A 1 344 ? 17.600 2.889 -61.797 1.00 86.88 344 GLN A O 1
ATOM 2851 N N . LEU A 1 345 ? 17.170 2.560 -63.982 1.00 87.75 345 LEU A N 1
ATOM 2852 C CA . LEU A 1 345 ? 15.718 2.480 -63.820 1.00 87.75 345 LEU A CA 1
ATOM 2853 C C . LEU A 1 345 ? 15.319 1.240 -63.020 1.00 87.75 345 LEU A C 1
ATOM 2855 O O . LEU A 1 345 ? 14.616 1.378 -62.019 1.00 87.75 345 LEU A O 1
ATOM 2859 N N . GLU A 1 346 ? 15.844 0.065 -63.372 1.00 89.44 346 GLU A N 1
ATOM 2860 C CA . GLU A 1 346 ? 15.590 -1.169 -62.624 1.00 89.44 346 GLU A CA 1
ATOM 2861 C C . GLU A 1 346 ? 16.050 -1.064 -61.166 1.00 89.44 346 GLU A C 1
ATOM 2863 O O . GLU A 1 346 ? 15.349 -1.508 -60.256 1.00 89.44 346 GLU A O 1
ATOM 2868 N N . HIS A 1 347 ? 17.212 -0.452 -60.911 1.00 90.69 347 HIS A N 1
ATOM 2869 C CA . HIS A 1 347 ? 17.690 -0.233 -59.547 1.00 90.69 347 HIS A CA 1
ATOM 2870 C C . HIS A 1 347 ? 16.722 0.645 -58.746 1.00 90.69 347 HIS A C 1
ATOM 2872 O O . HIS A 1 347 ? 16.346 0.288 -57.629 1.00 90.69 347 HIS A O 1
ATOM 2878 N N . ARG A 1 348 ? 16.263 1.759 -59.331 1.00 87.31 348 ARG A N 1
ATOM 2879 C CA . ARG A 1 348 ? 15.288 2.661 -58.697 1.00 87.31 348 ARG A CA 1
ATOM 2880 C C . ARG A 1 348 ? 13.951 1.975 -58.437 1.00 87.31 348 ARG A C 1
ATOM 2882 O O . ARG A 1 348 ? 13.332 2.232 -57.409 1.00 87.31 348 ARG A O 1
ATOM 2889 N N . GLU A 1 349 ? 13.488 1.117 -59.340 1.00 91.00 349 GLU A N 1
ATOM 2890 C CA . GLU A 1 349 ? 12.260 0.343 -59.134 1.00 91.00 349 GLU A CA 1
ATOM 2891 C C . GLU A 1 349 ? 12.415 -0.673 -58.001 1.00 91.00 349 GLU A C 1
ATOM 2893 O O . GLU A 1 349 ? 11.560 -0.736 -57.117 1.00 91.00 349 GLU A O 1
ATOM 2898 N N . ARG A 1 350 ? 13.543 -1.392 -57.944 1.00 91.25 350 ARG A N 1
ATOM 2899 C CA . ARG A 1 350 ? 13.847 -2.317 -56.840 1.00 91.25 350 ARG A CA 1
ATOM 2900 C C . ARG A 1 350 ? 13.950 -1.593 -55.496 1.00 91.25 350 ARG A C 1
ATOM 2902 O O . ARG A 1 350 ? 13.455 -2.104 -54.495 1.00 91.25 350 ARG A O 1
ATOM 2909 N N . GLU A 1 351 ? 14.552 -0.405 -55.454 1.00 88.75 351 GLU A N 1
ATOM 2910 C CA . GLU A 1 351 ? 14.595 0.428 -54.244 1.00 88.75 351 GLU A CA 1
ATOM 2911 C C . GLU A 1 351 ? 13.205 0.907 -53.817 1.00 88.75 351 GLU A C 1
ATOM 2913 O O . GLU A 1 351 ? 12.883 0.842 -52.632 1.00 88.75 351 GLU A O 1
ATOM 2918 N N . LYS A 1 352 ? 12.352 1.323 -54.763 1.00 91.88 352 LYS A N 1
ATOM 2919 C CA . LYS A 1 352 ? 10.957 1.696 -54.475 1.00 91.88 352 LYS A CA 1
ATOM 2920 C C . LYS A 1 352 ? 10.162 0.531 -53.892 1.00 91.88 352 LYS A C 1
ATOM 2922 O O . LYS A 1 352 ? 9.423 0.737 -52.934 1.00 91.88 352 LYS A O 1
ATOM 2927 N N . VAL A 1 353 ? 10.317 -0.676 -54.438 1.00 93.19 353 VAL A N 1
ATOM 2928 C CA . VAL A 1 353 ? 9.649 -1.878 -53.911 1.00 93.19 353 VAL A CA 1
ATOM 2929 C C . VAL A 1 353 ? 10.108 -2.161 -52.480 1.00 93.19 353 VAL A C 1
ATOM 2931 O O . VAL A 1 353 ? 9.262 -2.258 -51.596 1.00 93.19 353 VAL A O 1
ATOM 2934 N N . LYS A 1 354 ? 11.422 -2.164 -52.217 1.00 90.88 354 LYS A N 1
ATOM 2935 C CA . LYS A 1 354 ? 11.970 -2.361 -50.861 1.00 90.88 354 LYS A CA 1
ATOM 2936 C C . LYS A 1 354 ? 11.497 -1.297 -49.868 1.00 90.88 354 LYS A C 1
ATOM 2938 O O . LYS A 1 354 ? 11.170 -1.617 -48.729 1.00 90.88 354 LYS A O 1
ATOM 2943 N N . LEU A 1 355 ? 11.450 -0.033 -50.291 1.00 90.38 355 LEU A N 1
ATOM 2944 C CA . LEU A 1 355 ? 10.948 1.064 -49.462 1.00 90.38 355 LEU A CA 1
ATOM 2945 C C . LEU A 1 355 ? 9.459 0.874 -49.139 1.00 90.38 355 LEU A C 1
ATOM 2947 O O . LEU A 1 355 ? 9.052 1.047 -47.993 1.00 90.38 355 LEU A O 1
ATOM 2951 N N . ASN A 1 356 ? 8.652 0.489 -50.130 1.00 90.94 356 ASN A N 1
ATOM 2952 C CA . ASN A 1 356 ? 7.224 0.237 -49.946 1.00 90.94 356 ASN A CA 1
ATOM 2953 C C . ASN A 1 356 ? 6.961 -0.965 -49.030 1.00 90.94 356 ASN A C 1
ATOM 2955 O O . ASN A 1 356 ? 6.056 -0.903 -48.200 1.00 90.94 356 ASN A O 1
ATOM 2959 N N . GLU A 1 357 ? 7.755 -2.031 -49.140 1.00 93.12 357 GLU A N 1
ATOM 2960 C CA . GLU A 1 357 ? 7.696 -3.185 -48.235 1.00 93.12 357 GLU A CA 1
ATOM 2961 C C . GLU A 1 357 ? 8.038 -2.778 -46.797 1.00 93.12 357 GLU A C 1
ATOM 2963 O O . GLU A 1 357 ? 7.258 -3.054 -45.886 1.00 93.12 357 GLU A O 1
ATOM 2968 N N . ALA A 1 358 ? 9.124 -2.025 -46.596 1.00 89.75 358 ALA A N 1
ATOM 2969 C CA . ALA A 1 358 ? 9.509 -1.520 -45.278 1.00 89.75 358 ALA A CA 1
ATOM 2970 C C . ALA A 1 358 ? 8.443 -0.588 -44.669 1.00 89.75 358 ALA A C 1
ATOM 2972 O O . ALA A 1 358 ? 8.132 -0.685 -43.481 1.00 89.75 358 ALA A O 1
ATOM 2973 N N . LEU A 1 359 ? 7.836 0.290 -45.475 1.00 91.44 359 LEU A N 1
ATOM 2974 C CA . LEU A 1 359 ? 6.726 1.145 -45.040 1.00 91.44 359 LEU A CA 1
ATOM 2975 C C . LEU A 1 359 ? 5.488 0.318 -44.670 1.00 91.44 359 LEU A C 1
ATOM 2977 O O . LEU A 1 359 ? 4.847 0.589 -43.654 1.00 91.44 359 LEU A O 1
ATOM 2981 N N . ALA A 1 360 ? 5.155 -0.710 -45.452 1.00 93.62 360 ALA A N 1
ATOM 2982 C CA . ALA A 1 360 ? 4.039 -1.601 -45.154 1.00 93.62 360 ALA A CA 1
ATOM 2983 C C . ALA A 1 360 ? 4.265 -2.391 -43.853 1.00 93.62 360 ALA A C 1
ATOM 2985 O O . ALA A 1 360 ? 3.334 -2.538 -43.057 1.00 93.62 360 ALA A O 1
ATOM 2986 N N . GLU A 1 361 ? 5.490 -2.858 -43.602 1.00 93.12 361 GLU A N 1
ATOM 2987 C CA . GLU A 1 361 ? 5.871 -3.496 -42.339 1.00 93.12 361 GLU A CA 1
ATOM 2988 C C . GLU A 1 361 ? 5.759 -2.531 -41.157 1.00 93.12 361 GLU A C 1
ATOM 2990 O O . GLU A 1 361 ? 5.135 -2.876 -40.153 1.00 93.12 361 GLU A O 1
ATOM 2995 N N . GLN A 1 362 ? 6.265 -1.300 -41.285 1.00 87.81 362 GLN A N 1
ATOM 2996 C CA . GLN A 1 362 ? 6.129 -0.279 -40.241 1.00 87.81 362 GLN A CA 1
ATOM 2997 C C . GLN A 1 362 ? 4.662 0.029 -39.925 1.00 87.81 362 GLN A C 1
ATOM 2999 O O . GLN A 1 362 ? 4.286 0.068 -38.753 1.00 87.81 362 GLN A O 1
ATOM 3004 N N . ILE A 1 363 ? 3.812 0.178 -40.947 1.00 91.31 363 ILE A N 1
ATOM 3005 C CA . ILE A 1 363 ? 2.369 0.393 -40.764 1.00 91.31 363 ILE A CA 1
ATOM 3006 C C . ILE A 1 363 ? 1.729 -0.801 -40.047 1.00 91.31 363 ILE A C 1
ATOM 3008 O O . ILE A 1 363 ? 0.903 -0.604 -39.155 1.00 91.31 363 ILE A O 1
ATOM 3012 N N . ARG A 1 364 ? 2.097 -2.040 -40.400 1.00 92.94 364 ARG A N 1
ATOM 3013 C CA . ARG A 1 364 ? 1.584 -3.248 -39.729 1.00 92.94 364 ARG A CA 1
ATOM 3014 C C . ARG A 1 364 ? 1.993 -3.301 -38.261 1.00 92.94 364 ARG A C 1
ATOM 3016 O O . ARG A 1 364 ? 1.143 -3.571 -37.417 1.00 92.94 364 ARG A O 1
ATOM 3023 N N . VAL A 1 365 ? 3.257 -3.016 -37.950 1.00 92.38 365 VAL A N 1
ATOM 3024 C CA . VAL A 1 365 ? 3.761 -2.983 -36.568 1.00 92.38 365 VAL A CA 1
ATOM 3025 C C . VAL A 1 365 ? 3.059 -1.894 -35.761 1.00 92.38 365 VAL A C 1
ATOM 3027 O O . VAL A 1 365 ? 2.638 -2.146 -34.633 1.00 92.38 365 VAL A O 1
ATOM 3030 N N . PHE A 1 366 ? 2.885 -0.706 -36.343 1.00 92.06 366 PHE A N 1
ATOM 3031 C CA . PHE A 1 366 ? 2.206 0.404 -35.682 1.00 92.06 366 PHE A CA 1
ATOM 3032 C C . PHE A 1 366 ? 0.735 0.081 -35.396 1.00 92.06 366 PHE A C 1
ATOM 3034 O O . PHE A 1 366 ? 0.300 0.221 -34.258 1.00 92.06 366 PHE A O 1
ATOM 3041 N N . LYS A 1 367 ? -0.001 -0.458 -36.377 1.00 93.19 367 LYS A N 1
ATOM 3042 C CA . LYS A 1 367 ? -1.391 -0.904 -36.181 1.00 93.19 367 LYS A CA 1
ATOM 3043 C C . LYS A 1 367 ? -1.507 -1.996 -35.120 1.00 93.19 367 LYS A C 1
ATOM 3045 O O . LYS A 1 367 ? -2.335 -1.885 -34.228 1.00 93.19 367 LYS A O 1
ATOM 3050 N N . ALA A 1 368 ? -0.632 -3.002 -35.153 1.00 92.19 368 ALA A N 1
ATOM 3051 C CA . ALA A 1 368 ? -0.630 -4.062 -34.145 1.00 92.19 368 ALA A CA 1
ATOM 3052 C C . ALA A 1 368 ? -0.341 -3.529 -32.730 1.00 92.19 368 ALA A C 1
ATOM 3054 O O . ALA A 1 368 ? -0.833 -4.081 -31.746 1.00 92.19 368 ALA A O 1
ATOM 3055 N N . ARG A 1 369 ? 0.462 -2.466 -32.610 1.00 90.12 369 ARG A N 1
ATOM 3056 C CA . ARG A 1 369 ? 0.695 -1.782 -31.336 1.00 90.12 369 ARG A CA 1
ATOM 3057 C C . ARG A 1 369 ? -0.531 -0.986 -30.891 1.00 90.12 369 ARG A C 1
ATOM 3059 O O . ARG A 1 369 ? -0.922 -1.126 -29.737 1.00 90.12 369 ARG A O 1
ATOM 3066 N N . GLU A 1 370 ? -1.144 -0.208 -31.782 1.00 91.44 370 GLU A N 1
ATOM 3067 C CA . GLU A 1 370 ? -2.378 0.529 -31.478 1.00 91.44 370 GLU A CA 1
ATOM 3068 C C . GLU A 1 370 ? -3.507 -0.407 -31.040 1.00 91.44 370 GLU A C 1
ATOM 3070 O O . GLU A 1 370 ? -4.201 -0.112 -30.070 1.00 91.44 370 GLU A O 1
ATOM 3075 N N . ASP A 1 371 ? -3.676 -1.549 -31.707 1.00 93.38 371 ASP A N 1
ATOM 3076 C CA . ASP A 1 371 ? -4.716 -2.519 -31.362 1.00 93.38 371 ASP A CA 1
ATOM 3077 C C . ASP A 1 371 ? -4.467 -3.133 -29.976 1.00 93.38 371 ASP A C 1
ATOM 3079 O O . ASP A 1 371 ? -5.386 -3.190 -29.162 1.00 93.38 371 ASP A O 1
ATOM 3083 N N . LYS A 1 372 ? -3.213 -3.469 -29.636 1.00 92.38 372 LYS A N 1
ATOM 3084 C CA . LYS A 1 372 ? -2.847 -3.914 -28.277 1.00 92.38 372 LYS A CA 1
ATOM 3085 C C . LYS A 1 372 ? -3.092 -2.841 -27.217 1.00 92.38 372 LYS A C 1
ATOM 3087 O O . LYS A 1 372 ? -3.556 -3.152 -26.122 1.00 92.38 372 LYS A O 1
ATOM 3092 N N . GLU A 1 373 ? -2.773 -1.583 -27.516 1.00 89.44 373 GLU A N 1
ATOM 3093 C CA . GLU A 1 373 ? -3.025 -0.464 -26.603 1.00 89.44 373 GLU A CA 1
ATOM 3094 C C . GLU A 1 373 ? -4.536 -0.233 -26.417 1.00 89.44 373 GLU A C 1
ATOM 3096 O O . GLU A 1 373 ? -4.985 -0.025 -25.288 1.00 89.44 373 GLU A O 1
ATOM 3101 N N . ARG A 1 374 ? -5.342 -0.360 -27.481 1.00 91.25 374 ARG A N 1
ATOM 3102 C CA . ARG A 1 374 ? -6.813 -0.306 -27.408 1.00 91.25 374 ARG A CA 1
ATOM 3103 C C . ARG A 1 374 ? -7.399 -1.464 -26.609 1.00 91.25 374 ARG A C 1
ATOM 3105 O O . ARG A 1 374 ? -8.280 -1.230 -25.785 1.00 91.25 374 ARG A O 1
ATOM 3112 N N . GLU A 1 375 ? -6.917 -2.688 -26.809 1.00 92.19 375 GLU A N 1
ATOM 3113 C CA . GLU A 1 375 ? -7.331 -3.856 -26.022 1.00 92.19 375 GLU A CA 1
ATOM 3114 C C . GLU A 1 375 ? -7.004 -3.663 -24.537 1.00 92.19 375 GLU A C 1
ATOM 3116 O O . GLU A 1 375 ? -7.868 -3.862 -23.683 1.00 92.19 375 GLU A O 1
ATOM 3121 N N . ALA A 1 376 ? -5.797 -3.188 -24.216 1.00 87.81 376 ALA A N 1
ATOM 3122 C CA . ALA A 1 376 ? -5.402 -2.887 -22.842 1.00 87.81 376 ALA A CA 1
ATOM 3123 C C . ALA A 1 376 ? -6.283 -1.794 -22.211 1.00 87.81 376 ALA A C 1
ATOM 3125 O O . ALA A 1 376 ? -6.721 -1.937 -21.067 1.00 87.81 376 ALA A O 1
ATOM 3126 N N . GLN A 1 377 ? -6.599 -0.730 -22.957 1.00 88.06 377 GLN A N 1
ATOM 3127 C CA . GLN A 1 377 ? -7.517 0.320 -22.506 1.00 88.06 377 GLN A CA 1
ATOM 3128 C C . GLN A 1 377 ? -8.943 -0.203 -22.304 1.00 88.06 377 GLN A C 1
ATOM 3130 O O . GLN A 1 377 ? -9.594 0.172 -21.330 1.00 88.06 377 GLN A O 1
ATOM 3135 N N . ALA A 1 378 ? -9.430 -1.086 -23.179 1.00 90.31 378 ALA A N 1
ATOM 3136 C CA . ALA A 1 378 ? -10.745 -1.703 -23.041 1.00 90.31 378 ALA A CA 1
ATOM 3137 C C . ALA A 1 378 ? -10.819 -2.594 -21.791 1.00 90.31 378 ALA A C 1
ATOM 3139 O O . ALA A 1 378 ? -11.772 -2.482 -21.018 1.00 90.31 378 ALA A O 1
ATOM 3140 N N . ILE A 1 379 ? -9.792 -3.416 -21.544 1.00 91.50 379 ILE A N 1
ATOM 3141 C CA . ILE A 1 379 ? -9.683 -4.245 -20.333 1.00 91.50 379 ILE A CA 1
ATOM 3142 C C . ILE A 1 379 ? -9.664 -3.360 -19.083 1.00 91.50 379 ILE A C 1
ATOM 3144 O O . ILE A 1 379 ? -10.419 -3.604 -18.141 1.00 91.50 379 ILE A O 1
ATOM 3148 N N . PHE A 1 380 ? -8.857 -2.295 -19.090 1.00 88.94 380 PHE A N 1
ATOM 3149 C CA . PHE A 1 380 ? -8.793 -1.340 -17.986 1.00 88.94 380 PHE A CA 1
ATOM 3150 C C . PHE A 1 380 ? -10.145 -0.656 -17.736 1.00 88.94 380 PHE A C 1
ATOM 3152 O O . PHE A 1 380 ? -10.587 -0.562 -16.594 1.00 88.94 380 PHE A O 1
ATOM 3159 N N . ALA A 1 381 ? -10.842 -0.228 -18.791 1.00 88.12 381 ALA A N 1
ATOM 3160 C CA . ALA A 1 381 ? -12.148 0.412 -18.672 1.00 88.12 381 ALA A CA 1
ATOM 3161 C C . ALA A 1 381 ? -13.220 -0.533 -18.102 1.00 88.12 381 ALA A C 1
ATOM 3163 O O . ALA A 1 381 ? -14.069 -0.092 -17.326 1.00 88.12 381 ALA A O 1
ATOM 3164 N N . VAL A 1 382 ? -13.190 -1.822 -18.458 1.00 92.62 382 VAL A N 1
ATOM 3165 C CA . VAL A 1 382 ? -14.092 -2.836 -17.886 1.00 92.62 382 VAL A CA 1
ATOM 3166 C C . VAL A 1 382 ? -13.793 -3.056 -16.403 1.00 92.62 382 VAL A C 1
ATOM 3168 O O . VAL A 1 382 ? -14.721 -3.028 -15.596 1.00 92.62 382 VAL A O 1
ATOM 3171 N N . ALA A 1 383 ? -12.518 -3.207 -16.031 1.00 88.38 383 ALA A N 1
ATOM 3172 C CA . ALA A 1 383 ? -12.114 -3.357 -14.632 1.00 88.38 383 ALA A CA 1
ATOM 3173 C C . ALA A 1 383 ? -12.521 -2.135 -13.792 1.00 88.38 383 ALA A C 1
ATOM 3175 O O . ALA A 1 383 ? -13.137 -2.280 -12.740 1.00 88.38 383 ALA A O 1
ATOM 3176 N N . TYR A 1 384 ? -12.285 -0.927 -14.308 1.00 90.00 384 TYR A N 1
ATOM 3177 C CA . TYR A 1 384 ? -12.658 0.314 -13.634 1.00 90.00 384 TYR A CA 1
ATOM 3178 C C . TYR A 1 384 ? -14.174 0.449 -13.429 1.00 90.00 384 TYR A C 1
ATOM 3180 O O . TYR A 1 384 ? -14.623 0.895 -12.374 1.00 90.00 384 TYR A O 1
ATOM 3188 N N . LYS A 1 385 ? -14.985 0.039 -14.416 1.00 91.81 385 LYS A N 1
ATOM 3189 C CA . LYS A 1 385 ? -16.449 0.003 -14.267 1.00 91.81 385 LYS A CA 1
ATOM 3190 C C . LYS A 1 385 ? -16.885 -0.986 -13.188 1.00 91.81 385 LYS A C 1
ATOM 3192 O O . LYS A 1 385 ? -17.716 -0.625 -12.361 1.00 91.81 385 LYS A O 1
ATOM 3197 N N . ALA A 1 386 ? -16.306 -2.186 -13.165 1.00 91.31 386 ALA A N 1
ATOM 3198 C CA . ALA A 1 386 ? -16.606 -3.185 -12.142 1.00 91.31 386 ALA A CA 1
ATOM 3199 C C . ALA A 1 386 ? -16.240 -2.686 -10.731 1.00 91.31 386 ALA A C 1
ATOM 3201 O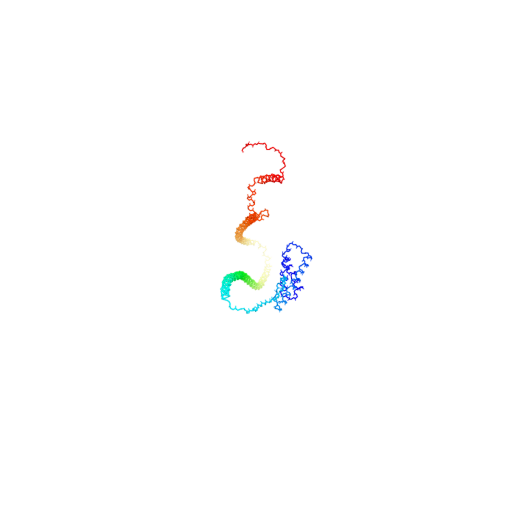 O . ALA A 1 386 ? -17.027 -2.835 -9.798 1.00 91.31 386 ALA A O 1
ATOM 3202 N N . ASP A 1 387 ? -15.092 -2.023 -10.579 1.00 87.50 387 ASP A N 1
ATOM 3203 C CA . ASP A 1 387 ? -14.678 -1.418 -9.308 1.00 87.50 387 ASP A CA 1
ATOM 3204 C C . ASP A 1 387 ? -15.624 -0.292 -8.871 1.00 87.50 387 ASP A C 1
ATOM 3206 O O . ASP A 1 387 ? -16.001 -0.218 -7.699 1.00 87.50 387 ASP A O 1
ATOM 3210 N N . ALA A 1 388 ? -16.066 0.556 -9.806 1.00 87.31 388 ALA A N 1
ATOM 3211 C CA . ALA A 1 388 ? -17.039 1.608 -9.524 1.00 87.31 388 ALA A CA 1
ATOM 3212 C C . ALA A 1 388 ? -18.398 1.035 -9.084 1.00 87.31 388 ALA A C 1
ATOM 3214 O O . ALA A 1 388 ? -18.995 1.525 -8.124 1.00 87.31 388 ALA A O 1
ATOM 3215 N N . GLU A 1 389 ? -18.879 -0.022 -9.744 1.00 92.38 389 GLU A N 1
ATOM 3216 C CA . GLU A 1 389 ? -20.115 -0.717 -9.367 1.00 92.38 389 GLU A CA 1
ATOM 3217 C C . GLU A 1 389 ? -20.006 -1.361 -7.979 1.00 92.38 389 GLU A C 1
ATOM 3219 O O . GLU A 1 389 ? -20.921 -1.217 -7.161 1.00 92.38 389 GLU A O 1
ATOM 3224 N N . ASN A 1 390 ? -18.871 -1.997 -7.678 1.00 91.19 390 ASN A N 1
ATOM 3225 C CA . ASN A 1 390 ? -18.592 -2.584 -6.369 1.00 91.19 390 ASN A CA 1
ATOM 3226 C C . ASN A 1 390 ? -18.553 -1.519 -5.266 1.00 91.19 390 ASN A C 1
ATOM 3228 O O . ASN A 1 390 ? -19.209 -1.683 -4.236 1.00 91.19 390 ASN A O 1
ATOM 3232 N N . ALA A 1 391 ? -17.866 -0.397 -5.494 1.00 88.75 391 ALA A N 1
ATOM 3233 C CA . ALA A 1 391 ? -17.809 0.709 -4.540 1.00 88.75 391 ALA A CA 1
ATOM 3234 C C . ALA A 1 391 ? -19.207 1.284 -4.246 1.00 88.75 391 ALA A C 1
ATOM 3236 O O . ALA A 1 391 ? -19.568 1.516 -3.090 1.00 88.75 391 ALA A O 1
ATOM 3237 N N . LEU A 1 392 ? -20.036 1.443 -5.281 1.00 92.12 392 LEU A N 1
ATOM 3238 C CA . LEU A 1 392 ? -21.403 1.951 -5.151 1.00 92.12 392 LEU A CA 1
ATOM 3239 C C . LEU A 1 392 ? -22.311 0.940 -4.422 1.00 92.12 392 LEU A C 1
ATOM 3241 O O . LEU A 1 392 ? -23.164 1.319 -3.611 1.00 92.12 392 LEU A O 1
ATOM 3245 N N . ALA A 1 393 ? -22.119 -0.361 -4.657 1.00 93.00 393 ALA A N 1
ATOM 3246 C CA . ALA A 1 393 ? -22.809 -1.422 -3.926 1.00 93.00 393 ALA A CA 1
ATOM 3247 C C . ALA A 1 393 ? -22.414 -1.453 -2.438 1.00 93.00 393 ALA A C 1
ATOM 3249 O O . ALA A 1 393 ? -23.288 -1.582 -1.570 1.00 93.00 393 ALA A O 1
ATOM 3250 N N . GLU A 1 394 ? -21.129 -1.283 -2.122 1.00 90.25 394 GLU A N 1
ATOM 3251 C CA . GLU A 1 394 ? -20.637 -1.183 -0.746 1.00 90.25 394 GLU A CA 1
ATOM 3252 C C . GLU A 1 394 ? -21.181 0.055 -0.030 1.00 90.25 394 GLU A C 1
ATOM 3254 O O . GLU A 1 394 ? -21.654 -0.058 1.105 1.00 90.25 394 GLU A O 1
ATOM 3259 N N . GLU A 1 395 ? -21.202 1.214 -0.691 1.00 90.56 395 GLU A N 1
ATOM 3260 C CA . GLU A 1 395 ? -21.772 2.444 -0.137 1.00 90.56 395 GLU A CA 1
ATOM 3261 C C .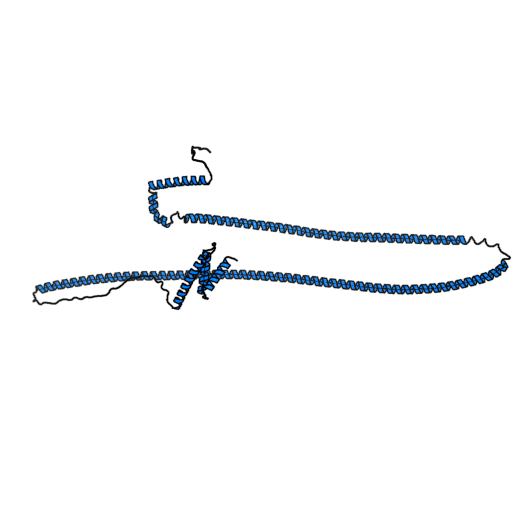 GLU A 1 395 ? -23.260 2.264 0.197 1.00 90.56 395 GLU A C 1
ATOM 3263 O O . GLU A 1 395 ? -23.689 2.544 1.323 1.00 90.56 395 GLU A O 1
ATOM 3268 N N . LYS A 1 396 ? -24.041 1.687 -0.727 1.00 92.44 396 LYS A N 1
ATOM 3269 C CA . LYS A 1 396 ? -25.453 1.341 -0.487 1.00 92.44 396 LYS A CA 1
ATOM 3270 C C . LYS A 1 396 ? -25.612 0.369 0.683 1.00 92.44 396 LYS A C 1
ATOM 3272 O O . LYS A 1 396 ? -26.532 0.529 1.490 1.00 92.44 396 LYS A O 1
ATOM 3277 N N . ARG A 1 397 ? -24.727 -0.625 0.822 1.00 91.44 397 ARG A N 1
ATOM 3278 C CA . ARG A 1 397 ? -24.745 -1.566 1.957 1.00 91.44 397 ARG A CA 1
ATOM 3279 C C . ARG A 1 397 ? -24.487 -0.845 3.279 1.00 91.44 397 ARG A C 1
ATOM 3281 O O . ARG A 1 397 ? -25.213 -1.066 4.246 1.00 91.44 397 ARG A O 1
ATOM 3288 N N . GLN A 1 398 ? -23.496 0.043 3.318 1.00 90.50 398 GLN A N 1
ATOM 3289 C CA . GLN A 1 398 ? -23.185 0.848 4.501 1.00 90.50 398 GLN A CA 1
ATOM 3290 C C . GLN A 1 398 ? -24.335 1.793 4.861 1.00 90.50 398 GLN A C 1
ATOM 3292 O O . GLN A 1 398 ? -24.681 1.925 6.036 1.00 90.50 398 GLN A O 1
ATOM 3297 N N . GLN A 1 399 ? -24.977 2.410 3.869 1.00 91.94 399 GLN A N 1
ATOM 3298 C CA . GLN A 1 399 ? -26.142 3.264 4.083 1.00 91.94 399 GLN A CA 1
ATOM 3299 C C . GLN A 1 399 ? -27.316 2.478 4.685 1.00 91.94 399 GLN A C 1
ATOM 3301 O O . GLN A 1 399 ? -27.909 2.934 5.663 1.00 91.94 399 GLN A O 1
ATOM 3306 N N . ARG A 1 400 ? -27.604 1.272 4.174 1.00 92.69 400 ARG A N 1
ATOM 3307 C CA . ARG A 1 400 ? -28.625 0.374 4.745 1.00 92.69 400 ARG A CA 1
ATOM 3308 C C . ARG A 1 400 ? -28.309 -0.007 6.191 1.00 92.69 400 ARG A C 1
ATOM 3310 O O . ARG A 1 400 ? -29.194 0.073 7.035 1.00 92.69 400 ARG A O 1
ATOM 3317 N N . LEU A 1 401 ? -27.055 -0.343 6.502 1.00 91.50 401 LEU A N 1
ATOM 3318 C CA . LEU A 1 401 ? -26.634 -0.648 7.876 1.00 91.50 401 LEU A CA 1
ATOM 3319 C C . LEU A 1 401 ? -26.805 0.554 8.815 1.00 91.50 401 LEU A C 1
ATOM 3321 O O . LEU A 1 401 ? -27.246 0.391 9.951 1.00 91.50 401 LEU A O 1
ATOM 3325 N N . ARG A 1 402 ? -26.492 1.772 8.355 1.00 90.81 402 ARG A N 1
ATOM 3326 C CA . ARG A 1 402 ? -26.731 3.001 9.132 1.00 90.81 402 ARG A CA 1
ATOM 3327 C C . ARG A 1 402 ? -28.220 3.226 9.388 1.00 90.81 402 ARG A C 1
ATOM 3329 O O . ARG A 1 402 ? -28.585 3.573 10.506 1.00 90.81 402 ARG A O 1
ATOM 3336 N N . GLN A 1 403 ? -29.067 3.006 8.381 1.00 93.12 403 GLN A N 1
ATOM 3337 C CA . GLN A 1 403 ? -30.521 3.110 8.527 1.00 93.12 403 GLN A CA 1
ATOM 3338 C C . GLN A 1 403 ? -31.070 2.067 9.503 1.00 93.12 403 GLN A C 1
ATOM 3340 O O . GLN A 1 403 ? -31.845 2.431 10.380 1.00 93.12 403 GLN A O 1
ATOM 3345 N N . GLN A 1 404 ? -30.628 0.810 9.410 1.00 93.88 404 GLN A N 1
ATOM 3346 C CA . GLN A 1 404 ? -31.014 -0.242 10.356 1.00 93.88 404 GLN A CA 1
ATOM 3347 C C . GLN A 1 404 ? -30.631 0.131 11.789 1.00 93.88 404 GLN A C 1
ATOM 3349 O O . GLN A 1 404 ? -31.500 0.176 12.648 1.00 93.88 404 GLN A O 1
ATOM 3354 N N . ARG A 1 405 ? -29.383 0.553 12.026 1.00 92.50 405 ARG A N 1
ATOM 3355 C CA . ARG A 1 405 ? -28.952 1.018 13.357 1.00 92.50 405 ARG A CA 1
ATOM 3356 C C . ARG A 1 405 ? -29.776 2.197 13.873 1.00 92.50 405 ARG A C 1
ATOM 3358 O O . ARG A 1 405 ? -30.058 2.272 15.064 1.00 92.50 405 ARG A O 1
ATOM 3365 N N . ALA A 1 406 ? -30.153 3.128 12.997 1.00 91.12 406 ALA A N 1
ATOM 3366 C CA . ALA A 1 406 ? -31.003 4.253 13.374 1.00 91.12 406 ALA A CA 1
ATOM 3367 C C . ALA A 1 406 ? -32.429 3.803 13.741 1.00 91.12 406 ALA A C 1
ATOM 3369 O O . ALA A 1 406 ? -33.014 4.347 14.677 1.00 91.12 406 ALA A O 1
ATOM 3370 N N . LEU A 1 407 ? -32.977 2.809 13.034 1.00 94.94 407 LEU A N 1
ATOM 3371 C CA . LEU A 1 407 ? -34.264 2.194 13.365 1.00 94.94 407 LEU A CA 1
ATOM 3372 C C . LEU A 1 407 ? -34.197 1.428 14.690 1.00 94.94 407 LEU A C 1
ATOM 3374 O O . LEU A 1 407 ? -35.077 1.624 15.524 1.00 94.94 407 LEU A O 1
ATOM 3378 N N . ASP A 1 408 ? -33.141 0.648 14.918 1.00 93.25 408 ASP A N 1
ATOM 3379 C CA . ASP A 1 408 ? -32.922 -0.089 16.169 1.00 93.25 408 ASP A CA 1
ATOM 3380 C C . ASP A 1 408 ? -32.826 0.875 17.356 1.00 93.25 408 ASP A C 1
ATOM 3382 O O . ASP A 1 408 ? -33.527 0.719 18.353 1.00 93.25 408 ASP A O 1
ATOM 3386 N N . HIS A 1 409 ? -32.042 1.947 17.213 1.00 91.44 409 HIS A N 1
ATOM 3387 C CA . HIS A 1 409 ? -31.929 2.987 18.233 1.00 91.44 409 HIS A CA 1
ATOM 3388 C C . HIS A 1 409 ? -33.260 3.718 18.466 1.00 91.44 409 HIS A C 1
ATOM 3390 O O . HIS A 1 409 ? -33.602 4.052 19.600 1.00 91.44 409 HIS A O 1
ATOM 3396 N N . LYS A 1 410 ? -34.049 3.964 17.411 1.00 93.06 410 LYS A N 1
ATOM 3397 C CA . LYS A 1 410 ? -35.396 4.538 17.548 1.00 93.06 410 LYS A CA 1
ATOM 3398 C C . LYS A 1 410 ? -36.322 3.596 18.322 1.00 93.06 410 LYS A C 1
ATOM 3400 O O . LYS A 1 410 ? -37.063 4.073 19.179 1.00 93.06 410 LYS A O 1
ATOM 3405 N N . ALA A 1 411 ? -36.281 2.296 18.037 1.00 94.00 411 ALA A N 1
ATOM 3406 C CA . ALA A 1 411 ? -37.072 1.292 18.742 1.00 94.00 411 ALA A CA 1
ATOM 3407 C C . ALA A 1 411 ? -36.655 1.186 20.218 1.00 94.00 411 ALA A C 1
ATOM 3409 O O . ALA A 1 411 ? -37.510 1.183 21.102 1.00 94.00 411 ALA A O 1
ATOM 3410 N N . GLU A 1 412 ? -35.352 1.191 20.502 1.00 92.75 412 GLU A N 1
ATOM 3411 C CA . GLU A 1 412 ? -34.825 1.199 21.867 1.00 92.75 412 GLU A CA 1
ATOM 3412 C C . GLU A 1 412 ? -35.250 2.459 22.631 1.00 92.75 412 GLU A C 1
ATOM 3414 O O . GLU A 1 412 ? -35.741 2.365 23.755 1.00 92.75 412 GLU A O 1
ATOM 3419 N N . LEU A 1 413 ? -35.159 3.635 22.003 1.00 92.38 413 LEU A N 1
ATOM 3420 C CA . LEU A 1 413 ? -35.622 4.889 22.593 1.00 92.38 413 LEU A CA 1
ATOM 3421 C C . LEU A 1 413 ? -37.130 4.857 22.881 1.00 92.38 413 LEU A C 1
ATOM 3423 O O . LEU A 1 413 ? -37.561 5.298 23.943 1.00 92.38 413 LEU A O 1
ATOM 3427 N N . GLN A 1 414 ? -37.942 4.321 21.965 1.00 92.00 414 GLN A N 1
ATOM 3428 C CA . GLN A 1 414 ? -39.377 4.136 22.197 1.00 92.00 414 GLN A CA 1
ATOM 3429 C C . GLN A 1 414 ? -39.640 3.200 23.378 1.00 92.00 414 GLN A C 1
ATOM 3431 O O . GLN A 1 414 ? -40.492 3.512 24.211 1.00 92.00 414 GLN A O 1
ATOM 3436 N N . ARG A 1 415 ? -38.871 2.111 23.503 1.00 92.31 415 ARG A N 1
ATOM 3437 C CA . ARG A 1 415 ? -38.948 1.200 24.650 1.00 92.31 415 ARG A CA 1
ATOM 3438 C C . ARG A 1 415 ? -38.601 1.916 25.952 1.00 92.31 415 ARG A C 1
ATOM 3440 O O . ARG A 1 415 ? -39.344 1.804 26.916 1.00 92.31 415 ARG A O 1
ATOM 3447 N N . GLN A 1 416 ? -37.538 2.720 25.965 1.00 87.56 416 GLN A N 1
ATOM 3448 C CA . GLN A 1 416 ? -37.157 3.525 27.130 1.00 87.56 416 GLN A CA 1
ATOM 3449 C C . GLN A 1 416 ? -38.222 4.566 27.493 1.00 87.56 416 GLN A C 1
ATOM 3451 O O . GLN A 1 416 ? -38.476 4.795 28.673 1.00 87.56 416 GLN A O 1
ATOM 3456 N N . ILE A 1 417 ? -38.868 5.194 26.504 1.00 88.69 417 ILE A N 1
ATOM 3457 C CA . ILE A 1 417 ? -39.978 6.128 26.739 1.00 88.69 417 ILE A CA 1
ATOM 3458 C C . ILE A 1 417 ? -41.169 5.394 27.359 1.00 88.69 417 ILE A C 1
ATOM 3460 O O . ILE A 1 417 ? -41.730 5.893 28.331 1.00 88.69 417 ILE A O 1
ATOM 3464 N N . GLN A 1 418 ? -41.538 4.220 26.841 1.00 87.06 418 GLN A N 1
ATOM 3465 C CA . GLN A 1 418 ? -42.615 3.400 27.403 1.00 87.06 418 GLN A CA 1
ATOM 3466 C C . GLN A 1 418 ? -42.277 2.921 28.819 1.00 87.06 418 GLN A C 1
ATOM 3468 O O . GLN A 1 418 ? -43.079 3.109 29.728 1.00 87.06 418 GLN A O 1
ATOM 3473 N N . GLU A 1 419 ? -41.073 2.390 29.043 1.00 84.62 419 GLU A N 1
ATOM 3474 C CA . GLU A 1 419 ? -40.586 2.005 30.374 1.00 84.62 419 GLU A CA 1
ATOM 3475 C C . GLU A 1 419 ? -40.607 3.194 31.339 1.00 84.62 419 GLU A C 1
ATOM 3477 O O . GLU A 1 419 ? -41.028 3.053 32.485 1.00 84.62 419 GLU A O 1
ATOM 3482 N N . LYS A 1 420 ? -40.196 4.383 30.885 1.00 82.56 420 LYS A N 1
ATOM 3483 C CA . LYS A 1 420 ? -40.248 5.600 31.695 1.00 82.56 420 LYS A CA 1
ATOM 3484 C C . LYS A 1 420 ? -41.685 6.005 31.999 1.00 82.56 420 LYS A C 1
ATOM 3486 O O . LYS A 1 420 ? -41.943 6.330 33.146 1.00 82.56 420 LYS A O 1
ATOM 3491 N N . LEU A 1 421 ? -42.597 5.966 31.024 1.00 74.81 421 LEU A N 1
ATOM 3492 C CA . LEU A 1 421 ? -44.022 6.253 31.224 1.00 74.81 421 LEU A CA 1
ATOM 3493 C C . LEU A 1 421 ? -44.641 5.301 32.255 1.00 74.81 421 LEU A C 1
ATOM 3495 O O . LEU A 1 421 ? -45.300 5.767 33.184 1.00 74.81 421 LEU A O 1
ATOM 3499 N N . HIS A 1 422 ? -44.366 3.997 32.145 1.00 71.12 422 HIS A N 1
ATOM 3500 C CA . HIS A 1 422 ? -44.794 2.996 33.124 1.00 71.12 422 HIS A CA 1
ATOM 3501 C C . HIS A 1 422 ? -44.204 3.272 34.512 1.00 71.12 422 HIS A C 1
ATOM 3503 O O . HIS A 1 422 ? -44.947 3.371 35.484 1.00 71.12 422 HIS A O 1
ATOM 3509 N N . ARG A 1 423 ? -42.892 3.514 34.607 1.00 67.88 423 ARG A N 1
ATOM 3510 C CA . ARG A 1 423 ? -42.237 3.838 35.883 1.00 67.88 423 ARG A CA 1
ATOM 3511 C C . ARG A 1 423 ? -42.745 5.135 36.492 1.00 67.88 423 ARG A C 1
ATOM 3513 O O . ARG A 1 423 ? -42.893 5.190 37.702 1.00 67.88 423 ARG A O 1
ATOM 3520 N N . THR A 1 424 ? -43.016 6.174 35.702 1.00 62.59 424 THR A N 1
ATOM 3521 C CA . THR A 1 424 ? -43.594 7.427 36.212 1.00 62.59 424 THR A CA 1
ATOM 3522 C C . THR A 1 424 ? -45.044 7.271 36.636 1.00 62.59 424 THR A C 1
ATOM 3524 O O . THR A 1 424 ? -45.466 8.021 37.497 1.00 62.59 4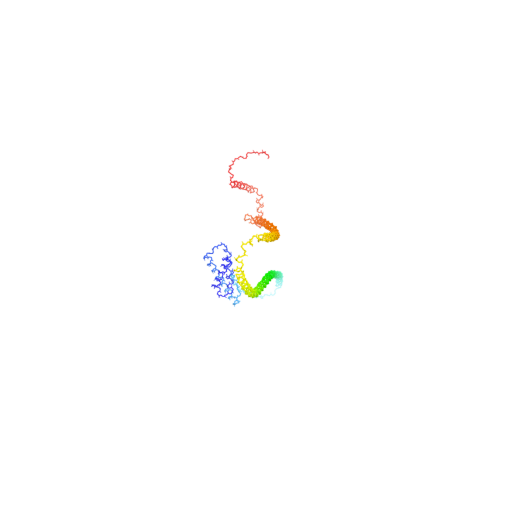24 THR A O 1
ATOM 3527 N N . ALA A 1 425 ? -45.796 6.315 36.082 1.00 59.94 425 ALA A N 1
ATOM 3528 C CA . ALA A 1 425 ? -47.131 5.988 36.580 1.00 59.94 425 ALA A CA 1
ATOM 3529 C C . ALA A 1 425 ? -47.068 5.223 37.918 1.00 59.94 425 ALA A C 1
ATOM 3531 O O . ALA A 1 425 ? -47.932 5.398 38.771 1.00 59.94 425 ALA A O 1
ATOM 3532 N N . GLU A 1 426 ? -46.031 4.405 38.124 1.00 57.97 426 GLU A N 1
ATOM 3533 C CA . GLU A 1 426 ? -45.790 3.684 39.385 1.00 57.97 426 GLU A CA 1
ATOM 3534 C C . GLU A 1 426 ? -45.133 4.555 40.468 1.00 57.97 426 GLU A C 1
ATOM 3536 O O . GLU A 1 426 ? -45.368 4.344 41.655 1.00 57.97 426 GLU A O 1
ATOM 3541 N N . THR A 1 427 ? -44.326 5.540 40.066 1.00 55.53 427 THR A N 1
ATOM 3542 C CA . THR A 1 427 ? -43.617 6.488 40.945 1.00 55.53 427 THR A CA 1
ATOM 3543 C C . THR A 1 427 ? -44.177 7.907 40.853 1.00 55.53 427 THR A C 1
ATOM 3545 O O . THR A 1 427 ? -43.474 8.870 41.159 1.00 55.53 427 THR A O 1
ATOM 3548 N N . ASP A 1 428 ? -45.433 8.054 40.420 1.00 61.28 428 ASP A N 1
ATOM 3549 C CA . ASP A 1 428 ? -46.114 9.345 40.422 1.00 61.28 428 ASP A CA 1
ATOM 3550 C C . ASP A 1 428 ? -46.216 9.827 41.880 1.00 61.28 428 ASP A C 1
ATOM 3552 O O . ASP A 1 428 ? -46.894 9.177 42.678 1.00 61.28 428 ASP A O 1
ATOM 3556 N N . PRO A 1 429 ? -45.572 10.943 42.270 1.00 62.78 429 PRO A N 1
ATOM 3557 C CA . PRO A 1 429 ? -45.619 11.443 43.645 1.00 62.78 429 PRO A CA 1
ATOM 3558 C C . PRO A 1 429 ? -47.028 11.875 44.074 1.00 62.78 429 PRO A C 1
ATOM 3560 O O . PRO A 1 429 ? -47.252 12.155 45.249 1.00 62.78 429 PRO A O 1
ATOM 3563 N N . THR A 1 430 ? -47.977 11.960 43.136 1.00 63.78 430 THR A N 1
ATOM 3564 C CA . THR A 1 430 ? -49.391 12.215 43.429 1.00 63.78 430 THR A CA 1
ATOM 3565 C C . THR A 1 430 ? -50.198 10.940 43.691 1.00 63.78 430 THR A C 1
ATOM 3567 O O . THR A 1 430 ? -51.300 11.018 44.239 1.00 63.78 430 THR A O 1
ATOM 3570 N N . ALA A 1 431 ? -49.668 9.763 43.346 1.00 66.31 431 ALA A N 1
ATOM 3571 C CA . ALA A 1 431 ? -50.298 8.482 43.619 1.00 66.31 431 ALA A CA 1
ATOM 3572 C C . ALA A 1 431 ? -49.809 7.920 44.962 1.00 66.31 431 ALA A C 1
ATOM 3574 O O . ALA A 1 431 ? -48.614 7.798 45.206 1.00 66.31 431 ALA A O 1
ATOM 3575 N N . MET A 1 432 ? -50.747 7.520 45.826 1.00 73.12 432 MET A N 1
ATOM 3576 C CA . MET A 1 432 ? -50.405 6.828 47.073 1.00 73.12 432 MET A CA 1
ATOM 3577 C C . MET A 1 432 ? -49.643 5.531 46.776 1.00 73.12 432 MET A C 1
ATOM 3579 O O . MET A 1 432 ? -50.041 4.759 45.888 1.00 73.12 432 MET A O 1
ATOM 3583 N N . SER A 1 433 ? -48.590 5.268 47.550 1.00 77.38 433 SER A N 1
ATOM 3584 C CA . SER A 1 433 ? -47.820 4.027 47.458 1.00 77.38 433 SER A CA 1
ATOM 3585 C C . SER A 1 433 ? -48.702 2.800 47.752 1.00 77.38 433 SER A C 1
ATOM 3587 O O . SER A 1 433 ? -49.747 2.923 48.398 1.00 77.38 433 SER A O 1
ATOM 3589 N N . PRO A 1 434 ? -48.319 1.584 47.313 1.00 77.56 434 PRO A N 1
ATOM 3590 C CA . PRO A 1 434 ? -49.105 0.374 47.574 1.00 77.56 434 PRO A CA 1
ATOM 3591 C C . PRO A 1 434 ? -49.378 0.132 49.067 1.00 77.56 434 PRO A C 1
ATOM 3593 O O . PRO A 1 434 ? -50.463 -0.318 49.430 1.00 77.56 434 PRO A O 1
ATOM 3596 N N . GLN A 1 435 ? -48.424 0.484 49.935 1.00 76.19 435 GLN A N 1
ATOM 3597 C CA . GLN A 1 435 ? -48.563 0.378 51.390 1.00 76.19 435 GLN A CA 1
ATOM 3598 C C . GLN A 1 435 ? -49.520 1.434 51.958 1.00 76.19 435 GLN A C 1
ATOM 3600 O O . GLN A 1 435 ? -50.413 1.091 52.729 1.00 76.19 435 GLN A O 1
ATOM 3605 N N . GLU A 1 436 ? -49.413 2.695 51.530 1.00 79.12 436 GLU A N 1
ATOM 3606 C CA . GLU A 1 436 ? -50.357 3.748 51.936 1.00 79.12 436 GLU A CA 1
ATOM 3607 C C . GLU A 1 436 ? -51.777 3.461 51.434 1.00 79.12 436 GLU A C 1
ATOM 3609 O O . GLU A 1 436 ? -52.742 3.678 52.163 1.00 79.12 436 GLU A O 1
ATOM 3614 N N . LYS A 1 437 ? -51.928 2.910 50.221 1.00 82.50 437 LYS A N 1
ATOM 3615 C CA . LYS A 1 437 ? -53.224 2.461 49.687 1.00 82.50 437 LYS A CA 1
ATOM 3616 C C . LYS A 1 437 ? -53.850 1.371 50.548 1.00 82.50 437 LYS A C 1
ATOM 3618 O O . LYS A 1 437 ? -55.056 1.412 50.756 1.00 82.50 437 LYS A O 1
ATOM 3623 N N . LEU A 1 438 ? -53.057 0.422 51.045 1.00 81.31 438 LEU A N 1
ATOM 3624 C CA . LEU A 1 438 ? -53.519 -0.639 51.946 1.00 81.31 438 LEU A CA 1
ATOM 3625 C C . LEU A 1 438 ? -53.970 -0.082 53.302 1.00 81.31 438 LEU A C 1
ATOM 3627 O O . LEU A 1 438 ? -55.026 -0.474 53.794 1.00 81.31 438 LEU A O 1
ATOM 3631 N N . ILE A 1 439 ? -53.217 0.865 53.865 1.00 84.31 439 ILE A N 1
ATOM 3632 C CA . ILE A 1 439 ? -53.555 1.531 55.133 1.00 84.31 439 ILE A CA 1
ATOM 3633 C C . ILE A 1 439 ? -54.824 2.379 54.982 1.00 84.31 439 ILE A C 1
ATOM 3635 O O . ILE A 1 439 ? -55.720 2.326 55.822 1.00 84.31 439 ILE A O 1
ATOM 3639 N N . ASN A 1 440 ? -54.939 3.120 53.880 1.00 82.69 440 ASN A N 1
ATOM 3640 C CA . ASN A 1 440 ? -56.061 4.022 53.627 1.00 82.69 440 ASN A CA 1
ATOM 3641 C C . ASN A 1 440 ? -57.280 3.316 53.018 1.00 82.69 440 ASN A C 1
ATOM 3643 O O . ASN A 1 440 ? -58.355 3.911 52.949 1.00 82.69 440 ASN A O 1
ATOM 3647 N N . LEU A 1 441 ? -57.158 2.050 52.606 1.00 83.69 441 LEU A N 1
ATOM 3648 C CA . LEU A 1 441 ? -58.217 1.273 51.957 1.00 83.69 441 LEU A CA 1
ATOM 3649 C C . LEU A 1 441 ? -59.557 1.286 52.721 1.00 83.69 441 LEU A C 1
ATOM 3651 O O . LEU A 1 441 ? -60.593 1.474 52.079 1.00 83.69 441 LEU A O 1
ATOM 3655 N N . PRO A 1 442 ? -59.593 1.122 54.061 1.00 80.19 442 PRO A N 1
ATOM 3656 C CA . PRO A 1 442 ? -60.842 1.149 54.821 1.00 80.19 442 PRO A CA 1
ATOM 3657 C C . PRO A 1 442 ? -61.498 2.535 54.813 1.00 80.19 442 PRO A C 1
ATOM 3659 O O . PRO A 1 442 ? -62.720 2.636 54.746 1.00 80.19 442 PRO A O 1
ATOM 3662 N N . HIS A 1 443 ? -60.697 3.603 54.851 1.00 78.19 443 HIS A N 1
ATOM 3663 C CA . HIS A 1 443 ? -61.179 4.984 54.804 1.00 78.19 443 HIS A CA 1
ATOM 3664 C C . HIS A 1 443 ? -61.673 5.364 53.407 1.00 78.19 443 HIS A C 1
ATOM 3666 O O . HIS A 1 443 ? -62.738 5.957 53.275 1.00 78.19 443 HIS A O 1
ATOM 3672 N N . ILE A 1 444 ? -60.956 4.945 52.363 1.00 79.88 444 ILE A N 1
ATOM 3673 C CA . ILE A 1 444 ? -61.360 5.141 50.966 1.00 79.88 444 ILE A CA 1
ATOM 3674 C C . ILE A 1 444 ? -62.677 4.409 50.687 1.00 79.88 444 ILE A C 1
ATOM 3676 O O . ILE A 1 444 ? -63.575 4.989 50.091 1.00 79.88 444 ILE A O 1
ATOM 3680 N N . ARG A 1 445 ? -62.839 3.167 51.166 1.00 82.12 445 ARG A N 1
ATOM 3681 C CA . ARG A 1 445 ? -64.102 2.422 51.028 1.00 82.12 445 ARG A CA 1
ATOM 3682 C C . ARG A 1 445 ? -65.275 3.132 51.704 1.00 82.12 445 ARG A C 1
ATOM 3684 O O . ARG A 1 445 ? -66.338 3.192 51.102 1.00 82.12 445 ARG A O 1
ATOM 3691 N N . LYS A 1 446 ? -65.065 3.706 52.895 1.00 79.38 446 LYS A N 1
ATOM 3692 C CA . LYS A 1 446 ? -66.082 4.506 53.601 1.00 79.38 446 LYS A CA 1
ATOM 3693 C C . LYS A 1 446 ? -66.468 5.775 52.835 1.00 79.38 446 LYS A C 1
ATOM 3695 O O . LYS A 1 446 ? -67.646 6.088 52.761 1.00 79.38 446 LYS A O 1
ATOM 3700 N N . LEU A 1 447 ? -65.495 6.463 52.236 1.00 76.62 447 LEU A N 1
ATOM 3701 C CA . LEU A 1 447 ? -65.734 7.659 51.419 1.00 76.62 447 LEU A CA 1
ATOM 3702 C C . LEU A 1 447 ? -66.439 7.343 50.090 1.00 76.62 447 LEU A C 1
ATOM 3704 O O . LEU A 1 447 ? -67.192 8.170 49.598 1.00 76.62 447 LEU A O 1
ATOM 3708 N N . ILE A 1 448 ? -66.206 6.160 49.510 1.00 77.00 448 ILE A N 1
ATOM 3709 C CA . ILE A 1 448 ? -66.897 5.697 48.292 1.00 77.00 448 ILE A CA 1
ATOM 3710 C C . ILE A 1 448 ? -68.352 5.305 48.588 1.00 77.00 448 ILE A C 1
ATOM 3712 O O . ILE A 1 448 ? -69.206 5.448 47.722 1.00 77.00 448 ILE A O 1
ATOM 3716 N N . SER A 1 449 ? -68.646 4.809 49.791 1.00 77.31 449 SER A N 1
ATOM 3717 C CA . SER A 1 449 ? -70.018 4.492 50.213 1.00 77.31 449 SER A CA 1
ATOM 3718 C C . SER A 1 449 ? -70.837 5.709 50.659 1.00 77.31 449 SER A C 1
ATOM 3720 O O . SER A 1 449 ? -72.021 5.556 50.932 1.00 77.31 449 SER A O 1
ATOM 3722 N N . ASP A 1 450 ? -70.220 6.888 50.765 1.00 77.50 450 ASP A N 1
ATOM 3723 C CA . ASP A 1 450 ? -70.862 8.120 51.225 1.00 77.50 450 ASP A CA 1
ATOM 3724 C C . ASP A 1 450 ? -71.305 8.966 50.014 1.00 77.50 450 ASP A C 1
ATOM 3726 O O . ASP A 1 450 ? -70.485 9.596 49.336 1.00 77.50 450 ASP A O 1
ATOM 3730 N N . GLU A 1 451 ? -72.600 8.922 49.683 1.00 73.69 451 GLU A N 1
ATOM 3731 C CA . GLU A 1 451 ? -73.148 9.447 48.419 1.00 73.69 451 GLU A CA 1
ATOM 3732 C C . GLU A 1 451 ? -72.927 10.957 48.236 1.00 73.69 451 GLU A C 1
ATOM 3734 O O . GLU A 1 451 ? -72.651 11.413 47.121 1.00 73.69 451 GLU A O 1
ATOM 3739 N N . GLU A 1 452 ? -72.966 11.739 49.317 1.00 74.50 452 GLU A N 1
ATOM 3740 C CA . GLU A 1 452 ? -72.752 13.191 49.262 1.00 74.50 452 GLU A CA 1
ATOM 3741 C C . GLU A 1 452 ? -71.310 13.544 48.866 1.00 74.50 452 GLU A C 1
ATOM 3743 O O . GLU A 1 452 ? -71.064 14.452 48.061 1.00 74.50 452 GLU A O 1
ATOM 3748 N N . VAL A 1 453 ? -70.338 12.789 49.385 1.00 72.62 453 VAL A N 1
ATOM 3749 C CA . VAL A 1 453 ? -68.911 12.992 49.107 1.00 72.62 453 VAL A CA 1
ATOM 3750 C C . VAL A 1 453 ? -68.576 12.551 47.684 1.00 72.62 453 VAL A C 1
ATOM 3752 O O . VAL A 1 453 ? -67.860 13.261 46.970 1.00 72.62 453 VAL A O 1
ATOM 3755 N N . VAL A 1 454 ? -69.129 11.423 47.230 1.00 74.06 454 VAL A N 1
ATOM 3756 C CA . VAL A 1 454 ? -68.966 10.945 45.849 1.00 74.06 454 VAL A CA 1
ATOM 3757 C C . VAL A 1 454 ? -69.559 11.939 44.848 1.00 74.06 454 VAL A C 1
ATOM 3759 O O . VAL A 1 454 ? -68.890 12.280 43.868 1.00 74.06 454 VAL A O 1
ATOM 3762 N N . GLY A 1 455 ? -70.754 12.477 45.119 1.00 72.88 455 GLY A N 1
ATOM 3763 C CA . GLY A 1 455 ? -71.381 13.513 44.293 1.00 72.88 455 GLY A CA 1
ATOM 3764 C C . GLY A 1 455 ? -70.546 14.796 44.210 1.00 72.88 455 GLY A C 1
ATOM 3765 O O . GLY A 1 455 ? -70.330 15.339 43.122 1.00 72.88 455 GLY A O 1
ATOM 3766 N N . ALA A 1 456 ? -69.987 15.251 45.337 1.00 72.75 456 ALA A N 1
ATOM 3767 C CA . ALA A 1 456 ? -69.113 16.424 45.379 1.00 72.75 456 ALA A CA 1
ATOM 3768 C C . ALA A 1 456 ? -67.786 16.213 44.623 1.00 72.75 456 ALA A C 1
ATOM 3770 O O . ALA A 1 456 ? -67.305 17.129 43.944 1.00 72.75 456 ALA A O 1
ATOM 3771 N N . ILE A 1 457 ? -67.196 15.014 44.706 1.00 73.44 457 ILE A N 1
ATOM 3772 C CA . ILE A 1 457 ? -65.976 14.650 43.970 1.00 73.44 457 ILE A CA 1
ATOM 3773 C C . ILE A 1 457 ? -66.256 14.580 42.464 1.00 73.44 457 ILE A C 1
ATOM 3775 O O . ILE A 1 457 ? -65.501 15.175 41.692 1.00 73.44 457 ILE A O 1
ATOM 3779 N N . ALA A 1 458 ? -67.341 13.925 42.042 1.00 73.31 458 ALA A N 1
ATOM 3780 C CA . ALA A 1 458 ? -67.728 13.816 40.634 1.00 73.31 458 ALA A CA 1
ATOM 3781 C C . ALA A 1 458 ? -67.941 15.200 39.998 1.00 73.31 458 ALA A C 1
ATOM 3783 O O . ALA A 1 458 ? -67.304 15.534 38.998 1.00 73.31 458 ALA A O 1
ATOM 3784 N N . HIS A 1 459 ? -68.711 16.068 40.659 1.00 73.12 459 HIS A N 1
ATOM 3785 C CA . HIS A 1 459 ? -68.953 17.436 40.200 1.00 73.12 459 HIS A CA 1
ATOM 3786 C C . HIS A 1 459 ? -67.663 18.279 40.112 1.00 73.12 459 HIS A C 1
ATOM 3788 O O . HIS A 1 459 ? -67.511 19.126 39.226 1.00 73.12 459 HIS A O 1
ATOM 3794 N N . ARG A 1 460 ? -66.686 18.045 41.000 1.00 73.19 460 ARG A N 1
ATOM 3795 C CA . ARG A 1 460 ? -65.380 18.722 40.960 1.00 73.19 460 ARG A CA 1
ATOM 3796 C C . ARG A 1 460 ? -64.483 18.189 39.839 1.00 73.19 460 ARG A C 1
ATOM 3798 O O . ARG A 1 460 ? -63.783 18.983 39.211 1.00 73.19 460 ARG A O 1
ATOM 3805 N N . ILE A 1 461 ? -64.518 16.884 39.563 1.00 76.75 461 ILE A N 1
ATOM 3806 C CA . ILE A 1 461 ? -63.808 16.269 38.432 1.00 76.75 461 ILE A CA 1
ATOM 3807 C C . ILE A 1 461 ? -64.356 16.808 37.110 1.00 76.75 461 ILE A C 1
ATOM 3809 O O . ILE A 1 461 ? -63.563 17.196 36.253 1.00 76.75 461 ILE A O 1
ATOM 3813 N N . ASP A 1 462 ? -65.676 16.915 36.964 1.00 74.81 462 ASP A N 1
ATOM 3814 C CA . ASP A 1 462 ? -66.291 17.435 35.740 1.00 74.81 462 ASP A CA 1
ATOM 3815 C C . ASP A 1 462 ? -65.969 18.916 35.523 1.00 74.81 462 ASP A C 1
ATOM 3817 O O . ASP A 1 462 ? -65.540 19.298 34.433 1.00 74.81 462 ASP A O 1
ATOM 3821 N N . LYS A 1 463 ? -65.999 19.744 36.577 1.00 72.50 463 LYS A N 1
ATOM 3822 C CA . LYS A 1 463 ? -65.505 21.133 36.496 1.00 72.50 463 LYS A CA 1
ATOM 3823 C C . LYS A 1 463 ? -64.030 21.215 36.086 1.00 72.50 463 LYS A C 1
ATOM 3825 O O . LYS A 1 463 ? -63.657 22.081 35.292 1.00 72.50 463 LYS A O 1
ATOM 3830 N N . CYS A 1 464 ? -63.182 20.320 36.594 1.00 67.06 464 CYS A N 1
ATOM 3831 C CA . CYS A 1 464 ? -61.766 20.263 36.226 1.00 67.06 464 CYS A CA 1
ATOM 3832 C C . CYS A 1 464 ? -61.541 19.778 34.784 1.00 67.06 464 CYS A C 1
ATOM 3834 O O . CYS A 1 464 ? -60.645 20.297 34.117 1.00 67.06 464 CYS A O 1
ATOM 3836 N N . LYS A 1 465 ? -62.349 18.836 34.278 1.00 73.19 465 LYS A N 1
ATOM 3837 C CA . LYS A 1 465 ? -62.308 18.383 32.877 1.00 73.19 465 LYS A CA 1
ATOM 3838 C C . LYS A 1 465 ? -62.701 19.504 31.919 1.00 73.19 465 LYS A C 1
ATOM 3840 O O . LYS A 1 465 ? -61.933 19.799 31.006 1.00 73.19 465 LYS A O 1
ATOM 3845 N N . VAL A 1 466 ? -63.802 20.205 32.197 1.00 70.12 466 VAL A N 1
ATOM 3846 C CA . VAL A 1 466 ? -64.246 21.372 31.413 1.00 70.12 466 VAL A CA 1
ATOM 3847 C C . VAL A 1 466 ? -63.161 22.459 31.389 1.00 70.12 466 VAL A C 1
ATOM 3849 O O . VAL A 1 466 ? -62.833 23.006 30.334 1.00 70.12 466 VAL A O 1
ATOM 3852 N N . ALA A 1 467 ? -62.507 22.722 32.526 1.00 65.56 467 ALA A N 1
ATOM 3853 C CA . ALA A 1 467 ? -61.396 23.674 32.602 1.00 65.56 467 ALA A CA 1
ATOM 3854 C C . ALA A 1 467 ? -60.126 23.207 31.853 1.00 65.56 467 ALA A C 1
ATOM 3856 O O . ALA A 1 467 ? -59.393 24.029 31.294 1.00 65.56 467 ALA A O 1
ATOM 3857 N N . ALA A 1 468 ? -59.841 21.902 31.830 1.00 66.50 468 ALA A N 1
ATOM 3858 C CA . ALA A 1 468 ? -58.709 21.329 31.103 1.00 66.50 468 ALA A CA 1
ATOM 3859 C C . ALA A 1 468 ? -58.933 21.337 29.580 1.00 66.50 468 ALA A C 1
ATOM 3861 O O . ALA A 1 468 ? -58.004 21.644 28.827 1.00 66.50 468 ALA A O 1
ATOM 3862 N N . GLU A 1 469 ? -60.157 21.077 29.120 1.00 67.56 469 GLU A N 1
ATOM 3863 C CA . GLU A 1 469 ? -60.546 21.179 27.709 1.00 67.56 469 GLU A CA 1
ATOM 3864 C C . GLU A 1 469 ? -60.522 22.627 27.211 1.00 67.56 469 GLU A C 1
ATOM 3866 O O . GLU A 1 469 ? -59.967 22.900 26.143 1.00 67.56 469 GLU A O 1
ATOM 3871 N N . ALA A 1 470 ? -60.982 23.582 28.028 1.00 61.69 470 ALA A N 1
ATOM 3872 C CA . ALA A 1 470 ? -60.852 25.013 27.746 1.00 61.69 470 ALA A CA 1
ATOM 3873 C C . ALA A 1 470 ? -59.377 25.456 27.613 1.00 61.69 470 ALA A C 1
ATOM 3875 O O . ALA A 1 470 ? -59.025 26.242 26.726 1.00 61.69 470 ALA A O 1
ATOM 3876 N N . LYS A 1 471 ? -58.474 24.901 28.438 1.00 64.69 471 LYS A N 1
ATOM 3877 C CA . LYS A 1 471 ? -57.017 25.127 28.334 1.00 64.69 471 LYS A CA 1
ATOM 3878 C C . LYS A 1 471 ? -56.381 24.455 27.111 1.00 64.69 471 LYS A C 1
ATOM 3880 O O . LYS A 1 471 ? -55.442 25.002 26.536 1.00 64.69 471 LYS A O 1
ATOM 3885 N N . LYS A 1 472 ? -56.871 23.287 26.683 1.00 64.75 472 LYS A N 1
ATOM 3886 C CA . LYS A 1 472 ? -56.419 22.612 25.450 1.00 64.75 472 LYS A CA 1
ATOM 3887 C C . LYS A 1 472 ? -56.834 23.389 24.195 1.00 64.75 472 LYS A C 1
ATOM 3889 O O . LYS A 1 472 ? -56.002 23.577 23.310 1.00 64.75 472 LYS A O 1
ATOM 3894 N N . ARG A 1 473 ? -58.070 23.903 24.149 1.00 57.72 473 ARG A N 1
ATOM 3895 C CA . ARG A 1 473 ? -58.588 24.730 23.039 1.00 57.72 473 ARG A CA 1
ATOM 3896 C C . ARG A 1 473 ? -57.820 26.047 22.878 1.00 57.72 473 ARG A C 1
ATOM 3898 O O . ARG A 1 473 ? -57.464 26.416 21.763 1.00 57.72 473 ARG A O 1
ATOM 3905 N N . THR A 1 474 ? -57.463 26.699 23.986 1.00 59.16 474 THR A N 1
ATOM 3906 C CA . THR A 1 474 ? -56.646 27.929 23.971 1.00 59.16 474 THR A CA 1
ATOM 3907 C C . THR A 1 474 ? -55.191 27.690 23.551 1.00 59.16 474 THR A C 1
ATOM 3909 O O . THR A 1 474 ? -54.621 28.527 22.856 1.00 59.16 474 THR A O 1
ATOM 3912 N N . LYS A 1 475 ? -54.590 26.540 23.890 1.00 59.50 475 LYS A N 1
ATOM 3913 C CA . LYS A 1 475 ? -53.219 26.183 23.468 1.00 59.50 475 LYS A CA 1
ATOM 3914 C C . LYS A 1 475 ? -53.104 25.791 21.988 1.00 59.50 475 LYS A C 1
ATOM 3916 O O . LYS A 1 475 ? -52.026 25.926 21.421 1.00 59.50 475 LYS A O 1
ATOM 3921 N N . LEU A 1 476 ? -54.196 25.323 21.381 1.00 58.62 476 LEU A N 1
ATOM 3922 C CA . LEU A 1 476 ? -54.296 25.005 19.949 1.00 58.62 476 LEU A CA 1
ATOM 3923 C C . LEU A 1 476 ? -54.707 26.215 19.086 1.00 58.62 476 LEU A C 1
ATOM 3925 O O . LEU A 1 476 ? -54.845 26.076 17.877 1.00 58.62 476 LEU A O 1
ATOM 3929 N N . GLY A 1 477 ? -54.885 27.400 19.684 1.00 53.16 477 GLY A N 1
ATOM 3930 C CA . GLY A 1 477 ? -55.161 28.640 18.949 1.00 53.16 477 GLY A CA 1
ATOM 3931 C C . GLY A 1 477 ? -56.582 28.767 18.388 1.00 53.16 477 GLY A C 1
ATOM 3932 O O . GLY A 1 477 ? -56.835 29.662 17.586 1.00 53.16 477 GLY A O 1
ATOM 3933 N N . ILE A 1 478 ? -57.523 27.921 18.814 1.00 57.47 478 ILE A N 1
ATOM 3934 C CA . ILE A 1 478 ? -58.918 27.984 18.361 1.00 57.47 478 ILE A CA 1
ATOM 3935 C C . ILE A 1 478 ? -59.641 29.051 19.196 1.00 57.47 478 ILE A C 1
ATOM 3937 O O . ILE A 1 478 ? -60.015 28.813 20.346 1.00 57.47 478 ILE A O 1
ATOM 3941 N N . ARG A 1 479 ? -59.793 30.259 18.640 1.00 51.31 479 ARG A N 1
ATOM 3942 C CA . ARG A 1 479 ? -60.602 31.344 19.220 1.00 51.31 479 ARG A CA 1
ATOM 3943 C C . ARG A 1 479 ? -62.045 31.234 18.721 1.00 51.31 479 ARG A C 1
ATOM 3945 O O . ARG A 1 479 ? -62.342 31.664 17.616 1.00 51.31 479 ARG A O 1
ATOM 3952 N N . GLY A 1 480 ? -62.928 30.711 19.564 1.00 46.69 480 GLY A N 1
ATOM 3953 C CA . GLY A 1 480 ? -64.380 30.792 19.402 1.00 46.69 480 GLY A CA 1
ATOM 3954 C C . GLY A 1 480 ? -65.034 30.724 20.779 1.00 46.69 480 GLY A C 1
ATOM 3955 O O . GLY A 1 480 ? -64.739 29.806 21.543 1.00 46.69 480 GLY A O 1
ATOM 3956 N N . GLY A 1 481 ? -65.819 31.746 21.132 1.00 41.88 481 GLY A N 1
ATOM 3957 C CA . GLY A 1 481 ? -66.576 31.813 22.387 1.00 41.88 481 GLY A CA 1
ATOM 3958 C C . GLY A 1 481 ? -67.742 30.814 22.424 1.00 41.88 481 GLY A C 1
ATOM 3959 O O . GLY A 1 481 ? -67.983 30.131 21.431 1.00 41.88 481 GLY A O 1
ATOM 3960 N N . PRO A 1 482 ? -68.448 30.700 23.563 1.00 55.53 482 PRO A N 1
ATOM 3961 C CA . PRO A 1 482 ? -69.542 29.754 23.720 1.00 55.53 482 PRO A CA 1
ATOM 3962 C C . PRO A 1 482 ? -70.754 30.261 22.934 1.00 55.53 482 PRO A C 1
ATOM 3964 O O . PRO A 1 482 ? -71.429 31.185 23.375 1.00 55.53 482 PRO A O 1
ATOM 3967 N N . ALA A 1 483 ? -70.993 29.672 21.768 1.00 43.12 483 ALA A N 1
ATOM 3968 C CA . ALA A 1 483 ? -72.263 29.743 21.066 1.00 43.12 483 ALA A CA 1
ATOM 3969 C C . ALA A 1 483 ? -72.736 28.301 20.862 1.00 43.12 483 ALA A C 1
ATOM 3971 O O . ALA A 1 483 ? -72.025 27.494 20.264 1.00 43.12 483 ALA A O 1
ATOM 3972 N N . ASP A 1 484 ? -73.865 28.003 21.494 1.00 44.12 484 ASP A N 1
ATOM 3973 C CA . ASP A 1 484 ? -74.935 27.150 20.987 1.00 44.12 484 ASP A CA 1
ATOM 3974 C C . ASP A 1 484 ? -74.522 25.762 20.479 1.00 44.12 484 ASP A C 1
ATOM 3976 O O . ASP A 1 484 ? -74.256 25.534 19.304 1.00 44.12 484 ASP A O 1
ATOM 3980 N N . LEU A 1 485 ? -74.557 24.791 21.398 1.00 41.50 485 LEU A N 1
ATOM 3981 C CA . LEU A 1 485 ? -74.911 23.416 21.048 1.00 41.50 485 LEU A CA 1
ATOM 3982 C C . LEU A 1 485 ? -76.436 23.364 20.895 1.00 41.50 485 LEU A C 1
ATOM 3984 O O . LEU A 1 485 ? -77.137 22.848 21.763 1.00 41.50 485 LEU A O 1
ATOM 3988 N N . GLU A 1 486 ? -76.940 23.943 19.809 1.00 42.19 486 GLU A N 1
ATOM 3989 C CA . GLU A 1 486 ? -78.165 23.439 19.204 1.00 42.19 486 GLU A CA 1
ATOM 3990 C C . GLU A 1 486 ? -77.771 22.351 18.203 1.00 42.19 486 GLU A C 1
ATOM 3992 O O . GLU A 1 486 ? -76.914 22.551 17.346 1.00 42.19 486 GLU A O 1
ATOM 3997 N N . ASN A 1 487 ? -78.349 21.174 18.446 1.00 48.47 487 ASN A N 1
ATOM 3998 C CA . ASN A 1 487 ? -78.662 20.081 17.531 1.00 48.47 487 ASN A CA 1
ATOM 3999 C C . ASN A 1 487 ? -78.157 20.221 16.094 1.00 48.47 487 ASN A C 1
ATOM 4001 O O . ASN A 1 487 ? -78.657 21.089 15.398 1.00 48.47 487 ASN A O 1
ATOM 4005 N N . GLU A 1 488 ? -77.369 19.252 15.625 1.00 36.53 488 GLU A N 1
ATOM 4006 C CA . GLU A 1 488 ? -77.616 18.599 14.331 1.00 36.53 488 GLU A CA 1
ATOM 4007 C C . GLU A 1 488 ? -77.160 17.133 14.438 1.00 36.53 488 GLU A C 1
ATOM 4009 O O . GLU A 1 488 ? -75.969 16.813 14.433 1.00 36.53 488 GLU A O 1
ATOM 4014 N N . ASP A 1 489 ? -78.149 16.254 14.619 1.00 49.41 489 ASP A N 1
ATOM 4015 C CA . ASP A 1 489 ? -78.148 14.935 13.994 1.00 49.41 489 ASP A CA 1
ATOM 4016 C C . ASP A 1 489 ? -78.116 15.143 12.469 1.00 49.41 489 ASP A C 1
ATOM 4018 O O . ASP A 1 489 ? -78.888 15.959 11.972 1.00 49.41 489 ASP A O 1
ATOM 4022 N N . ASP A 1 490 ? -77.214 14.437 11.776 1.00 41.78 490 ASP A N 1
ATOM 4023 C CA . ASP A 1 490 ? -77.313 13.925 10.390 1.00 41.78 490 ASP A CA 1
ATOM 4024 C C . ASP A 1 490 ? -75.939 13.911 9.685 1.00 41.78 490 ASP A C 1
ATOM 4026 O O . ASP A 1 490 ? -75.497 14.916 9.126 1.00 41.78 490 ASP A O 1
ATOM 4030 N N . PHE A 1 491 ? -75.257 12.754 9.734 1.00 38.41 491 PHE A N 1
ATOM 4031 C CA . PHE A 1 491 ? -74.774 11.930 8.599 1.00 38.41 491 PHE A CA 1
ATOM 4032 C C . PHE A 1 491 ? -73.742 10.878 9.033 1.00 38.41 491 PHE A C 1
ATOM 4034 O O . PHE A 1 491 ? -72.712 11.243 9.648 1.00 38.41 491 PHE A O 1
#

Radius of gyration: 75.86 Å; chains: 1; bounding box: 149×63×256 Å